Protein AF-A0A8H7M411-F1 (afdb_monomer)

pLDDT: mean 72.06, std 25.65, range [25.06, 98.31]

Solvent-accessible surface area (backbone atoms only — not comparable to full-atom values): 31465 Å² total; per-residue (Å²): 132,84,81,79,82,78,66,80,83,72,74,89,88,80,78,64,92,48,66,46,79,42,84,59,58,40,58,54,77,58,80,87,48,29,55,54,43,66,26,40,25,47,19,22,55,25,22,46,54,27,45,46,31,33,40,50,46,56,48,44,47,74,61,64,53,57,80,80,57,52,60,68,58,59,46,37,48,66,50,20,39,65,52,26,43,60,51,48,48,62,55,27,77,66,27,63,40,94,69,12,33,43,49,56,56,33,52,53,22,48,53,44,24,35,51,12,33,46,41,45,32,42,23,66,65,58,25,43,79,74,72,48,45,62,68,55,30,49,51,47,36,51,52,16,48,45,38,27,35,39,18,48,32,30,25,56,40,36,54,55,49,46,49,55,73,56,36,59,77,93,45,37,66,60,43,53,53,45,35,53,49,24,34,28,52,14,30,31,49,24,14,50,59,48,43,46,74,43,33,84,75,44,60,89,60,25,82,46,60,54,24,34,49,24,50,54,39,34,53,40,33,52,52,28,38,46,48,22,52,75,32,44,44,43,44,30,50,44,65,72,69,87,84,79,64,81,60,51,64,60,49,52,54,48,53,53,51,56,45,68,76,64,49,55,70,72,56,44,50,53,52,49,53,62,57,67,55,43,73,77,40,49,57,61,50,46,39,43,11,47,53,38,13,52,46,40,46,53,56,40,40,75,72,72,44,65,89,86,41,84,59,53,64,56,51,19,40,24,54,9,14,42,25,50,21,49,7,25,48,41,14,34,50,41,60,66,53,50,73,79,43,50,53,77,78,85,65,97,63,92,79,68,78,89,46,76,66,57,74,68,37,38,46,65,69,57,54,46,55,48,32,54,51,53,42,52,53,44,63,59,53,68,78,47,94,70,50,53,67,57,45,32,50,43,48,24,55,42,14,47,33,49,31,47,66,74,47,46,62,61,50,54,45,51,52,54,52,63,77,67,46,84,75,74,72,80,54,102,79,71,85,88,75,95,71,77,85,81,76,80,74,87,81,80,87,74,89,87,83,86,84,84,86,86,86,87,82,90,84,85,86,83,88,87,88,88,81,90,88,88,87,85,86,89,82,89,88,81,89,81,89,92,86,82,87,83,83,86,80,88,85,88,84,83,86,79,90,87,79,85,90,86,87,88,86,84,88,87,89,87,82,88,88,85,88,86,82,91,79,81,90,80,89,79,69,80,67,62,65,58,61,70,73,73,71,130

Foldseek 3Di:
DDDQPPDPPDPDDPDDPFKDWDDDWAFDDDPVCRLVLLQLLLLLLLLLLLCQLQPLVLLLVVLVDDPVCVVVLCVLQVVLLVPQLVVLVVCLCPDLDPLASLLVLLQVLLVLLLVLLQCLLCLQVVVVVVVRDSVSSSVSNSVSSSSNNNSSSNNVSSSLVSLVQRDDPVCSVVSVLSNLLSSLNSLLVNLVLLLDQVCVVCVVQDNDSSSNSSSVSSVSSNVSSVSSSVGIDYIGIDGDDDPPPPCVVVVVVVVVVVCLVVPDPLLVVLVVCLVVVPVLCSCLRRCQLVVLLVLQLVVVVVVPDDPPPPCSSSNSSSLSSVLSSLLSVLLSVLLVPVVQQADDPPDPDDDDPPDPSSVRRDHLVRLLVVLVVQLVVLVVCVPDDDHSVSSSVSSNSNSNSVNSSVPSSVVSNVVVVVVVDPPPPPPPPDDDDPDDDCPPDPPPDDDDDDDDDDDDDDDDDDDDDDDDDDDDDDDDDDDDDDDDDDDDDDDDDDYDDDDDDDDDDDDDDDDDDDDDDDDDDDDDDPPVVVVVVVDD

Sequence (536 aa):
MTGSFGLPTGNSNGEPKGSVWTGRARVRGPLWAQLPLLTIGMLGLQIVWSVEMAYASPYLLSLGLKKSHMALVFVAGPLSGLIMQPLIGVLADRSTSSLGRRRPYMLAASLVSIGGLMLLGFTREFSGIFGGAKGLTIGIAVYAIFCIDFSINAVQAVDRALLVDILPPALQAAGNAWAGRMFGLGSVAGFFIGGINLPSVFPSLGRTQLEVLSVISSVLLLSLHGITAASVEEKVLVTDGTTSDTNIFAQIFKDIWENILTLPRTIRSICLVQFLWVPPWFPVLFYSSTWVGDIYKATAMENGRVEDDPTLHDDATRIGSLALLYSSILSFAVSIVAPFFIRSNRGAGSDAPRGAMDKLKISLGGLWSLSQGIFACSMMATLLPQTVTSATIIITITGFCWAVSQWVPFSLLGEAILLSAPDYTAVPHLEHAEDEIPLTDRRSRRRSSSPSPPRLSRSSSPRIHHENLVVIPHHRLTRQAPLSRPKLEKRVSGGTRNGTDEDFQRNNDGPVDNDALELEDGELEMGGIVDLLMKE

Structure (mmCIF, N/CA/C/O backbone):
data_AF-A0A8H7M411-F1
#
_entry.id   AF-A0A8H7M411-F1
#
loop_
_atom_site.group_PDB
_atom_site.id
_atom_site.type_symbol
_atom_site.label_atom_id
_atom_site.label_alt_id
_atom_site.label_comp_id
_atom_site.label_asym_id
_atom_site.label_entity_id
_atom_site.label_seq_id
_atom_site.pdbx_PDB_ins_code
_atom_site.Cartn_x
_atom_site.Cartn_y
_atom_site.Cartn_z
_atom_site.occupancy
_atom_site.B_iso_or_equiv
_atom_site.auth_seq_id
_atom_site.auth_comp_id
_atom_site.auth_asym_id
_atom_site.auth_atom_id
_atom_site.pdbx_PDB_model_num
ATOM 1 N N . MET A 1 1 ? 3.390 0.584 7.808 1.00 25.95 1 MET A N 1
ATOM 2 C CA . MET A 1 1 ? 3.965 0.221 9.131 1.00 25.95 1 MET A CA 1
ATOM 3 C C . MET A 1 1 ? 3.033 0.736 10.234 1.00 25.95 1 MET A C 1
ATOM 5 O O . MET A 1 1 ? 3.270 1.800 10.783 1.00 25.95 1 MET A O 1
ATOM 9 N N . THR A 1 2 ? 1.910 0.056 10.498 1.00 28.27 2 THR A N 1
ATOM 10 C CA . THR A 1 2 ? 0.754 0.704 11.160 1.00 28.27 2 THR A CA 1
ATOM 11 C C . THR A 1 2 ? 0.250 -0.063 12.380 1.00 28.27 2 THR A C 1
ATOM 13 O O . THR A 1 2 ? -0.675 -0.870 12.285 1.00 28.27 2 THR A O 1
ATOM 16 N N . GLY A 1 3 ? 0.865 0.198 13.532 1.00 27.30 3 GLY A N 1
ATOM 17 C CA . GLY A 1 3 ? 0.288 -0.140 14.828 1.00 27.30 3 GLY A CA 1
ATOM 18 C C . GLY A 1 3 ? -0.508 1.049 15.344 1.00 27.30 3 GLY A C 1
ATOM 19 O O . GLY A 1 3 ? 0.070 1.940 15.956 1.00 27.30 3 GLY A O 1
ATOM 20 N N . SER A 1 4 ? -1.820 1.064 15.097 1.00 28.12 4 SER A N 1
ATOM 21 C CA . SER A 1 4 ? -2.693 2.052 15.734 1.00 28.12 4 SER A CA 1
ATOM 22 C C . SER A 1 4 ? -2.626 1.852 17.247 1.00 28.12 4 SER A C 1
ATOM 24 O O . SER A 1 4 ? -2.940 0.767 17.747 1.00 28.12 4 SER A O 1
ATOM 26 N N . PHE A 1 5 ? -2.209 2.892 17.971 1.00 32.44 5 PHE A N 1
ATOM 27 C CA . PHE A 1 5 ? -2.347 2.951 19.419 1.00 32.44 5 PHE A CA 1
ATOM 28 C C . PHE A 1 5 ? -3.832 3.091 19.757 1.00 32.44 5 PHE A C 1
ATOM 30 O O . PHE A 1 5 ? -4.340 4.187 19.985 1.00 32.44 5 PHE A O 1
ATOM 37 N N . GLY A 1 6 ? -4.518 1.951 19.831 1.00 29.22 6 GLY A N 1
ATOM 38 C CA . GLY A 1 6 ? -5.719 1.810 20.641 1.00 29.22 6 GLY A CA 1
ATOM 39 C C . GLY A 1 6 ? -5.339 1.964 22.110 1.00 29.22 6 GLY A C 1
ATOM 40 O O . GLY A 1 6 ? -5.245 0.971 22.829 1.00 29.22 6 GLY A O 1
ATOM 41 N N . LEU A 1 7 ? -5.067 3.203 22.533 1.00 27.12 7 LEU A N 1
ATOM 42 C CA . LEU A 1 7 ? -4.998 3.557 23.946 1.00 27.12 7 LEU A CA 1
ATOM 43 C C . LEU A 1 7 ? -6.290 3.060 24.611 1.00 27.12 7 LEU A C 1
ATOM 45 O O . LEU A 1 7 ? -7.367 3.242 24.031 1.00 27.12 7 LEU A O 1
ATOM 49 N N . PRO A 1 8 ? -6.223 2.449 25.807 1.00 26.92 8 PRO A N 1
ATOM 50 C CA . PRO A 1 8 ? -7.427 2.175 26.571 1.00 26.92 8 PRO A CA 1
ATOM 51 C C . PRO A 1 8 ? -8.196 3.485 26.734 1.00 26.92 8 PRO A C 1
ATOM 53 O O . PRO A 1 8 ? -7.629 4.478 27.193 1.00 26.92 8 PRO A O 1
ATOM 56 N N . THR A 1 9 ? -9.475 3.507 26.355 1.00 32.88 9 THR A N 1
ATOM 57 C CA . THR A 1 9 ? -10.347 4.656 26.611 1.00 32.88 9 THR A CA 1
ATOM 58 C C . THR A 1 9 ? -10.604 4.730 28.112 1.00 32.88 9 THR A C 1
ATOM 60 O O . THR A 1 9 ? -11.579 4.169 28.615 1.00 32.88 9 THR A O 1
ATOM 63 N N . GLY A 1 10 ? -9.675 5.364 28.827 1.00 27.91 10 GLY A N 1
ATOM 64 C CA . GLY A 1 10 ? -9.744 5.604 30.260 1.00 27.91 10 GLY A CA 1
ATOM 65 C C . GLY A 1 10 ? -10.926 6.508 30.570 1.00 27.91 10 GLY A C 1
ATOM 66 O O . GLY A 1 10 ? -10.825 7.730 30.475 1.00 27.91 10 GLY A O 1
ATOM 67 N N . ASN A 1 11 ? -12.058 5.898 30.913 1.00 35.03 11 ASN A N 1
ATOM 68 C CA . ASN A 1 11 ? -13.215 6.629 31.407 1.00 35.03 11 AS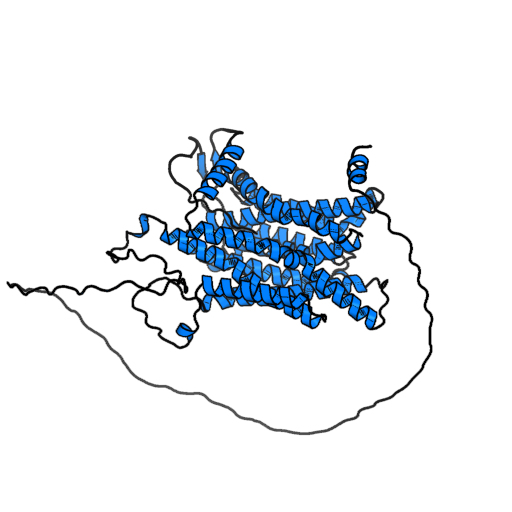N A CA 1
ATOM 69 C C . ASN A 1 11 ? -12.854 7.376 32.701 1.00 35.03 11 ASN A C 1
ATOM 71 O O . ASN A 1 11 ? -12.024 6.919 33.483 1.00 35.03 11 ASN A O 1
ATOM 75 N N . SER A 1 12 ? -13.547 8.492 32.937 1.00 34.47 12 SER A N 1
ATOM 76 C CA . SER A 1 12 ? -13.321 9.461 34.022 1.00 34.47 12 SER A CA 1
ATOM 77 C C . SER A 1 12 ? -11.957 10.171 34.002 1.00 34.47 12 SER A C 1
ATOM 79 O O . SER A 1 12 ? -10.957 9.651 34.486 1.00 34.47 12 SER A O 1
ATOM 81 N N . ASN A 1 13 ? -11.978 11.405 33.470 1.00 32.81 13 ASN A N 1
ATOM 82 C CA . ASN A 1 13 ? -11.329 12.637 33.985 1.00 32.81 13 ASN A CA 1
ATOM 83 C C . ASN A 1 13 ? -10.911 13.640 32.885 1.00 32.81 13 ASN A C 1
ATOM 85 O O . ASN A 1 13 ? -10.420 14.716 33.215 1.00 32.81 13 ASN A O 1
ATOM 89 N N . GLY A 1 14 ? -11.143 13.332 31.600 1.00 37.41 14 GLY A N 1
ATOM 90 C CA . GLY A 1 14 ? -10.787 14.202 30.464 1.00 37.41 14 GLY A CA 1
ATOM 91 C C . GLY A 1 14 ? -11.944 14.751 29.612 1.00 37.41 14 GLY A C 1
ATOM 92 O O . GLY A 1 14 ? -11.676 15.461 28.648 1.00 37.41 14 GLY A O 1
ATOM 93 N N . GLU A 1 15 ? -13.212 14.439 29.907 1.00 40.19 15 GLU A N 1
ATOM 94 C CA . GLU A 1 15 ? -14.336 14.954 29.104 1.00 40.19 15 GLU A CA 1
ATOM 95 C C . GLU A 1 15 ? -14.579 16.454 29.374 1.00 40.19 15 GLU A C 1
ATOM 97 O O . GLU A 1 15 ? -14.835 16.834 30.524 1.00 40.19 15 GLU A O 1
ATOM 102 N N . PRO A 1 16 ? -14.551 17.330 28.349 1.00 41.16 16 PRO A N 1
ATOM 103 C CA . PRO A 1 16 ? -14.941 18.721 28.519 1.00 41.16 16 PRO A CA 1
ATOM 104 C C . PRO A 1 16 ? -16.448 18.798 28.796 1.00 41.16 16 PRO A C 1
ATOM 106 O O . PRO A 1 16 ? -17.265 18.211 28.074 1.00 41.16 16 PRO A O 1
ATOM 109 N N . LYS A 1 17 ? -16.815 19.546 29.845 1.00 39.78 17 LYS A N 1
ATOM 110 C CA . LYS A 1 17 ? -18.207 19.795 30.253 1.00 39.78 17 LYS A CA 1
ATOM 111 C C . LYS A 1 17 ? -18.973 20.473 29.109 1.00 39.78 17 LYS A C 1
ATOM 113 O O . LYS A 1 17 ? -18.844 21.679 28.937 1.00 39.78 17 LYS A O 1
ATOM 118 N N . GLY A 1 18 ? -19.756 19.701 28.354 1.00 52.91 18 GLY A N 1
ATOM 119 C CA . GLY A 1 18 ? -20.498 20.181 27.177 1.00 52.91 18 GLY A CA 1
ATOM 120 C C . GLY A 1 18 ? -20.386 19.308 25.920 1.00 52.91 18 GLY A C 1
ATOM 121 O O . GLY A 1 18 ? -20.961 19.664 24.897 1.00 52.91 18 GLY A O 1
ATOM 122 N N . SER A 1 19 ? -19.671 18.177 25.961 1.00 57.88 19 SER A N 1
ATOM 123 C CA . SER A 1 19 ? -19.645 17.204 24.854 1.00 57.88 19 SER A CA 1
ATOM 124 C C . SER A 1 19 ? -20.706 16.105 25.025 1.00 57.88 19 SER A C 1
ATOM 126 O O . SER A 1 19 ? -20.729 15.391 26.024 1.00 57.88 19 SER A O 1
ATOM 128 N N . VAL A 1 20 ? -21.601 15.961 24.041 1.00 71.00 20 VAL A N 1
ATOM 129 C CA . VAL A 1 20 ? -22.686 14.966 24.013 1.00 71.00 20 VAL A CA 1
ATOM 130 C C . VAL A 1 20 ? -22.651 14.198 22.692 1.00 71.00 20 VAL A C 1
ATOM 132 O O . VAL A 1 20 ? -22.738 14.769 21.606 1.00 71.00 20 VAL A O 1
ATOM 135 N N . TRP A 1 21 ? -22.566 12.870 22.766 1.00 70.94 21 TRP A N 1
ATOM 136 C CA . TRP A 1 21 ? -22.598 12.004 21.585 1.00 70.94 21 TRP A CA 1
ATOM 137 C C . TRP A 1 21 ? -24.032 11.653 21.188 1.00 70.94 21 TRP A C 1
ATOM 139 O O . TRP A 1 21 ? -24.781 11.083 21.983 1.00 70.94 21 TRP A O 1
ATOM 149 N N . THR A 1 22 ? -24.399 11.923 19.936 1.00 71.69 22 THR A N 1
ATOM 150 C CA . THR A 1 22 ? -25.727 11.607 19.384 1.00 71.69 22 THR A CA 1
ATOM 151 C C . THR A 1 22 ? -25.661 10.507 18.318 1.00 71.69 22 THR A C 1
ATOM 153 O O . THR A 1 22 ? -24.607 10.225 17.745 1.00 71.69 22 THR A O 1
ATOM 156 N N . GLY A 1 23 ? -26.796 9.848 18.060 1.00 72.75 23 GLY A N 1
ATOM 157 C CA . GLY A 1 23 ? -26.899 8.741 17.101 1.00 72.75 23 GLY A CA 1
ATOM 158 C C . GLY A 1 23 ? -26.517 7.366 17.671 1.00 72.75 23 GLY A C 1
ATOM 159 O O . GLY A 1 23 ? -26.434 7.163 18.883 1.00 72.75 23 GLY A O 1
ATOM 160 N N . ARG A 1 24 ? -26.327 6.381 16.784 1.00 74.00 24 ARG A N 1
ATOM 161 C CA . ARG A 1 24 ? -25.913 5.009 17.126 1.00 74.00 24 ARG A CA 1
ATOM 162 C C . ARG A 1 24 ? -24.889 4.510 16.112 1.00 74.00 24 ARG A C 1
ATOM 164 O O . ARG A 1 24 ? -25.171 4.511 14.920 1.00 74.00 24 ARG A O 1
ATOM 171 N N . ALA A 1 25 ? -23.761 4.003 16.605 1.00 80.50 25 ALA A N 1
ATOM 172 C CA . ALA A 1 25 ? -22.812 3.251 15.792 1.00 80.50 25 ALA A CA 1
ATOM 173 C C . ALA A 1 25 ? -23.482 1.976 15.246 1.00 80.50 25 ALA A C 1
ATOM 175 O O . ALA A 1 25 ? -23.986 1.170 16.034 1.00 80.50 25 ALA A O 1
ATOM 176 N N . ARG A 1 26 ? -23.517 1.795 13.920 1.00 84.44 26 ARG A N 1
ATOM 177 C CA . ARG A 1 26 ? -23.964 0.549 13.270 1.00 84.44 26 ARG A CA 1
ATOM 178 C C . ARG A 1 26 ? -23.477 0.445 11.827 1.00 84.44 26 ARG A C 1
ATOM 180 O O . ARG A 1 26 ? -23.359 1.447 11.128 1.00 84.44 26 ARG A O 1
ATOM 187 N N . VAL A 1 27 ? -23.308 -0.785 11.347 1.00 87.50 27 VAL A N 1
ATOM 188 C CA . VAL A 1 27 ? -23.180 -1.070 9.911 1.00 87.50 27 VAL A CA 1
ATOM 189 C C . VAL A 1 27 ? -24.556 -1.449 9.356 1.00 87.50 27 VAL A C 1
ATOM 191 O O . VAL A 1 27 ? -25.300 -2.214 9.972 1.00 87.50 27 VAL A O 1
ATOM 194 N N . ARG A 1 28 ? -24.914 -0.890 8.202 1.00 85.81 28 ARG A N 1
ATOM 195 C CA . ARG A 1 28 ? -26.145 -1.183 7.460 1.00 85.81 28 ARG A CA 1
ATOM 196 C C . ARG A 1 28 ? -26.057 -2.549 6.771 1.00 85.81 28 ARG A C 1
ATOM 198 O O . ARG A 1 28 ? -24.977 -3.041 6.462 1.00 85.81 28 ARG A O 1
ATOM 205 N N . GLY A 1 29 ? -27.216 -3.138 6.484 1.00 85.44 29 GLY A N 1
ATOM 206 C CA . GLY A 1 29 ? -27.318 -4.427 5.793 1.00 85.44 29 GLY A CA 1
ATOM 207 C C . GLY A 1 29 ? -27.301 -5.656 6.720 1.00 85.44 29 GLY A C 1
ATOM 208 O O . GLY A 1 29 ? -27.268 -5.524 7.950 1.00 85.44 29 GLY A O 1
ATOM 209 N N . PRO A 1 30 ? -27.388 -6.867 6.139 1.00 86.94 30 PRO A N 1
ATOM 210 C CA . PRO A 1 30 ? -27.517 -8.118 6.883 1.00 86.94 30 PRO A CA 1
ATOM 211 C C . PRO A 1 30 ? -26.219 -8.489 7.612 1.00 86.94 30 PRO A C 1
ATOM 213 O O . PRO A 1 30 ? -25.129 -8.200 7.129 1.00 86.94 30 PRO A O 1
ATOM 216 N N . LEU A 1 31 ? -26.335 -9.199 8.740 1.00 84.00 31 LEU A N 1
ATOM 217 C CA . LEU A 1 31 ? -25.222 -9.555 9.641 1.00 84.00 31 LEU A CA 1
ATOM 218 C C . LEU A 1 31 ? -23.979 -10.129 8.932 1.00 84.00 31 LEU A C 1
ATOM 220 O O . LEU A 1 31 ? -22.857 -9.782 9.290 1.00 84.00 31 LEU A O 1
ATOM 224 N N . TRP A 1 32 ? -24.162 -10.968 7.906 1.00 84.38 32 TRP A N 1
ATOM 225 C CA . TRP A 1 32 ? -23.054 -11.563 7.147 1.00 84.38 32 TRP A CA 1
ATOM 226 C C . TRP A 1 32 ? -22.263 -10.543 6.309 1.00 84.38 32 TRP A C 1
ATOM 228 O O . TRP A 1 32 ? -21.080 -10.755 6.053 1.00 84.38 32 TRP A O 1
ATOM 238 N N . ALA A 1 33 ? -22.895 -9.438 5.903 1.00 88.94 33 ALA A N 1
ATOM 239 C CA . ALA A 1 33 ? -22.292 -8.379 5.099 1.00 88.94 33 ALA A CA 1
ATOM 240 C C . ALA A 1 33 ? -21.653 -7.270 5.951 1.00 88.94 33 ALA A C 1
ATOM 242 O O . ALA A 1 33 ? -20.812 -6.537 5.444 1.00 88.94 33 ALA A O 1
ATOM 243 N N . GLN A 1 34 ? -22.002 -7.150 7.237 1.00 89.25 34 GLN A N 1
ATOM 244 C CA . GLN A 1 34 ? -21.561 -6.032 8.085 1.00 89.25 34 GLN A CA 1
ATOM 245 C C . GLN A 1 34 ? -20.037 -5.969 8.265 1.00 89.25 34 GLN A C 1
ATOM 247 O O . GLN A 1 34 ? -19.462 -4.890 8.164 1.00 89.25 34 GLN A O 1
ATOM 252 N N . LEU A 1 35 ? -19.363 -7.106 8.484 1.00 89.56 35 LEU A N 1
ATOM 253 C CA . LEU A 1 35 ? -17.897 -7.125 8.577 1.00 89.56 35 LEU A CA 1
ATOM 254 C C . LEU A 1 35 ? -17.226 -6.841 7.215 1.00 89.56 35 LEU A C 1
ATOM 256 O O . LEU A 1 35 ? -16.390 -5.942 7.180 1.00 89.56 35 LEU A O 1
ATOM 260 N N . PRO A 1 36 ? -17.615 -7.485 6.090 1.00 92.00 36 PRO A N 1
ATOM 261 C CA . PRO A 1 36 ? -17.153 -7.089 4.758 1.00 92.00 36 PRO A CA 1
ATOM 262 C C . PRO A 1 36 ? -17.331 -5.597 4.440 1.00 92.00 36 PRO A C 1
ATOM 264 O O . PRO A 1 36 ? -16.362 -4.956 4.048 1.00 92.00 36 PRO A O 1
ATOM 267 N N . LEU A 1 37 ? -18.529 -5.032 4.639 1.00 93.31 37 LEU A N 1
ATOM 268 C CA . LEU A 1 37 ? -18.854 -3.634 4.312 1.00 93.31 37 LEU A CA 1
ATOM 269 C C . LEU A 1 37 ? -18.116 -2.614 5.191 1.00 93.31 37 LEU A C 1
ATOM 271 O O . LEU A 1 37 ? -17.900 -1.489 4.754 1.00 93.31 37 LEU A O 1
ATOM 275 N N . LEU A 1 38 ? -17.715 -2.996 6.405 1.00 93.50 38 LEU A N 1
ATOM 276 C CA . LEU A 1 38 ? -16.881 -2.171 7.282 1.00 93.50 38 LEU A CA 1
ATOM 277 C C . LEU A 1 38 ? -15.401 -2.179 6.862 1.00 93.50 38 LEU A C 1
ATOM 279 O O . LEU A 1 38 ? -14.698 -1.209 7.119 1.00 93.50 38 LEU A O 1
ATOM 283 N N . THR A 1 39 ? -14.916 -3.254 6.230 1.00 93.69 39 THR A N 1
ATOM 284 C CA . THR A 1 39 ? -13.491 -3.409 5.877 1.00 93.69 39 THR A CA 1
ATOM 285 C C . THR A 1 39 ? -13.184 -3.262 4.387 1.00 93.69 39 THR A C 1
ATOM 287 O O . THR A 1 39 ? -12.023 -3.358 4.004 1.00 93.69 39 THR A O 1
ATOM 290 N N . ILE A 1 40 ? -14.188 -3.072 3.526 1.00 95.94 40 ILE A N 1
ATOM 291 C CA . ILE A 1 40 ? -14.009 -3.089 2.064 1.00 95.94 40 ILE A CA 1
ATOM 292 C C . ILE A 1 40 ? -13.133 -1.935 1.541 1.00 95.94 40 ILE A C 1
ATOM 294 O O . ILE A 1 40 ? -12.393 -2.136 0.581 1.00 95.94 40 ILE A O 1
ATOM 298 N N . GLY A 1 41 ? -13.126 -0.775 2.209 1.00 95.75 41 GLY A N 1
ATOM 299 C CA . GLY A 1 41 ? -12.205 0.339 1.916 1.00 95.75 41 GLY A CA 1
ATOM 300 C C . GLY A 1 41 ? -10.728 -0.082 1.927 1.00 95.75 41 GLY A C 1
ATOM 301 O O . GLY A 1 41 ? -10.001 0.182 0.967 1.00 95.75 41 GLY A O 1
ATOM 302 N N . MET A 1 42 ? -10.334 -0.891 2.918 1.00 95.12 42 MET A N 1
ATOM 303 C CA . MET A 1 42 ? -8.972 -1.425 3.075 1.00 95.12 42 MET A CA 1
ATOM 304 C C . MET A 1 42 ? -8.487 -2.248 1.864 1.00 95.12 42 MET A C 1
ATOM 306 O O . MET A 1 42 ? -7.281 -2.396 1.667 1.00 95.12 42 MET A O 1
ATOM 310 N N . LEU A 1 43 ? -9.400 -2.773 1.034 1.00 95.75 43 LEU A N 1
ATOM 311 C CA . LEU A 1 43 ? -9.055 -3.427 -0.232 1.00 95.75 43 LEU A CA 1
ATOM 312 C C . LEU A 1 43 ? -8.559 -2.396 -1.256 1.00 95.75 43 LEU A C 1
ATOM 314 O O . LEU A 1 43 ? -7.502 -2.587 -1.851 1.00 95.75 43 LEU A O 1
ATOM 318 N N . GLY A 1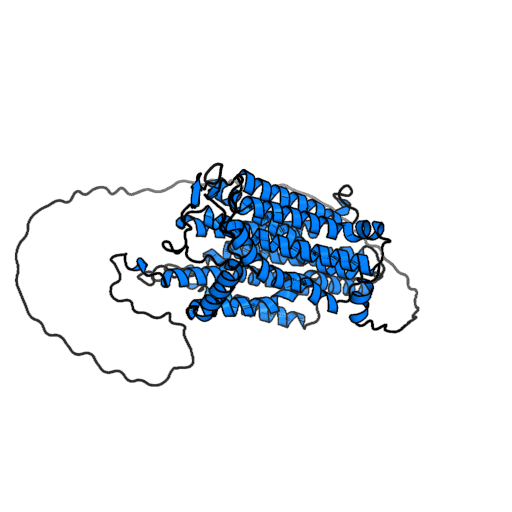 44 ? -9.281 -1.283 -1.421 1.00 96.06 44 GLY A N 1
ATOM 319 C CA . GLY A 1 44 ? -8.889 -0.183 -2.310 1.00 96.06 44 GLY A CA 1
ATOM 320 C C . GLY A 1 44 ? -7.610 0.509 -1.842 1.00 96.06 44 GLY A C 1
ATOM 321 O O . GLY A 1 44 ? -6.712 0.748 -2.643 1.00 96.06 44 GLY A O 1
ATOM 322 N N . LEU A 1 45 ? -7.490 0.729 -0.529 1.00 96.31 45 LEU A N 1
ATOM 323 C CA . LEU A 1 45 ? -6.279 1.222 0.135 1.00 96.31 45 LEU A CA 1
ATOM 324 C C . LEU A 1 45 ? -5.040 0.387 -0.244 1.00 96.31 45 LEU A C 1
ATOM 326 O O . LEU A 1 45 ? -3.988 0.929 -0.576 1.00 96.31 45 LEU A O 1
ATOM 330 N N . GLN A 1 46 ? -5.168 -0.943 -0.230 1.00 95.62 46 GLN A N 1
ATOM 331 C CA . GLN A 1 46 ? -4.062 -1.844 -0.545 1.00 95.62 46 GLN A CA 1
ATOM 332 C C . GLN A 1 46 ? -3.793 -1.991 -2.052 1.00 95.62 46 GLN A C 1
ATOM 334 O O . GLN A 1 46 ? -2.663 -2.306 -2.425 1.00 95.62 46 GLN A O 1
ATOM 339 N N . ILE A 1 47 ? -4.773 -1.728 -2.924 1.00 96.19 47 ILE A N 1
ATOM 340 C CA . ILE A 1 47 ? -4.526 -1.627 -4.371 1.00 96.19 47 ILE A CA 1
ATOM 341 C C . ILE A 1 47 ? -3.591 -0.447 -4.664 1.00 96.19 47 ILE A C 1
ATOM 343 O O . ILE A 1 47 ? -2.622 -0.633 -5.397 1.00 96.19 47 ILE A O 1
ATOM 347 N N . VAL A 1 48 ? -3.803 0.715 -4.031 1.00 96.62 48 VAL A N 1
ATOM 348 C CA . VAL A 1 48 ? -2.912 1.884 -4.178 1.00 96.62 48 VAL A CA 1
ATOM 349 C C . VAL A 1 48 ? -1.487 1.555 -3.728 1.00 96.62 48 VAL A C 1
ATOM 351 O O . VAL A 1 48 ? -0.555 1.705 -4.514 1.00 96.62 48 VAL A O 1
ATOM 354 N N . TRP A 1 49 ? -1.327 0.986 -2.527 1.00 94.50 49 TRP A N 1
ATOM 355 C CA . TRP A 1 49 ? -0.030 0.489 -2.047 1.00 94.50 49 TRP A CA 1
ATOM 356 C C . TRP A 1 49 ? 0.632 -0.512 -3.015 1.00 94.50 49 TRP A C 1
ATOM 358 O O . TRP A 1 49 ? 1.851 -0.508 -3.166 1.00 94.50 49 TRP A O 1
ATOM 368 N N . SER A 1 50 ? -0.140 -1.388 -3.672 1.00 94.69 50 SER A N 1
ATOM 369 C CA . SER A 1 50 ? 0.397 -2.342 -4.654 1.00 94.69 50 SER A CA 1
ATOM 370 C C . SER A 1 50 ? 0.805 -1.690 -5.979 1.00 94.69 50 SER A C 1
ATOM 372 O O . SER A 1 50 ? 1.776 -2.143 -6.582 1.00 94.69 50 SER A O 1
ATOM 374 N N . VAL A 1 51 ? 0.137 -0.620 -6.423 1.00 93.19 51 VAL A N 1
ATOM 375 C CA . VAL A 1 51 ? 0.626 0.187 -7.555 1.00 93.19 51 VAL A CA 1
ATOM 376 C C . VAL A 1 51 ? 1.933 0.875 -7.181 1.00 93.19 51 VAL A C 1
ATOM 378 O O . VAL A 1 51 ? 2.902 0.775 -7.926 1.00 93.19 51 VAL A O 1
ATOM 381 N N . GLU A 1 52 ? 2.003 1.498 -6.008 1.00 93.38 52 GLU A N 1
ATOM 382 C CA . GLU A 1 52 ? 3.194 2.215 -5.555 1.00 93.38 52 GLU A CA 1
ATOM 383 C C . GLU A 1 52 ? 4.420 1.293 -5.420 1.00 93.38 52 GLU A C 1
ATOM 385 O O . GLU A 1 52 ? 5.445 1.544 -6.055 1.00 93.38 52 GLU A O 1
ATOM 390 N N . MET A 1 53 ? 4.289 0.169 -4.701 1.00 91.75 53 MET A N 1
ATOM 391 C CA . MET A 1 53 ? 5.360 -0.830 -4.540 1.00 91.75 53 MET A CA 1
ATOM 392 C C . MET A 1 53 ? 5.845 -1.431 -5.869 1.00 91.75 53 MET A C 1
ATOM 394 O O . MET A 1 53 ? 7.017 -1.781 -5.994 1.00 91.75 53 MET A O 1
ATOM 398 N N . ALA A 1 54 ? 4.965 -1.576 -6.867 1.00 90.94 54 ALA A N 1
ATOM 399 C CA . ALA A 1 54 ? 5.353 -2.123 -8.164 1.00 90.94 54 ALA A CA 1
ATOM 400 C C . ALA A 1 54 ? 5.936 -1.062 -9.117 1.00 90.94 54 ALA A C 1
ATOM 402 O O . ALA A 1 54 ? 6.903 -1.369 -9.817 1.00 90.94 54 ALA A O 1
ATOM 403 N N . TYR A 1 55 ? 5.388 0.159 -9.145 1.00 91.88 55 TYR A N 1
ATOM 404 C CA . TYR A 1 55 ? 5.624 1.137 -10.218 1.00 91.88 55 TYR A CA 1
ATOM 405 C C . TYR A 1 55 ? 6.385 2.400 -9.825 1.00 91.88 55 TYR A C 1
ATOM 407 O O . TYR A 1 55 ? 7.023 2.977 -10.704 1.00 91.88 55 TYR A O 1
ATOM 415 N N . ALA A 1 56 ? 6.379 2.839 -8.561 1.00 92.56 56 ALA A N 1
ATOM 416 C CA . ALA A 1 56 ? 7.012 4.112 -8.199 1.00 92.56 56 ALA A CA 1
ATOM 417 C C . ALA A 1 56 ? 8.519 4.116 -8.519 1.00 92.56 56 ALA A C 1
ATOM 419 O O . ALA A 1 56 ? 9.031 5.078 -9.094 1.00 92.56 56 ALA A O 1
ATOM 420 N N . SER A 1 57 ? 9.214 3.005 -8.241 1.00 92.12 57 SER A N 1
ATOM 421 C CA . SER A 1 57 ? 10.634 2.855 -8.579 1.00 92.12 57 SER A CA 1
ATOM 422 C C . SER A 1 57 ? 10.899 2.795 -10.090 1.00 92.12 57 SER A C 1
ATOM 424 O O . SER A 1 57 ? 11.646 3.647 -10.573 1.00 92.12 57 SER A O 1
ATOM 426 N N . PRO A 1 58 ? 10.294 1.883 -10.882 1.00 90.56 58 PRO A N 1
ATOM 427 C CA . PRO A 1 58 ? 10.468 1.893 -12.337 1.00 90.56 58 PRO A CA 1
ATOM 428 C C . PRO A 1 58 ? 10.066 3.213 -13.013 1.00 90.56 58 PRO A C 1
ATOM 430 O O . PRO A 1 58 ? 10.690 3.598 -14.003 1.00 90.56 58 PRO A O 1
ATOM 433 N N . TYR A 1 59 ? 9.071 3.934 -12.483 1.00 91.81 59 TYR A N 1
ATOM 434 C CA . TYR A 1 59 ? 8.628 5.211 -13.041 1.00 91.81 59 TYR A CA 1
ATOM 435 C C . TYR A 1 59 ? 9.623 6.346 -12.794 1.00 91.81 59 TYR A C 1
ATOM 437 O O . TYR A 1 59 ? 10.050 6.983 -13.757 1.00 91.81 59 TYR A O 1
ATOM 445 N N . LEU A 1 60 ? 10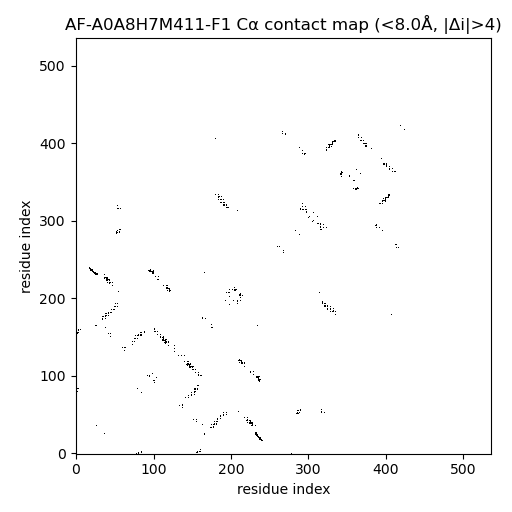.056 6.569 -11.548 1.00 92.88 60 LEU A N 1
ATOM 446 C CA . LEU A 1 60 ? 11.042 7.609 -11.220 1.00 92.88 60 LEU A CA 1
ATOM 447 C C . LEU A 1 60 ? 12.382 7.383 -11.938 1.00 92.88 60 LEU A C 1
ATOM 449 O O . LEU A 1 60 ? 12.998 8.340 -12.414 1.00 92.88 60 LEU A O 1
ATOM 453 N N . LEU A 1 61 ? 12.796 6.121 -12.101 1.00 90.81 61 LEU A N 1
ATOM 454 C CA . LEU A 1 61 ? 13.950 5.767 -12.930 1.00 90.81 61 LEU A CA 1
ATOM 455 C C . LEU A 1 61 ? 13.715 6.118 -14.413 1.00 90.81 61 LEU A C 1
ATOM 457 O O . LEU A 1 61 ? 14.611 6.676 -15.040 1.00 90.81 61 LEU A O 1
ATOM 461 N N . SER A 1 62 ? 12.505 5.914 -14.955 1.00 88.69 62 SER A N 1
ATOM 462 C CA . SER A 1 62 ? 12.135 6.335 -16.327 1.00 88.69 62 SER A CA 1
ATOM 463 C C . SER A 1 62 ? 12.029 7.858 -16.528 1.00 88.69 62 SER A C 1
ATOM 465 O O . SER A 1 62 ? 11.994 8.334 -17.662 1.00 88.69 62 SER A O 1
ATOM 467 N N . LEU A 1 63 ? 11.975 8.643 -15.445 1.00 89.44 63 LEU A N 1
ATOM 468 C CA . LEU A 1 63 ? 12.135 10.103 -15.483 1.00 89.44 63 LEU A CA 1
ATOM 469 C C . LEU A 1 63 ? 13.615 10.525 -15.385 1.00 89.44 63 LEU A C 1
ATOM 471 O O . LEU A 1 63 ? 13.944 11.693 -15.590 1.00 89.44 63 LEU A O 1
ATOM 475 N N . GLY A 1 64 ? 14.523 9.581 -15.119 1.00 88.00 64 GLY A N 1
ATOM 476 C CA . GLY A 1 64 ? 15.961 9.805 -14.997 1.00 88.00 64 GLY A CA 1
ATOM 477 C C . GLY A 1 64 ? 16.429 10.226 -13.602 1.00 88.00 64 GLY A C 1
ATOM 478 O O . GLY A 1 64 ? 17.474 10.868 -13.497 1.00 88.00 64 GLY A O 1
ATOM 479 N N . LEU A 1 65 ? 15.690 9.895 -12.536 1.00 90.56 65 LEU A N 1
ATOM 480 C CA . LEU A 1 65 ? 16.176 10.061 -11.164 1.00 90.56 65 LEU A CA 1
ATOM 481 C C . LEU A 1 65 ? 17.285 9.029 -10.872 1.00 90.56 65 LEU A C 1
ATOM 483 O O . LEU A 1 65 ? 17.088 7.834 -11.080 1.00 90.56 65 LEU A O 1
ATOM 487 N N . LYS A 1 66 ? 18.461 9.459 -10.383 1.00 89.12 66 LYS A N 1
ATOM 488 C CA . LYS A 1 66 ? 19.562 8.532 -10.034 1.00 89.12 66 LYS A CA 1
ATOM 489 C C . LYS A 1 66 ? 19.124 7.572 -8.909 1.00 89.12 66 LYS A C 1
ATOM 491 O O . LYS A 1 66 ? 18.519 8.011 -7.929 1.00 89.12 66 LYS A O 1
ATOM 496 N N . LYS A 1 67 ? 19.500 6.283 -9.000 1.00 83.69 67 LYS A N 1
ATOM 497 C CA . LYS A 1 67 ? 19.159 5.221 -8.019 1.00 83.69 67 LYS A CA 1
ATOM 498 C C . LYS A 1 67 ? 19.490 5.584 -6.558 1.00 83.69 67 LYS A C 1
ATOM 500 O O . LYS A 1 67 ? 18.778 5.149 -5.662 1.00 83.69 67 LYS A O 1
ATOM 505 N N . SER A 1 68 ? 20.511 6.409 -6.317 1.00 84.56 68 SER A N 1
ATOM 506 C CA . SER A 1 68 ? 20.879 6.928 -4.989 1.00 84.56 68 SER A CA 1
ATOM 507 C C . SER A 1 68 ? 19.809 7.828 -4.353 1.00 84.56 68 SER A C 1
ATOM 509 O O . SER A 1 68 ? 19.562 7.736 -3.152 1.00 84.56 68 SER A O 1
ATOM 511 N N . HIS A 1 69 ? 19.136 8.669 -5.141 1.00 88.00 69 HIS A N 1
ATOM 512 C CA . HIS A 1 69 ? 18.134 9.621 -4.647 1.00 88.00 69 HIS A CA 1
ATOM 513 C C . HIS A 1 69 ? 16.762 8.981 -4.394 1.00 88.00 69 HIS A C 1
ATOM 515 O O . HIS A 1 69 ? 15.971 9.521 -3.624 1.00 88.00 69 HIS A O 1
ATOM 521 N N . MET A 1 70 ? 16.496 7.802 -4.967 1.00 88.00 70 MET A N 1
ATOM 522 C CA . MET A 1 70 ? 15.269 7.023 -4.735 1.00 88.00 70 MET A CA 1
ATOM 523 C C . MET A 1 70 ? 14.978 6.805 -3.242 1.00 88.00 70 MET A C 1
ATOM 525 O O . MET A 1 70 ? 13.829 6.874 -2.809 1.00 88.00 70 MET A O 1
ATOM 529 N N . ALA A 1 71 ? 16.020 6.589 -2.431 1.00 85.50 71 ALA A N 1
ATOM 530 C CA . ALA A 1 71 ? 15.874 6.376 -0.994 1.00 85.50 71 ALA A CA 1
ATOM 531 C C . ALA A 1 71 ? 15.349 7.623 -0.259 1.00 85.50 71 ALA A C 1
ATOM 533 O O . ALA A 1 71 ? 14.584 7.478 0.690 1.00 85.50 71 ALA A O 1
ATOM 534 N N . LEU A 1 72 ? 15.704 8.831 -0.717 1.00 86.19 72 LEU A N 1
ATOM 535 C CA . LEU A 1 72 ? 15.213 10.092 -0.147 1.00 86.19 72 LEU A CA 1
ATOM 536 C C . LEU A 1 72 ? 13.723 10.308 -0.436 1.00 86.19 72 LEU A C 1
ATOM 538 O O . LEU A 1 72 ? 13.021 10.864 0.403 1.00 86.19 72 LEU A O 1
ATOM 542 N N . VAL A 1 73 ? 13.233 9.836 -1.588 1.00 90.00 73 VAL A N 1
ATOM 543 C CA . VAL A 1 73 ? 11.805 9.905 -1.933 1.00 90.00 73 VAL A CA 1
ATOM 544 C C . VAL A 1 73 ? 10.997 9.004 -1.001 1.00 90.00 73 VAL A C 1
ATOM 546 O O . VAL A 1 73 ? 10.100 9.475 -0.308 1.00 90.00 73 VAL A O 1
ATOM 549 N N . PHE A 1 74 ? 11.360 7.723 -0.906 1.00 88.56 74 PHE A N 1
ATOM 550 C CA . PHE A 1 74 ? 10.604 6.747 -0.112 1.00 88.56 74 PHE A CA 1
ATOM 551 C C . PHE A 1 74 ? 10.739 6.913 1.413 1.00 88.56 74 PHE A C 1
ATOM 553 O O . PHE A 1 74 ? 10.006 6.267 2.159 1.00 88.56 74 PHE A O 1
ATOM 560 N N . VAL A 1 75 ? 11.606 7.806 1.913 1.00 86.50 75 VAL A N 1
ATOM 561 C CA . VAL A 1 75 ? 11.561 8.254 3.323 1.00 86.50 75 VAL A CA 1
ATOM 562 C C . VAL A 1 75 ? 10.197 8.872 3.675 1.00 86.50 75 VAL A C 1
ATOM 564 O O . VAL A 1 75 ? 9.804 8.822 4.844 1.00 86.50 75 VAL A O 1
ATOM 567 N N . ALA A 1 76 ? 9.434 9.357 2.686 1.00 87.25 76 ALA A N 1
ATOM 568 C CA . ALA A 1 76 ? 8.044 9.771 2.854 1.00 87.25 76 ALA A CA 1
ATOM 569 C C . ALA A 1 76 ? 7.167 8.707 3.539 1.00 87.25 76 ALA A C 1
ATOM 571 O O . ALA A 1 76 ? 6.352 9.077 4.378 1.00 87.25 76 ALA A O 1
ATOM 572 N N . GLY A 1 77 ? 7.366 7.408 3.296 1.00 86.31 77 GLY A N 1
ATOM 573 C CA . GLY A 1 77 ? 6.495 6.358 3.840 1.00 86.31 77 GLY A CA 1
ATOM 574 C C . GLY A 1 77 ? 6.642 6.135 5.342 1.00 86.31 77 GLY A C 1
ATOM 575 O O . GLY A 1 77 ? 5.656 6.208 6.082 1.00 86.31 77 GLY A O 1
ATOM 576 N N . PRO A 1 78 ? 7.865 5.921 5.855 1.00 84.94 78 PRO A N 1
ATOM 577 C CA . PRO A 1 78 ? 8.113 5.912 7.292 1.00 84.94 78 PRO A CA 1
ATOM 578 C C . PRO A 1 78 ? 7.769 7.250 7.971 1.00 84.94 78 PRO A C 1
ATOM 580 O O . PRO A 1 78 ? 7.204 7.247 9.067 1.00 84.94 78 PRO A O 1
ATOM 583 N N . LEU A 1 79 ? 8.072 8.387 7.329 1.00 87.50 79 LEU A N 1
ATOM 584 C CA . LEU A 1 79 ? 7.845 9.726 7.886 1.00 87.50 79 LEU A CA 1
ATOM 585 C C . LEU A 1 79 ? 6.352 10.073 7.987 1.00 87.50 79 LEU A C 1
ATOM 587 O O . LEU A 1 79 ? 5.884 10.532 9.030 1.00 87.50 79 LEU A O 1
ATOM 591 N N . SER A 1 80 ? 5.587 9.812 6.930 1.00 90.62 80 SER A N 1
ATOM 592 C CA . SER A 1 80 ? 4.137 9.993 6.910 1.00 90.62 80 SER A CA 1
ATOM 593 C C . SER A 1 80 ? 3.438 9.051 7.879 1.00 90.62 80 SER A C 1
ATOM 595 O O . SER A 1 80 ? 2.552 9.486 8.612 1.00 90.62 80 SER A O 1
ATOM 597 N N . GLY A 1 81 ? 3.886 7.795 7.970 1.00 86.00 81 GLY A N 1
ATOM 598 C CA . GLY A 1 81 ? 3.424 6.852 8.980 1.00 86.00 81 GLY A CA 1
ATOM 599 C C . GLY A 1 81 ? 3.596 7.394 10.403 1.00 86.00 81 GLY A C 1
ATOM 600 O O . GLY A 1 81 ? 2.671 7.271 11.204 1.00 86.00 81 GLY A O 1
ATOM 601 N N . LEU A 1 82 ? 4.732 8.028 10.709 1.00 83.62 82 LEU A N 1
ATOM 602 C CA . LEU A 1 82 ? 5.007 8.634 12.016 1.00 83.62 82 LEU A CA 1
ATOM 603 C C . LEU A 1 82 ? 4.153 9.885 12.297 1.00 83.62 82 LEU A C 1
ATOM 605 O O . LEU A 1 82 ? 3.703 10.069 13.426 1.00 83.62 82 LEU A O 1
ATOM 609 N N . ILE A 1 83 ? 3.925 10.738 11.293 1.00 85.94 83 ILE A N 1
ATOM 610 C CA . ILE A 1 83 ? 3.234 12.031 11.457 1.00 85.94 83 ILE A CA 1
ATOM 611 C C . ILE A 1 83 ? 1.708 11.889 11.379 1.00 85.94 83 ILE A C 1
ATOM 613 O O . ILE A 1 83 ? 0.990 12.420 12.227 1.00 85.94 83 ILE A O 1
ATOM 617 N N . MET A 1 84 ? 1.188 11.186 10.370 1.00 88.12 84 MET A N 1
ATOM 618 C CA . MET A 1 84 ? -0.248 11.170 10.075 1.00 88.12 84 MET A CA 1
ATOM 619 C C . MET A 1 84 ? -1.050 10.288 11.026 1.00 88.12 84 MET A C 1
ATOM 621 O O . MET A 1 84 ? -2.180 10.649 11.339 1.00 88.12 84 MET A O 1
ATOM 625 N N . GLN A 1 85 ? -0.482 9.191 11.545 1.00 85.75 85 GLN A N 1
ATOM 626 C CA . GLN A 1 85 ? -1.170 8.326 12.517 1.00 85.75 85 GLN A CA 1
ATOM 627 C C . GLN A 1 85 ? -1.635 9.093 13.780 1.00 85.75 85 GLN A C 1
ATOM 629 O O . GLN A 1 85 ? -2.831 9.030 14.078 1.00 85.75 85 GLN A O 1
ATOM 634 N N . PRO A 1 86 ? -0.781 9.855 14.501 1.00 82.81 86 PRO A N 1
ATOM 635 C CA . PRO A 1 86 ? -1.241 10.679 15.621 1.00 82.81 86 PRO A CA 1
ATOM 636 C C . PRO A 1 86 ? -2.055 11.901 15.164 1.00 82.81 86 PRO A C 1
ATOM 638 O O . PRO A 1 86 ? -3.106 12.173 15.742 1.00 82.81 86 PRO A O 1
ATOM 641 N N . LEU A 1 87 ? -1.625 12.616 14.113 1.00 85.19 87 LEU A N 1
ATOM 642 C CA . LEU A 1 87 ? -2.287 13.845 13.654 1.00 85.19 87 LEU A CA 1
ATOM 643 C C . LEU A 1 87 ? -3.754 13.607 13.265 1.00 85.19 87 LEU A C 1
ATOM 645 O O . LEU A 1 87 ? -4.640 14.331 13.724 1.00 85.19 87 LEU A O 1
ATOM 649 N N . ILE A 1 88 ? -4.029 12.577 12.457 1.00 87.12 88 ILE A N 1
ATOM 650 C CA . ILE A 1 88 ? -5.391 12.289 12.000 1.00 87.12 88 ILE A CA 1
ATOM 651 C C . ILE A 1 88 ? -6.273 11.739 13.124 1.00 87.12 88 ILE A C 1
ATOM 653 O O . ILE A 1 88 ? -7.478 11.972 13.099 1.00 87.12 88 ILE A O 1
ATOM 657 N N . GLY A 1 89 ? -5.691 11.083 14.136 1.00 82.50 89 GLY A N 1
ATOM 658 C CA . GLY A 1 89 ? -6.402 10.683 15.352 1.00 82.50 89 GLY A CA 1
ATOM 659 C C . GLY A 1 89 ? -7.008 11.894 16.061 1.00 82.50 89 GLY A C 1
ATOM 660 O O . GLY A 1 89 ? -8.228 11.974 16.200 1.00 82.50 89 GLY A O 1
ATOM 661 N N . VAL A 1 90 ? -6.172 12.886 16.395 1.00 80.12 90 VAL A N 1
ATOM 662 C CA . VAL A 1 90 ? -6.588 14.116 17.099 1.00 80.12 90 VAL A CA 1
ATOM 663 C C . VAL A 1 90 ? -7.592 14.942 16.294 1.00 80.12 90 VAL A C 1
ATOM 665 O O . VAL A 1 90 ? -8.538 15.482 16.868 1.00 80.12 90 VAL A O 1
ATOM 668 N N . LEU A 1 91 ? -7.397 15.055 14.976 1.00 82.88 91 LEU A N 1
ATOM 669 C CA . LEU A 1 91 ? -8.318 15.786 14.100 1.00 82.88 91 LEU A CA 1
ATOM 670 C C . LEU A 1 91 ? -9.669 15.067 13.982 1.00 82.88 91 LEU A C 1
ATOM 672 O O . LEU A 1 91 ? -10.714 15.692 14.159 1.00 82.88 91 LEU A O 1
ATOM 676 N N . ALA A 1 92 ? -9.658 13.753 13.746 1.00 82.94 92 ALA A N 1
ATOM 677 C CA . ALA A 1 92 ? -10.878 12.967 13.627 1.00 82.94 92 ALA A CA 1
ATOM 678 C C . ALA A 1 92 ? -11.646 12.879 14.950 1.00 82.94 92 ALA A C 1
ATOM 680 O O . ALA A 1 92 ? -12.864 13.019 14.938 1.00 82.94 92 ALA A O 1
ATOM 681 N N . ASP A 1 93 ? -10.974 12.728 16.096 1.00 78.56 93 ASP A N 1
ATOM 682 C CA . ASP A 1 93 ? -11.636 12.635 17.406 1.00 78.56 93 ASP A CA 1
ATOM 683 C C . ASP A 1 93 ? -12.509 13.856 17.742 1.00 78.56 93 ASP A C 1
ATOM 685 O O . ASP A 1 93 ? -13.494 13.708 18.467 1.00 78.56 93 ASP A O 1
ATOM 689 N N . ARG A 1 94 ? -12.202 15.033 17.174 1.00 74.69 94 ARG A N 1
ATOM 690 C CA . ARG A 1 94 ? -12.964 16.282 17.354 1.00 74.69 94 ARG A CA 1
ATOM 691 C C . ARG A 1 94 ? -13.999 16.564 16.258 1.00 74.69 94 ARG A C 1
ATOM 693 O O . ARG A 1 94 ? -14.571 17.653 16.252 1.00 74.69 94 ARG A O 1
ATOM 700 N N . SER A 1 95 ? -14.239 15.652 15.310 1.00 78.88 95 SER A N 1
ATOM 701 C CA . SER A 1 95 ? -15.133 15.958 14.186 1.00 78.88 95 SER A CA 1
ATOM 702 C C . SER A 1 95 ? -16.590 16.126 14.623 1.00 78.88 95 SER A C 1
ATOM 704 O O . SER A 1 95 ? -17.233 15.184 15.085 1.00 78.88 95 SER A O 1
ATOM 706 N N . THR A 1 96 ? -17.134 17.317 14.383 1.00 77.31 96 THR A N 1
ATOM 707 C CA . THR A 1 96 ? -18.560 17.657 14.520 1.00 77.31 96 THR A CA 1
ATOM 708 C C . THR A 1 96 ? -19.347 17.421 13.220 1.00 77.31 96 THR A C 1
ATOM 710 O O . THR A 1 96 ? -20.470 17.899 13.062 1.00 77.31 96 THR A O 1
ATOM 713 N N . SER A 1 97 ? -18.766 16.701 12.251 1.00 81.50 97 SER A N 1
ATOM 714 C CA . SER A 1 97 ? -19.388 16.457 10.947 1.00 81.50 97 SER A CA 1
ATOM 715 C C . SER A 1 97 ? -20.633 15.574 11.054 1.00 81.50 97 SER A C 1
ATOM 717 O O . SER A 1 97 ? -20.620 14.517 11.684 1.00 81.50 97 SER A O 1
ATOM 719 N N . SER A 1 98 ? -21.687 15.940 10.321 1.00 77.38 98 SER A N 1
ATOM 720 C CA . SER A 1 98 ? -22.904 15.131 10.168 1.00 77.38 98 SER A CA 1
ATOM 721 C C . SER A 1 98 ? -22.672 13.781 9.471 1.00 77.38 98 SER A C 1
ATOM 723 O O . SER A 1 98 ? -23.539 12.909 9.525 1.00 77.38 98 SER A O 1
ATOM 725 N N . LEU A 1 99 ? -21.509 13.578 8.838 1.00 79.25 99 LEU A N 1
ATOM 726 C CA . LEU A 1 99 ? -21.105 12.285 8.277 1.00 79.25 99 LEU A CA 1
ATOM 727 C C . LEU A 1 99 ? -20.600 11.291 9.335 1.00 79.25 99 L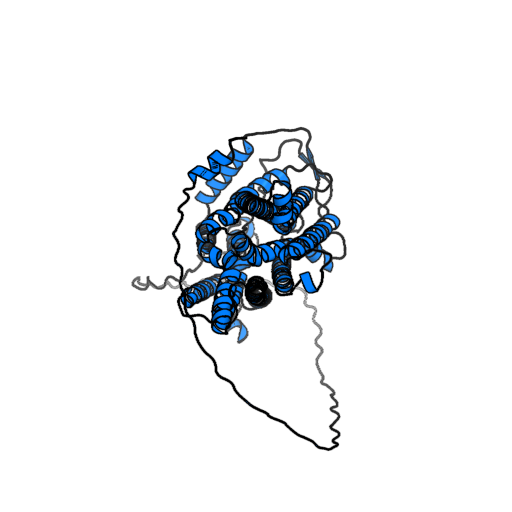EU A C 1
ATOM 729 O O . LEU A 1 99 ? -20.565 10.098 9.042 1.00 79.25 99 LEU A O 1
ATOM 733 N N . GLY A 1 100 ? -20.218 11.753 10.529 1.00 82.31 100 GLY A N 1
ATOM 734 C CA . GLY A 1 100 ? -19.552 10.946 11.553 1.00 82.31 100 GLY A CA 1
ATOM 735 C C . GLY A 1 100 ? -18.174 11.484 11.942 1.00 82.31 100 GLY A C 1
ATOM 736 O O . GLY A 1 100 ? -17.731 12.520 11.448 1.00 82.31 100 GLY A O 1
ATOM 737 N N . ARG A 1 101 ? -17.494 10.764 12.838 1.00 85.44 101 ARG A N 1
ATOM 738 C CA . ARG A 1 101 ? -16.208 11.151 13.430 1.00 85.44 101 ARG A CA 1
ATOM 739 C C . ARG A 1 101 ? -15.026 10.860 12.501 1.00 85.44 101 ARG A C 1
ATOM 741 O O . ARG A 1 101 ? -14.137 11.689 12.325 1.00 85.44 101 ARG A O 1
ATOM 748 N N . ARG A 1 102 ? -15.017 9.671 11.898 1.00 89.81 102 ARG A N 1
ATOM 749 C CA . ARG A 1 102 ? -13.917 9.118 11.092 1.00 89.81 102 ARG A CA 1
ATOM 750 C C . ARG A 1 102 ? -14.141 9.311 9.592 1.00 89.81 102 ARG A C 1
ATOM 752 O O . ARG A 1 102 ? -13.240 9.756 8.881 1.00 89.81 102 ARG A O 1
ATOM 759 N N . ARG A 1 103 ? -15.355 9.035 9.107 1.00 92.19 103 ARG A N 1
ATOM 760 C CA . ARG A 1 103 ? -15.732 9.076 7.683 1.00 92.19 103 ARG A CA 1
ATOM 761 C C . ARG A 1 103 ? -15.362 10.355 6.912 1.00 92.19 103 ARG A C 1
ATOM 763 O O . ARG A 1 103 ? -14.914 10.190 5.777 1.00 92.19 103 ARG A O 1
ATOM 770 N N . PRO A 1 104 ? -15.510 11.597 7.426 1.00 92.50 104 PRO A N 1
ATOM 771 C CA . PRO A 1 104 ? -15.112 12.780 6.657 1.00 92.50 104 PRO A CA 1
ATOM 772 C C . PRO A 1 104 ? -13.605 12.801 6.363 1.00 92.50 104 PRO A C 1
ATOM 774 O O . PRO A 1 104 ? -13.214 13.103 5.239 1.00 92.50 104 PRO A O 1
ATOM 777 N N . TYR A 1 105 ? -12.764 12.405 7.324 1.00 93.56 105 TYR A N 1
ATOM 778 C CA . TYR A 1 105 ? -11.310 12.341 7.148 1.00 93.56 105 TYR A CA 1
ATOM 779 C C . TYR A 1 105 ? -10.883 11.177 6.247 1.00 93.56 105 TYR A C 1
ATOM 781 O O . TYR A 1 105 ? -10.021 11.362 5.393 1.00 93.56 105 TYR A O 1
ATOM 789 N N . MET A 1 106 ? -11.540 10.017 6.368 1.00 95.31 106 MET A N 1
ATOM 790 C CA . MET A 1 106 ? -11.357 8.865 5.471 1.00 95.31 106 MET A CA 1
ATOM 791 C C . MET A 1 106 ? -11.578 9.257 4.000 1.00 95.31 106 MET A C 1
ATOM 793 O O . MET A 1 106 ? -10.748 8.964 3.139 1.00 95.31 106 MET A O 1
ATOM 797 N N . LEU A 1 107 ? -12.678 9.963 3.708 1.00 96.19 107 LEU A N 1
ATOM 798 C CA . LEU A 1 107 ? -13.008 10.408 2.352 1.00 96.19 107 LEU A CA 1
ATOM 799 C C . LEU A 1 107 ? -12.109 11.559 1.879 1.00 96.19 107 LEU A C 1
ATOM 801 O O . LEU A 1 107 ? -11.634 11.517 0.748 1.00 96.19 107 LEU A O 1
ATOM 805 N N . ALA A 1 108 ? -11.828 12.553 2.727 1.00 96.19 108 ALA A N 1
ATOM 806 C CA . ALA A 1 108 ? -10.953 13.671 2.370 1.00 96.19 108 ALA A CA 1
ATOM 807 C C . ALA A 1 108 ? -9.527 13.202 2.034 1.00 96.19 108 ALA A C 1
ATOM 809 O O . ALA A 1 108 ? -8.979 13.592 1.005 1.00 96.19 108 ALA A O 1
ATOM 810 N N . ALA A 1 109 ? -8.949 12.310 2.844 1.00 96.62 109 ALA A N 1
ATOM 811 C CA . ALA A 1 109 ? -7.643 11.727 2.556 1.00 96.62 109 ALA A CA 1
ATOM 812 C C . ALA A 1 109 ? -7.686 10.824 1.305 1.00 96.62 109 ALA A C 1
ATOM 814 O O . ALA A 1 109 ? -6.794 10.918 0.467 1.00 96.62 109 ALA A O 1
ATOM 815 N N . SER A 1 110 ? -8.757 10.048 1.088 1.00 97.62 110 SER A N 1
ATOM 816 C CA . SER A 1 110 ? -8.928 9.287 -0.165 1.00 97.62 110 SER A CA 1
ATOM 817 C C . SER A 1 110 ? -8.924 10.194 -1.407 1.00 97.62 110 SER A C 1
ATOM 819 O O . SER A 1 110 ? -8.323 9.843 -2.418 1.00 97.62 110 SER A O 1
ATOM 821 N N . LEU A 1 111 ? -9.536 11.383 -1.337 1.00 98.06 111 LEU A N 1
ATOM 822 C CA . LEU A 1 111 ? -9.529 12.361 -2.433 1.00 98.06 111 LEU A CA 1
ATOM 823 C C . LEU A 1 111 ? -8.141 12.979 -2.676 1.00 98.06 111 LEU A C 1
ATOM 825 O O . LEU A 1 111 ? -7.765 13.171 -3.831 1.00 98.06 111 LEU A O 1
ATOM 829 N N . VAL A 1 112 ? -7.351 13.229 -1.625 1.00 98.00 112 VAL A N 1
ATOM 830 C CA . VAL A 1 112 ? -5.943 13.658 -1.770 1.00 98.00 112 VAL A CA 1
ATOM 831 C C . VAL A 1 112 ? -5.097 12.553 -2.414 1.00 98.00 112 VAL A C 1
ATOM 833 O O . VAL A 1 112 ? -4.296 12.845 -3.300 1.00 98.00 112 VAL A O 1
ATOM 836 N N . SER A 1 113 ? -5.322 11.288 -2.045 1.00 97.81 113 SER A N 1
ATOM 837 C CA . SER A 1 113 ? -4.647 10.135 -2.657 1.00 97.81 113 SER A CA 1
ATOM 838 C C . SER A 1 113 ? -4.966 10.004 -4.149 1.00 97.81 113 SER A C 1
ATOM 840 O O . SER A 1 113 ? -4.059 9.819 -4.955 1.00 97.81 113 SER A O 1
ATOM 842 N N . ILE A 1 114 ? -6.234 10.189 -4.536 1.00 98.31 114 ILE A N 1
ATOM 843 C CA . ILE A 1 114 ? -6.674 10.229 -5.941 1.00 98.31 114 ILE A CA 1
ATOM 844 C C . ILE A 1 114 ? -5.995 11.375 -6.701 1.00 98.31 114 ILE A C 1
ATOM 846 O O . ILE A 1 114 ? -5.514 11.171 -7.814 1.00 98.31 114 ILE A O 1
ATOM 850 N N . GLY A 1 115 ? -5.897 12.563 -6.094 1.00 97.88 115 GLY A N 1
ATOM 851 C CA . GLY A 1 115 ? -5.150 13.688 -6.663 1.00 97.88 115 GLY A CA 1
ATOM 852 C C . GLY A 1 115 ? -3.679 13.344 -6.912 1.00 97.88 115 GLY A C 1
ATOM 853 O O . GLY A 1 115 ? -3.178 13.566 -8.013 1.00 97.88 115 GLY A O 1
ATOM 854 N N . GLY A 1 116 ? -3.012 12.730 -5.929 1.00 97.69 116 GLY A N 1
ATOM 855 C CA . GLY A 1 116 ? -1.632 12.255 -6.050 1.00 97.69 116 GLY A CA 1
ATOM 856 C C . GLY A 1 116 ? -1.456 11.169 -7.118 1.00 97.69 116 GLY A C 1
ATOM 857 O O . GLY A 1 116 ? -0.562 11.277 -7.948 1.00 97.69 116 GLY A O 1
ATOM 858 N N . LEU A 1 117 ? -2.341 10.168 -7.175 1.00 97.12 117 LEU A N 1
ATOM 859 C CA . LEU A 1 117 ? -2.318 9.116 -8.201 1.00 97.12 117 LEU A CA 1
ATOM 860 C C . LEU A 1 117 ? -2.472 9.678 -9.613 1.00 97.12 117 LEU A C 1
ATOM 862 O O . LEU A 1 117 ? -1.711 9.305 -10.507 1.00 97.12 117 LEU A O 1
ATOM 866 N N . MET A 1 118 ? -3.429 10.580 -9.825 1.00 97.44 118 MET A N 1
ATOM 867 C CA . MET A 1 118 ? -3.631 11.216 -11.128 1.00 97.44 118 MET A CA 1
ATOM 868 C C . MET A 1 118 ? -2.437 12.103 -11.508 1.00 97.44 118 MET A C 1
ATOM 870 O O . MET A 1 118 ? -1.988 12.057 -12.651 1.00 97.44 118 MET A O 1
ATOM 874 N N . LEU A 1 119 ? -1.863 12.846 -10.557 1.00 96.50 119 LEU A N 1
ATOM 875 C CA . LEU A 1 119 ? -0.669 13.662 -10.792 1.00 96.50 119 LEU A CA 1
ATOM 876 C C . LEU A 1 119 ? 0.577 12.809 -11.101 1.00 96.50 119 LEU A C 1
ATOM 878 O O . LEU A 1 119 ? 1.382 13.196 -11.947 1.00 96.50 119 LEU A O 1
ATOM 882 N N . LEU A 1 120 ? 0.718 11.640 -10.465 1.00 96.06 120 LEU A N 1
ATOM 883 C CA . LEU A 1 120 ? 1.803 10.680 -10.707 1.00 96.06 120 LEU A CA 1
ATOM 884 C C . LEU A 1 120 ? 1.641 9.926 -12.039 1.00 96.06 120 LEU A C 1
ATOM 886 O O . LEU A 1 120 ? 2.626 9.639 -12.709 1.00 96.06 120 LEU A O 1
ATOM 890 N N . GLY A 1 121 ? 0.407 9.607 -12.435 1.00 93.88 121 GLY A N 1
ATOM 891 C CA . GLY A 1 121 ? 0.129 8.955 -13.718 1.00 93.88 121 GLY A CA 1
ATOM 892 C C . GLY A 1 121 ? 0.415 9.878 -14.901 1.00 93.88 121 GLY A C 1
ATOM 893 O O . GLY A 1 121 ? 1.153 9.510 -15.811 1.00 93.88 121 GLY A O 1
ATOM 894 N N . PHE A 1 122 ? -0.112 11.103 -14.840 1.00 94.62 122 PHE A N 1
ATOM 895 C CA . PHE A 1 122 ? -0.055 12.096 -15.917 1.00 94.62 122 PHE A CA 1
ATOM 896 C C . PHE A 1 122 ? 1.049 13.153 -15.699 1.00 94.62 122 PHE A C 1
ATOM 898 O O . PHE A 1 122 ? 0.902 14.315 -16.084 1.00 94.62 122 PHE A O 1
ATOM 905 N N . THR A 1 123 ? 2.158 12.801 -15.028 1.00 93.94 123 THR A N 1
ATOM 906 C CA . THR A 1 123 ? 3.189 13.786 -14.638 1.00 93.94 123 THR A CA 1
ATOM 907 C C . THR A 1 123 ? 3.827 14.490 -15.837 1.00 93.94 123 THR A C 1
ATOM 909 O O . THR A 1 123 ? 4.160 15.669 -15.738 1.00 93.94 123 THR A O 1
ATOM 912 N N . ARG A 1 124 ? 3.994 13.792 -16.970 1.00 90.62 124 ARG A N 1
ATOM 913 C CA . ARG A 1 124 ? 4.605 14.342 -18.195 1.00 90.62 124 ARG A CA 1
ATOM 914 C C . ARG A 1 124 ? 3.674 15.343 -18.883 1.00 90.62 124 ARG A C 1
ATOM 916 O O . ARG A 1 124 ? 4.119 16.373 -19.379 1.00 90.62 124 ARG A O 1
ATOM 923 N N . GLU A 1 125 ? 2.377 15.067 -18.862 1.00 90.81 125 GLU A N 1
ATOM 924 C CA . GLU A 1 125 ? 1.319 15.931 -19.376 1.00 90.81 125 GLU A CA 1
ATOM 925 C C . GLU A 1 125 ? 1.202 17.193 -18.512 1.00 90.81 125 GLU A C 1
ATOM 927 O O . GLU A 1 125 ? 1.193 18.304 -19.042 1.00 90.81 125 GLU A O 1
ATOM 932 N N . PHE A 1 126 ? 1.193 17.037 -17.182 1.00 90.44 126 PHE A N 1
ATOM 933 C CA . PHE A 1 126 ? 1.173 18.162 -16.246 1.00 90.44 126 PHE A CA 1
ATOM 934 C C . PHE A 1 126 ? 2.445 19.013 -16.319 1.00 90.44 126 PHE A C 1
ATOM 936 O O . PHE A 1 126 ? 2.336 20.236 -16.359 1.00 90.44 126 PHE A O 1
ATOM 943 N N . SER A 1 127 ? 3.643 18.417 -16.381 1.00 91.88 127 SER A N 1
ATOM 944 C CA . SER A 1 127 ? 4.882 19.196 -16.514 1.00 91.88 127 SER A CA 1
ATOM 945 C C . SER A 1 127 ? 4.980 19.897 -17.871 1.00 91.88 127 SER A C 1
ATOM 947 O O . SER A 1 127 ? 5.487 21.016 -17.935 1.00 91.88 127 SER A O 1
ATOM 949 N N . GLY A 1 128 ? 4.436 19.301 -18.939 1.00 89.62 128 GLY A N 1
ATOM 950 C CA . GLY A 1 128 ? 4.358 19.891 -20.278 1.00 89.62 128 GLY A CA 1
ATOM 951 C C . GLY A 1 128 ? 3.623 21.236 -20.327 1.00 89.62 128 GLY A C 1
ATOM 952 O O . GLY A 1 128 ? 4.050 22.127 -21.060 1.00 89.62 128 GLY A O 1
ATOM 953 N N . ILE A 1 129 ? 2.592 21.430 -19.494 1.00 90.94 129 ILE A N 1
ATOM 954 C CA . ILE A 1 129 ? 1.876 22.717 -19.347 1.00 90.94 129 ILE A CA 1
ATOM 955 C C . ILE A 1 129 ? 2.824 23.834 -18.873 1.00 90.94 129 ILE A C 1
ATOM 957 O O . ILE A 1 129 ? 2.674 24.987 -19.269 1.00 90.94 129 ILE A O 1
ATOM 961 N N . PHE A 1 130 ? 3.832 23.481 -18.073 1.00 88.06 130 PHE A N 1
ATOM 962 C CA . PHE A 1 130 ? 4.842 24.380 -17.507 1.00 88.06 130 PHE A CA 1
ATOM 963 C C . PHE A 1 130 ? 6.203 24.263 -18.227 1.00 88.06 130 PHE A C 1
ATOM 965 O O . PHE A 1 130 ? 7.257 24.456 -17.625 1.00 88.06 130 PHE A O 1
ATOM 972 N N . GLY A 1 131 ? 6.203 23.909 -19.518 1.00 84.31 131 GLY A N 1
ATOM 973 C CA . GLY A 1 131 ? 7.413 23.859 -20.353 1.00 84.31 131 GLY A CA 1
ATOM 974 C C . GLY A 1 131 ? 8.193 22.537 -20.329 1.00 84.31 131 GLY A C 1
ATOM 975 O O . GLY A 1 131 ? 9.240 22.441 -20.963 1.00 84.31 131 GLY A O 1
ATOM 976 N N . GLY A 1 132 ? 7.704 21.501 -19.641 1.00 84.19 132 GLY A N 1
ATOM 977 C CA . GLY A 1 132 ? 8.179 20.117 -19.790 1.00 84.19 132 GLY A CA 1
ATOM 978 C C . GLY A 1 132 ? 9.582 19.815 -19.249 1.00 84.19 132 GLY A C 1
ATOM 979 O O . GLY A 1 132 ? 10.148 18.770 -19.570 1.00 84.19 132 GLY A O 1
ATOM 980 N N . ALA A 1 133 ? 10.170 20.696 -18.433 1.00 89.50 133 ALA A N 1
ATOM 981 C CA . ALA A 1 133 ? 11.530 20.516 -17.928 1.00 89.50 133 ALA A CA 1
ATOM 982 C C . ALA A 1 133 ? 11.700 19.191 -17.150 1.00 89.50 133 ALA A C 1
ATOM 984 O O . ALA A 1 133 ? 10.875 18.827 -16.304 1.00 89.50 133 ALA A O 1
ATOM 985 N N . LYS A 1 134 ? 12.809 18.473 -17.388 1.00 88.69 134 LYS A N 1
ATOM 986 C CA . LYS A 1 134 ? 13.087 17.165 -16.758 1.00 88.69 134 LYS A CA 1
ATOM 987 C C . LYS A 1 134 ? 13.094 17.248 -15.226 1.00 88.69 134 LYS A C 1
ATOM 989 O O . LYS A 1 134 ? 12.455 16.432 -14.568 1.00 88.69 134 LYS A O 1
ATOM 994 N N . GLY A 1 135 ? 13.751 18.271 -14.669 1.00 90.38 135 GLY A N 1
ATOM 995 C CA . GLY A 1 135 ? 13.783 18.521 -13.223 1.00 90.38 135 GLY A CA 1
ATOM 996 C C . GLY A 1 135 ? 12.397 18.793 -12.630 1.00 90.38 135 GLY A C 1
ATOM 997 O O . GLY A 1 135 ? 12.049 18.204 -11.610 1.00 90.38 135 GLY A O 1
ATOM 998 N N . LEU A 1 136 ? 11.569 19.595 -13.311 1.00 92.19 136 LEU A N 1
ATOM 999 C CA . LEU A 1 136 ? 10.186 19.856 -12.900 1.00 92.19 136 LEU A CA 1
ATOM 1000 C C . LEU A 1 136 ? 9.334 18.579 -12.938 1.00 92.19 136 LEU A C 1
ATOM 1002 O O . LEU A 1 136 ? 8.594 18.305 -12.000 1.00 92.19 136 LEU A O 1
ATOM 1006 N N . THR A 1 137 ? 9.485 17.761 -13.981 1.00 93.88 137 THR A N 1
ATOM 1007 C CA . THR A 1 137 ? 8.771 16.479 -14.115 1.00 93.88 137 THR A CA 1
ATOM 1008 C C . THR A 1 137 ? 9.125 15.520 -12.971 1.00 93.88 137 THR A C 1
ATOM 1010 O O . THR A 1 137 ? 8.235 14.927 -12.369 1.00 93.88 137 THR A O 1
ATOM 1013 N N . ILE A 1 138 ? 10.409 15.415 -12.607 1.00 94.00 138 ILE A N 1
ATOM 1014 C CA . ILE A 1 138 ? 10.849 14.646 -11.430 1.00 94.00 138 ILE A CA 1
ATOM 1015 C C . ILE A 1 138 ? 10.263 15.245 -10.139 1.00 94.00 138 ILE A C 1
ATOM 1017 O O . ILE A 1 138 ? 9.732 14.505 -9.315 1.00 94.00 138 ILE A O 1
ATOM 1021 N N . GLY A 1 139 ? 10.313 16.570 -9.969 1.00 94.38 139 GLY A N 1
ATOM 1022 C CA . GLY A 1 139 ? 9.780 17.258 -8.788 1.00 94.38 139 GLY A CA 1
ATOM 1023 C C . GLY A 1 139 ? 8.282 17.022 -8.575 1.00 94.38 139 GLY A C 1
ATOM 1024 O O . GLY A 1 139 ? 7.864 16.717 -7.459 1.00 94.38 139 GLY A O 1
ATOM 1025 N N . ILE A 1 140 ? 7.483 17.077 -9.646 1.00 95.88 140 ILE A N 1
ATOM 1026 C CA . ILE A 1 140 ? 6.042 16.791 -9.597 1.00 95.88 140 ILE A CA 1
ATOM 1027 C C . ILE A 1 140 ? 5.790 15.313 -9.255 1.00 95.88 140 ILE A C 1
ATOM 1029 O O . ILE A 1 140 ? 4.930 15.041 -8.421 1.00 95.88 140 ILE A O 1
ATOM 1033 N N . ALA A 1 141 ? 6.553 14.360 -9.809 1.00 95.75 141 ALA A N 1
ATOM 1034 C CA . ALA A 1 141 ? 6.421 12.940 -9.451 1.00 95.75 141 ALA A CA 1
ATOM 1035 C C . ALA A 1 141 ? 6.749 12.673 -7.969 1.00 95.75 141 ALA A C 1
ATOM 1037 O O . ALA A 1 141 ? 6.027 11.939 -7.296 1.00 95.75 141 ALA A O 1
ATOM 1038 N N . VAL A 1 142 ? 7.807 13.297 -7.438 1.00 95.69 142 VAL A N 1
ATOM 1039 C CA . VAL A 1 142 ? 8.178 13.193 -6.015 1.00 95.69 142 VAL A CA 1
ATOM 1040 C C . VAL A 1 142 ? 7.098 13.811 -5.124 1.00 95.69 142 VAL A C 1
ATOM 1042 O O . VAL A 1 142 ? 6.674 13.179 -4.158 1.00 95.69 142 VAL A O 1
ATOM 1045 N N . TYR A 1 143 ? 6.588 14.997 -5.469 1.00 95.69 143 TYR A N 1
ATOM 1046 C CA . TYR A 1 143 ? 5.473 15.625 -4.755 1.00 95.69 143 TYR A CA 1
ATOM 1047 C C . TYR A 1 143 ? 4.207 14.751 -4.777 1.00 95.69 143 TYR A C 1
ATOM 1049 O O . TYR A 1 143 ? 3.568 14.562 -3.743 1.00 95.69 143 TYR A O 1
ATOM 1057 N N . ALA A 1 144 ? 3.878 14.154 -5.925 1.00 97.06 144 ALA A N 1
ATOM 1058 C CA . ALA A 1 144 ? 2.732 13.265 -6.077 1.00 97.06 144 ALA A CA 1
ATOM 1059 C C . ALA A 1 144 ? 2.845 12.005 -5.200 1.00 97.06 144 ALA A C 1
ATOM 1061 O O . ALA A 1 144 ? 1.868 11.638 -4.546 1.00 97.06 144 ALA A O 1
ATOM 1062 N N . ILE A 1 145 ? 4.036 11.396 -5.114 1.00 95.69 145 ILE A N 1
ATOM 1063 C CA . ILE A 1 145 ? 4.319 10.283 -4.192 1.00 95.69 145 ILE A CA 1
ATOM 1064 C C . ILE A 1 145 ? 4.136 10.729 -2.740 1.00 95.69 145 ILE A C 1
ATOM 1066 O O . ILE A 1 145 ? 3.402 10.078 -2.008 1.00 95.69 145 ILE A O 1
ATOM 1070 N N . PHE A 1 146 ? 4.680 11.881 -2.329 1.00 95.88 146 PHE A N 1
ATOM 1071 C CA . PHE A 1 146 ? 4.456 12.410 -0.975 1.00 95.88 146 PHE A CA 1
ATOM 1072 C C . PHE A 1 146 ? 2.957 12.626 -0.685 1.00 95.88 146 PHE A C 1
ATOM 1074 O O . PHE A 1 146 ? 2.485 12.287 0.401 1.00 95.88 146 PHE A O 1
ATOM 1081 N N . CYS A 1 147 ? 2.175 13.133 -1.645 1.00 96.69 147 CYS A N 1
ATOM 1082 C CA . CYS A 1 147 ? 0.722 13.246 -1.500 1.00 96.69 147 CYS A CA 1
ATOM 1083 C C . CYS A 1 147 ? 0.035 11.882 -1.330 1.00 96.69 147 CYS A C 1
ATOM 1085 O O . CYS A 1 147 ? -0.866 11.772 -0.495 1.00 96.69 147 CYS A O 1
ATOM 1087 N N . ILE A 1 148 ? 0.450 10.847 -2.070 1.00 96.75 148 ILE A N 1
ATOM 1088 C CA . ILE A 1 148 ? -0.053 9.474 -1.911 1.00 96.75 148 ILE A CA 1
ATOM 1089 C C . ILE A 1 148 ? 0.308 8.947 -0.519 1.00 96.75 148 ILE A C 1
ATOM 1091 O O . ILE A 1 148 ? -0.595 8.628 0.247 1.00 96.75 148 ILE A O 1
ATOM 1095 N N . ASP A 1 149 ? 1.587 8.947 -0.149 1.00 94.94 149 ASP A N 1
ATOM 1096 C CA . ASP A 1 149 ? 2.105 8.369 1.096 1.00 94.94 149 ASP A CA 1
ATOM 1097 C C . ASP A 1 149 ? 1.432 8.970 2.346 1.00 94.94 149 ASP A C 1
ATOM 1099 O O . ASP A 1 149 ? 0.897 8.259 3.205 1.00 94.94 149 ASP A O 1
ATOM 1103 N N . PHE A 1 150 ? 1.373 10.308 2.424 1.00 95.75 150 PHE A N 1
ATOM 1104 C CA . PHE A 1 150 ? 0.746 11.016 3.544 1.00 95.75 150 PHE A CA 1
ATOM 1105 C C . PHE A 1 150 ? -0.770 10.813 3.610 1.00 95.75 150 PHE A C 1
ATOM 1107 O O . PHE A 1 150 ? -1.317 10.664 4.706 1.00 95.75 150 PHE A O 1
ATOM 1114 N N . SER A 1 151 ? -1.461 10.760 2.472 1.00 96.56 151 SER A N 1
ATOM 1115 C CA . SER A 1 151 ? -2.909 10.540 2.466 1.00 96.56 151 SER A CA 1
ATOM 1116 C C . SER A 1 151 ? -3.287 9.081 2.737 1.00 96.56 151 SER A C 1
ATOM 1118 O O . SER A 1 151 ? -4.179 8.830 3.545 1.00 96.56 151 SER A O 1
ATOM 1120 N N . ILE A 1 152 ? -2.574 8.111 2.163 1.00 95.06 152 ILE A N 1
ATOM 1121 C CA . ILE A 1 152 ? -2.793 6.675 2.374 1.00 95.06 152 ILE A CA 1
ATOM 1122 C C . ILE A 1 152 ? -2.506 6.280 3.826 1.00 95.06 152 ILE A C 1
ATOM 1124 O O . ILE A 1 152 ? -3.320 5.576 4.426 1.00 95.06 152 ILE A O 1
ATOM 1128 N N . ASN A 1 153 ? -1.438 6.792 4.453 1.00 94.31 153 ASN A N 1
ATOM 1129 C CA . ASN A 1 153 ? -1.205 6.560 5.885 1.00 94.31 153 ASN A CA 1
ATOM 1130 C C . ASN A 1 153 ? -2.312 7.175 6.767 1.00 94.31 153 ASN A C 1
ATOM 1132 O O . ASN A 1 153 ? -2.687 6.574 7.778 1.00 94.31 153 ASN A O 1
ATOM 1136 N N . ALA A 1 154 ? -2.889 8.319 6.374 1.00 94.62 154 ALA A N 1
ATOM 1137 C CA . ALA A 1 154 ? -4.037 8.906 7.065 1.00 94.62 154 ALA A CA 1
ATOM 1138 C C . ALA A 1 154 ? -5.316 8.057 6.901 1.00 94.62 154 ALA A C 1
ATOM 1140 O O . ALA A 1 154 ? -5.957 7.744 7.906 1.00 94.62 154 ALA A O 1
ATOM 1141 N N . VAL A 1 155 ? -5.659 7.610 5.682 1.00 95.81 155 VAL A N 1
ATOM 1142 C CA . VAL A 1 155 ? -6.794 6.691 5.455 1.00 95.81 155 VAL A CA 1
ATOM 1143 C C . VAL A 1 155 ? -6.601 5.407 6.263 1.00 95.81 155 VAL A C 1
ATOM 1145 O O . VAL A 1 155 ? -7.493 5.025 7.011 1.00 95.81 155 VAL A O 1
ATOM 1148 N N . GLN A 1 156 ? -5.417 4.787 6.207 1.00 93.94 156 GLN A N 1
ATOM 1149 C CA . GLN A 1 156 ? -5.107 3.535 6.905 1.00 93.94 156 GLN A CA 1
ATOM 1150 C C . GLN A 1 156 ? -5.253 3.632 8.432 1.00 93.94 156 GLN A C 1
ATOM 1152 O O . GLN A 1 156 ? -5.677 2.668 9.075 1.00 93.94 156 GLN A O 1
ATOM 1157 N N . ALA A 1 157 ? -4.923 4.783 9.025 1.00 90.56 157 ALA A N 1
ATOM 1158 C CA . ALA A 1 157 ? -5.143 5.037 10.446 1.00 90.56 157 ALA A CA 1
ATOM 1159 C C . ALA A 1 157 ? -6.639 5.183 10.778 1.00 90.56 157 ALA A C 1
ATOM 1161 O O . ALA A 1 157 ? -7.125 4.578 11.737 1.00 90.56 157 ALA A O 1
ATOM 1162 N N . VAL A 1 158 ? -7.379 5.940 9.961 1.00 93.69 158 VAL A N 1
ATOM 1163 C CA . VAL A 1 158 ? -8.815 6.201 10.150 1.00 93.69 158 VAL A CA 1
ATOM 1164 C C . VAL A 1 158 ? -9.658 4.937 9.938 1.00 93.69 158 VAL A C 1
ATOM 1166 O O . VAL A 1 158 ? -10.541 4.667 10.748 1.00 93.69 158 VAL A O 1
ATOM 1169 N N . ASP A 1 159 ? -9.340 4.118 8.934 1.00 93.25 159 ASP A N 1
ATOM 1170 C CA . ASP A 1 159 ? -9.955 2.810 8.659 1.00 93.25 159 ASP A CA 1
ATOM 1171 C C . ASP A 1 159 ? -9.823 1.851 9.857 1.00 93.25 159 ASP A C 1
ATOM 1173 O O . ASP A 1 159 ? -10.771 1.163 10.248 1.00 93.25 159 ASP A O 1
ATOM 1177 N N . ARG A 1 160 ? -8.636 1.813 10.480 1.00 88.62 160 ARG A N 1
ATOM 1178 C CA . ARG A 1 160 ? -8.377 0.980 11.666 1.00 88.62 160 ARG A CA 1
ATOM 1179 C C . ARG A 1 160 ? -9.094 1.506 12.907 1.00 88.62 160 ARG A C 1
ATOM 1181 O O . ARG A 1 160 ? -9.629 0.697 13.663 1.00 88.62 160 ARG A O 1
ATOM 1188 N N . ALA A 1 161 ? -9.160 2.825 13.091 1.00 89.19 161 ALA A N 1
ATOM 1189 C CA . ALA A 1 161 ? -9.930 3.435 14.171 1.00 89.19 161 ALA A CA 1
ATOM 1190 C C . ALA A 1 161 ? -11.440 3.181 14.006 1.00 89.19 161 ALA A C 1
ATOM 1192 O O . ALA A 1 161 ? -12.090 2.747 14.953 1.00 89.19 161 ALA A O 1
ATOM 1193 N N . LEU A 1 162 ? -11.987 3.352 12.796 1.00 90.81 162 LEU A N 1
ATOM 1194 C CA . LEU A 1 162 ? -13.400 3.108 12.484 1.00 90.81 162 LEU A CA 1
ATOM 1195 C C . LEU A 1 162 ? -13.813 1.653 12.767 1.00 90.81 162 LEU A C 1
ATOM 1197 O O . LEU A 1 162 ? -14.890 1.410 13.308 1.00 90.81 162 LEU A O 1
ATOM 1201 N N . LEU A 1 163 ? -12.948 0.680 12.462 1.00 89.62 163 LEU A N 1
ATOM 1202 C CA . LEU A 1 163 ? -13.194 -0.732 12.769 1.00 89.62 163 LEU A CA 1
ATOM 1203 C C . LEU A 1 163 ? -13.378 -0.980 14.276 1.00 89.62 163 LEU A C 1
ATOM 1205 O O . LEU A 1 163 ? -14.266 -1.739 14.669 1.00 89.62 163 LEU A O 1
ATOM 1209 N N . VAL A 1 164 ? -12.553 -0.346 15.113 1.00 85.50 164 VAL A N 1
ATOM 1210 C CA . VAL A 1 164 ? -12.604 -0.472 16.581 1.00 85.50 164 VAL A CA 1
ATOM 1211 C C . VAL A 1 164 ? -13.772 0.329 17.170 1.00 85.50 164 VAL A C 1
ATOM 1213 O O . VAL A 1 164 ? -14.470 -0.182 18.042 1.00 85.50 164 VAL A O 1
ATOM 1216 N N . ASP A 1 165 ? -14.033 1.531 16.647 1.00 85.94 165 ASP A N 1
ATOM 1217 C CA . ASP A 1 165 ? -15.116 2.430 17.076 1.00 85.94 165 ASP A CA 1
ATOM 1218 C C . ASP A 1 165 ? -16.525 1.852 16.821 1.00 85.94 165 ASP A C 1
ATOM 1220 O O . ASP A 1 165 ? -17.467 2.148 17.560 1.00 85.94 165 ASP A O 1
ATOM 1224 N N . ILE A 1 166 ? -16.686 1.042 15.766 1.00 87.69 166 ILE A N 1
ATOM 1225 C CA . ILE A 1 166 ? -17.979 0.471 15.349 1.00 87.69 166 ILE A CA 1
ATOM 1226 C C . ILE A 1 166 ? -18.238 -0.923 15.940 1.00 87.69 166 ILE A C 1
ATOM 1228 O O . ILE A 1 166 ? -19.397 -1.274 16.179 1.00 87.69 166 ILE A O 1
ATOM 1232 N N . LEU A 1 167 ? -17.203 -1.741 16.164 1.00 82.25 167 LEU A N 1
ATOM 1233 C CA . LEU A 1 167 ? -17.379 -3.128 16.609 1.00 82.25 167 LEU A CA 1
ATOM 1234 C C . LEU A 1 167 ? -17.298 -3.276 18.136 1.00 82.25 167 LEU A C 1
ATOM 1236 O O . LEU A 1 167 ? -16.319 -2.834 18.740 1.00 82.25 167 LEU A O 1
ATOM 1240 N N . PRO A 1 168 ? -18.244 -3.994 18.777 1.00 79.81 168 PRO A N 1
ATOM 1241 C CA . PRO A 1 168 ? -18.110 -4.353 20.185 1.00 79.81 168 PRO A CA 1
ATOM 1242 C C . PRO A 1 168 ? -16.888 -5.273 20.386 1.00 79.81 168 PRO A C 1
ATOM 1244 O O . PRO A 1 168 ? -16.582 -6.062 19.484 1.00 79.81 168 PRO A O 1
ATOM 1247 N N . PRO A 1 169 ? -16.222 -5.262 21.560 1.00 76.56 169 PRO A N 1
ATOM 1248 C CA . PRO A 1 169 ? -14.957 -5.977 21.783 1.00 76.56 169 PRO A CA 1
ATOM 1249 C C . PRO A 1 169 ? -14.963 -7.456 21.365 1.00 76.56 169 PRO A C 1
ATOM 1251 O O . PRO A 1 169 ? -14.011 -7.934 20.751 1.00 76.56 169 PRO A O 1
ATOM 1254 N N . ALA A 1 170 ? -16.073 -8.167 21.592 1.00 73.44 170 ALA A N 1
ATOM 1255 C CA . ALA A 1 170 ? -16.243 -9.568 21.193 1.00 73.44 170 ALA A CA 1
ATOM 1256 C C . ALA A 1 170 ? -16.140 -9.820 19.669 1.00 73.44 170 ALA A C 1
ATOM 1258 O O . ALA A 1 170 ? -15.823 -10.934 19.256 1.00 73.44 170 ALA A O 1
ATOM 1259 N N . LEU A 1 171 ? -16.390 -8.806 18.831 1.00 76.00 171 LEU A N 1
ATOM 1260 C CA . LEU A 1 171 ? -16.314 -8.886 17.367 1.00 76.00 171 LEU A CA 1
ATOM 1261 C C . LEU A 1 171 ? -15.046 -8.245 16.780 1.00 76.00 171 LEU A C 1
ATOM 1263 O O . LEU A 1 171 ? -14.727 -8.518 15.624 1.00 76.00 171 LEU A O 1
ATOM 1267 N N . GLN A 1 172 ? -14.285 -7.451 17.541 1.00 76.44 172 GLN A N 1
ATOM 1268 C CA . GLN A 1 172 ? -13.094 -6.748 17.032 1.00 76.44 172 GLN A CA 1
ATOM 1269 C C . GLN A 1 172 ? -12.003 -7.702 16.511 1.00 76.44 172 GLN A C 1
ATOM 1271 O O . GLN A 1 172 ? -11.326 -7.385 15.532 1.00 76.44 172 GLN A O 1
ATOM 1276 N N . ALA A 1 173 ? -11.871 -8.903 17.087 1.00 72.75 173 ALA A N 1
ATOM 1277 C CA . ALA A 1 173 ? -10.979 -9.943 16.565 1.00 72.75 173 ALA A CA 1
ATOM 1278 C C . ALA A 1 173 ? -11.434 -10.467 15.185 1.00 72.75 173 ALA A C 1
ATOM 1280 O O . ALA A 1 173 ? -10.620 -10.631 14.275 1.00 72.75 173 ALA A O 1
ATOM 1281 N N . ALA A 1 174 ? -12.743 -10.672 14.995 1.00 75.31 174 ALA A N 1
ATOM 1282 C CA . ALA A 1 174 ? -13.311 -11.084 13.710 1.00 75.31 174 ALA A CA 1
ATOM 1283 C C . ALA A 1 174 ? -13.243 -9.957 12.663 1.00 75.31 174 ALA A C 1
ATOM 1285 O O . ALA A 1 174 ? -12.972 -10.231 11.493 1.00 75.31 174 ALA A O 1
ATOM 1286 N N . GLY A 1 175 ? -13.423 -8.701 13.085 1.00 82.25 175 GLY A N 1
ATOM 1287 C CA . GLY A 1 175 ? -13.209 -7.515 12.259 1.00 82.25 175 GLY A CA 1
ATOM 1288 C C . GLY A 1 175 ? -11.767 -7.408 11.770 1.00 82.25 175 GLY A C 1
ATOM 1289 O O . GLY A 1 175 ? -11.540 -7.317 10.569 1.00 82.25 175 GLY A O 1
ATOM 1290 N N . ASN A 1 176 ? -10.776 -7.512 12.662 1.00 79.44 176 ASN A N 1
ATOM 1291 C CA . ASN A 1 176 ? -9.362 -7.475 12.268 1.00 79.44 176 ASN A CA 1
ATOM 1292 C C . ASN A 1 176 ? -8.960 -8.648 11.351 1.00 79.44 176 ASN A C 1
ATOM 1294 O O . ASN A 1 176 ? -8.138 -8.464 10.453 1.00 79.44 176 ASN A O 1
ATOM 1298 N N . ALA A 1 177 ? -9.577 -9.825 11.502 1.00 77.81 177 ALA A N 1
ATOM 1299 C CA . ALA A 1 177 ? -9.405 -10.925 10.551 1.00 77.81 177 ALA A CA 1
ATOM 1300 C C . ALA A 1 177 ? -10.023 -10.621 9.169 1.00 77.81 177 ALA A C 1
ATOM 1302 O O . ALA A 1 177 ? -9.453 -11.002 8.148 1.00 77.81 177 ALA A O 1
ATOM 1303 N N . TRP A 1 178 ? -11.161 -9.920 9.106 1.00 83.75 178 TRP A N 1
ATOM 1304 C CA . TRP A 1 178 ? -11.737 -9.438 7.843 1.00 83.75 178 TRP A CA 1
ATOM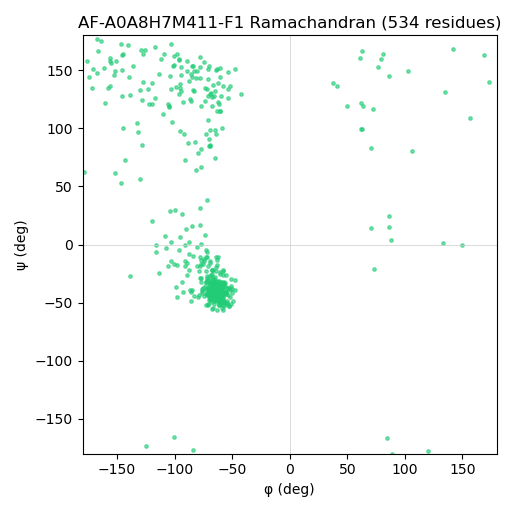 1305 C C . TRP A 1 178 ? -10.887 -8.344 7.191 1.00 83.75 178 TRP A C 1
ATOM 1307 O O . TRP A 1 178 ? -10.616 -8.442 5.997 1.00 83.75 178 TRP A O 1
ATOM 1317 N N . ALA A 1 179 ? -10.370 -7.395 7.975 1.00 86.00 179 ALA A N 1
ATOM 1318 C CA . ALA A 1 179 ? -9.396 -6.406 7.521 1.00 86.00 179 ALA A CA 1
ATOM 1319 C C . ALA A 1 179 ? -8.191 -7.083 6.852 1.00 86.00 179 ALA A C 1
ATOM 1321 O O . ALA A 1 179 ? -7.891 -6.801 5.696 1.00 86.00 179 ALA A O 1
ATOM 1322 N N . GLY A 1 180 ? -7.553 -8.048 7.528 1.00 81.62 180 GLY A N 1
ATOM 1323 C CA . GLY A 1 180 ? -6.419 -8.801 6.974 1.00 81.62 180 GLY A CA 1
ATOM 1324 C C . GLY A 1 180 ? -6.729 -9.512 5.648 1.00 81.62 180 GLY A C 1
ATOM 1325 O O . GLY A 1 180 ? -5.882 -9.532 4.755 1.00 81.62 180 GLY A O 1
ATOM 1326 N N . ARG A 1 181 ? -7.955 -10.028 5.468 1.00 84.56 181 ARG A N 1
ATOM 1327 C CA . ARG A 1 181 ? -8.401 -10.594 4.179 1.00 84.56 181 ARG A CA 1
ATOM 1328 C C . ARG A 1 181 ? -8.553 -9.530 3.095 1.00 84.56 181 ARG A C 1
ATOM 1330 O O . ARG A 1 181 ? -8.187 -9.810 1.961 1.00 84.56 181 ARG A O 1
ATOM 1337 N N . MET A 1 182 ? -9.066 -8.343 3.423 1.00 89.81 182 MET A N 1
ATOM 1338 C CA . MET A 1 182 ? -9.222 -7.247 2.458 1.00 89.81 182 MET A CA 1
ATOM 1339 C C . MET A 1 182 ? -7.871 -6.681 2.013 1.00 89.81 182 MET A C 1
ATOM 1341 O O . MET A 1 182 ? -7.679 -6.491 0.816 1.00 89.81 182 MET A O 1
ATOM 1345 N N . PHE A 1 183 ? -6.904 -6.531 2.928 1.00 89.00 183 PHE A N 1
ATOM 1346 C CA . PHE A 1 183 ? -5.511 -6.236 2.567 1.00 89.00 183 PHE A CA 1
ATOM 1347 C C . PHE A 1 183 ? -4.939 -7.334 1.648 1.00 89.00 183 PHE A C 1
ATOM 1349 O O . PHE A 1 183 ? -4.502 -7.047 0.537 1.00 89.00 183 PHE A O 1
ATOM 1356 N N . GLY A 1 184 ? -4.992 -8.610 2.046 1.00 88.62 184 GLY A N 1
ATOM 1357 C CA . GLY A 1 184 ? -4.446 -9.696 1.222 1.00 88.62 184 GLY A CA 1
ATOM 1358 C C . GLY A 1 184 ? -5.079 -9.789 -0.176 1.00 88.62 184 GLY A C 1
ATOM 1359 O O . GLY A 1 184 ? -4.361 -9.906 -1.166 1.00 88.62 184 GLY A O 1
ATOM 1360 N N . LEU A 1 185 ? -6.405 -9.652 -0.277 1.00 92.12 185 LEU A N 1
ATOM 1361 C CA . LEU A 1 185 ? -7.126 -9.653 -1.552 1.00 92.12 185 LEU A CA 1
ATOM 1362 C C . LEU A 1 185 ? -6.819 -8.410 -2.403 1.00 92.12 185 LEU A C 1
ATOM 1364 O O . LEU A 1 185 ? -6.620 -8.543 -3.608 1.00 92.12 185 LEU A O 1
ATOM 1368 N N . GLY A 1 186 ? -6.729 -7.224 -1.794 1.00 94.50 186 GLY A N 1
ATOM 1369 C CA . GLY A 1 186 ? -6.346 -5.986 -2.480 1.00 94.50 186 GLY A CA 1
ATOM 1370 C C . GLY A 1 186 ? -4.918 -6.034 -3.024 1.00 94.50 186 GLY A C 1
ATOM 1371 O O . GLY A 1 186 ? -4.665 -5.552 -4.123 1.00 94.50 186 GLY A O 1
ATOM 1372 N N . SER A 1 187 ? -4.001 -6.696 -2.313 1.00 92.81 187 SER A N 1
ATOM 1373 C CA . SER A 1 187 ? -2.619 -6.879 -2.769 1.00 92.81 187 SER A CA 1
ATOM 1374 C C . SER A 1 187 ? -2.518 -7.854 -3.948 1.00 92.81 187 SER A C 1
ATOM 1376 O O . SER A 1 187 ? -1.821 -7.577 -4.924 1.00 92.81 187 SER A O 1
ATOM 1378 N N . VAL A 1 188 ? -3.260 -8.969 -3.910 1.00 95.06 188 VAL A N 1
ATOM 1379 C CA . VAL A 1 188 ? -3.381 -9.888 -5.058 1.00 95.06 188 VAL A CA 1
ATOM 1380 C C . VAL A 1 188 ? -4.014 -9.178 -6.257 1.00 95.06 188 VAL A C 1
ATOM 1382 O O . VAL A 1 188 ? -3.485 -9.271 -7.360 1.00 95.06 188 VAL A O 1
ATOM 1385 N N . ALA A 1 189 ? -5.094 -8.419 -6.053 1.00 94.81 189 ALA A N 1
ATOM 1386 C CA . ALA A 1 189 ? -5.758 -7.676 -7.122 1.00 94.81 189 ALA A CA 1
ATOM 1387 C C . ALA A 1 189 ? -4.850 -6.599 -7.743 1.00 94.81 189 ALA A C 1
ATOM 1389 O O . ALA A 1 189 ? -4.729 -6.545 -8.963 1.00 94.81 189 ALA A O 1
ATOM 1390 N N . GLY A 1 190 ? -4.178 -5.780 -6.927 1.00 93.88 190 GLY A N 1
ATOM 1391 C CA . GLY A 1 190 ? -3.315 -4.695 -7.402 1.00 93.88 190 GLY A CA 1
ATOM 1392 C C . GLY A 1 190 ? -2.132 -5.192 -8.236 1.00 93.88 190 GLY A C 1
ATOM 1393 O O . GLY A 1 190 ? -1.920 -4.710 -9.348 1.00 93.88 190 GLY A O 1
ATOM 1394 N N . PHE A 1 191 ? -1.403 -6.207 -7.757 1.00 93.75 191 PHE A N 1
ATOM 1395 C CA . PHE A 1 191 ? -0.292 -6.787 -8.523 1.00 93.75 191 PHE A CA 1
ATOM 1396 C C . PHE A 1 191 ? -0.762 -7.613 -9.736 1.00 93.75 191 PHE A C 1
ATOM 1398 O O . PHE A 1 191 ? -0.065 -7.660 -10.746 1.00 93.75 191 PHE A O 1
ATOM 1405 N N . PHE A 1 192 ? -1.958 -8.217 -9.699 1.00 92.56 192 PHE A N 1
ATOM 1406 C CA . PHE A 1 192 ? -2.534 -8.886 -10.874 1.00 92.56 192 PHE A CA 1
ATOM 1407 C C . PHE A 1 192 ? -2.900 -7.890 -11.980 1.00 92.56 192 PHE A C 1
ATOM 1409 O O . PHE A 1 192 ? -2.570 -8.119 -13.140 1.00 92.56 192 PHE A O 1
ATOM 1416 N N . ILE A 1 193 ? -3.525 -6.765 -11.619 1.00 90.69 193 ILE A N 1
ATOM 1417 C CA . ILE A 1 193 ? -3.841 -5.678 -12.554 1.00 90.69 193 ILE A CA 1
ATOM 1418 C C . ILE A 1 193 ? -2.540 -5.083 -13.129 1.00 90.69 193 ILE A C 1
ATOM 1420 O O . ILE A 1 193 ? -2.466 -4.858 -14.333 1.00 90.69 193 ILE A O 1
ATOM 1424 N N . GLY A 1 194 ? -1.490 -4.919 -12.314 1.00 86.44 194 GLY A N 1
ATOM 1425 C CA . GLY A 1 194 ? -0.157 -4.504 -12.776 1.00 86.44 194 GLY A CA 1
ATOM 1426 C C . GLY A 1 194 ? 0.523 -5.489 -13.742 1.00 86.44 194 GLY A C 1
ATOM 1427 O O . GLY A 1 194 ? 1.114 -5.072 -14.734 1.00 86.44 194 GLY A O 1
ATOM 1428 N N . GLY A 1 195 ? 0.407 -6.801 -13.521 1.00 84.75 195 GLY A N 1
ATOM 1429 C CA . GLY A 1 195 ? 1.005 -7.809 -14.410 1.00 84.75 195 GLY A CA 1
ATOM 1430 C C . GLY A 1 195 ? 0.441 -7.827 -15.844 1.00 84.75 195 GLY A C 1
ATOM 1431 O O . GLY A 1 195 ? 1.091 -8.345 -16.753 1.00 84.75 195 GLY A O 1
ATOM 1432 N N . ILE A 1 196 ? -0.749 -7.259 -16.068 1.00 88.38 196 ILE A N 1
ATOM 1433 C CA . ILE A 1 196 ? -1.422 -7.187 -17.374 1.00 88.38 196 ILE A CA 1
ATOM 1434 C C . ILE A 1 196 ? -0.911 -5.973 -18.168 1.00 88.38 196 ILE A C 1
ATOM 1436 O O . ILE A 1 196 ? -0.667 -4.918 -17.597 1.00 88.38 196 ILE A O 1
ATOM 1440 N N . ASN A 1 197 ? -0.789 -6.078 -19.497 1.00 87.81 197 ASN A N 1
ATOM 1441 C CA . ASN A 1 197 ? -0.596 -4.908 -20.367 1.00 87.81 197 ASN A CA 1
ATOM 1442 C C . ASN A 1 197 ? -1.917 -4.121 -20.456 1.00 87.81 197 ASN A C 1
ATOM 1444 O O . ASN A 1 197 ? -2.797 -4.459 -21.249 1.00 87.81 197 ASN A O 1
ATOM 1448 N N . LEU A 1 198 ? -2.077 -3.095 -19.620 1.00 86.62 198 LEU A N 1
ATOM 1449 C CA . LEU A 1 198 ? -3.331 -2.353 -19.500 1.00 86.62 198 LEU A CA 1
ATOM 1450 C C . LEU A 1 198 ? -3.613 -1.392 -20.666 1.00 86.62 198 LEU A C 1
ATOM 1452 O O . LEU A 1 198 ? -4.776 -1.350 -21.066 1.00 86.62 198 LEU A O 1
ATOM 1456 N N . PRO A 1 199 ? -2.635 -0.687 -21.277 1.00 85.75 199 PRO A N 1
ATOM 1457 C CA . PRO A 1 199 ? -2.880 0.116 -22.477 1.00 85.75 199 PRO A CA 1
ATOM 1458 C C . PRO A 1 199 ? -3.480 -0.685 -23.639 1.00 85.75 199 PRO A C 1
ATOM 1460 O O . PRO A 1 199 ? -4.315 -0.163 -24.371 1.00 85.75 199 PRO A O 1
ATOM 1463 N N . SER A 1 200 ? -3.128 -1.970 -23.781 1.00 86.38 200 SER A N 1
ATOM 1464 C CA . SER A 1 200 ? -3.724 -2.840 -24.809 1.00 86.38 200 SER A CA 1
ATOM 1465 C C . SER A 1 200 ? -5.174 -3.265 -24.521 1.00 86.38 200 SER A C 1
ATOM 1467 O O . SER A 1 200 ? -5.906 -3.597 -25.451 1.00 86.38 200 SER A O 1
ATOM 1469 N N . VAL A 1 201 ? -5.607 -3.238 -23.253 1.00 88.38 201 VAL A N 1
ATOM 1470 C CA . VAL A 1 201 ? -6.956 -3.656 -22.818 1.00 88.38 201 VAL A CA 1
ATOM 1471 C C . VAL A 1 201 ? -7.894 -2.457 -22.635 1.00 88.38 201 VAL A C 1
ATOM 1473 O O . VAL A 1 201 ? -9.078 -2.544 -22.956 1.00 88.38 201 VAL A O 1
ATOM 1476 N N . PHE A 1 202 ? -7.375 -1.327 -22.148 1.00 90.12 202 PHE A N 1
ATOM 1477 C CA . PHE A 1 202 ? -8.133 -0.110 -21.841 1.00 90.12 202 PHE A CA 1
ATOM 1478 C C . PHE A 1 202 ? -7.497 1.161 -22.453 1.00 90.12 202 PHE A C 1
ATOM 1480 O O . PHE A 1 202 ? -7.244 2.126 -21.724 1.00 90.12 202 PHE A O 1
ATOM 1487 N N . PRO A 1 203 ? -7.279 1.224 -23.784 1.00 87.44 203 PRO A N 1
ATOM 1488 C CA . PRO A 1 203 ? -6.601 2.348 -24.452 1.00 87.44 203 PRO A CA 1
ATOM 1489 C C . PRO A 1 203 ? -7.325 3.702 -24.321 1.00 87.44 203 PRO A C 1
ATOM 1491 O O . PRO A 1 203 ? -6.772 4.742 -24.667 1.00 87.44 203 PRO A O 1
ATOM 1494 N N . SER A 1 204 ? -8.568 3.715 -23.831 1.00 88.81 204 SER A N 1
ATOM 1495 C CA . SER A 1 204 ? -9.338 4.929 -23.544 1.00 88.81 204 SER A CA 1
ATOM 1496 C C . SER A 1 204 ? -9.044 5.560 -22.176 1.00 88.81 204 SER A C 1
ATOM 1498 O O . SER A 1 204 ? -9.558 6.643 -21.908 1.00 88.81 204 SER A O 1
ATOM 1500 N N . LEU A 1 205 ? -8.301 4.886 -21.287 1.00 87.56 205 LEU A N 1
ATOM 1501 C CA . LEU A 1 205 ? -8.014 5.367 -19.924 1.00 87.56 205 LEU A CA 1
ATOM 1502 C C . LEU A 1 205 ? -6.622 6.002 -19.774 1.00 87.56 205 LEU A C 1
ATOM 1504 O O . LEU A 1 205 ? -6.383 6.698 -18.791 1.00 87.56 205 LEU A O 1
ATOM 1508 N N . GLY A 1 206 ? -5.716 5.757 -20.720 1.00 87.19 206 GLY A N 1
ATOM 1509 C CA . GLY A 1 206 ? -4.331 6.221 -20.682 1.00 87.19 206 GLY A CA 1
ATOM 1510 C C . GLY A 1 206 ? -3.482 5.558 -21.766 1.00 87.19 206 GLY A C 1
ATOM 1511 O O . GLY A 1 206 ? -3.883 4.548 -22.346 1.00 87.19 206 GLY A O 1
ATOM 1512 N N . ARG A 1 207 ? -2.315 6.139 -22.050 1.00 86.75 207 ARG A N 1
ATOM 1513 C CA . ARG A 1 207 ? -1.351 5.654 -23.052 1.00 86.75 207 ARG A CA 1
ATOM 1514 C C . ARG A 1 207 ? -0.297 4.735 -22.442 1.00 86.75 207 ARG A C 1
ATOM 1516 O O . ARG A 1 207 ? 0.052 3.727 -23.047 1.00 86.75 207 ARG A O 1
ATOM 1523 N N . THR A 1 208 ? 0.200 5.070 -21.256 1.00 88.69 208 THR A N 1
ATOM 1524 C CA . THR A 1 208 ? 1.164 4.269 -20.493 1.00 88.69 208 THR A CA 1
ATOM 1525 C C . THR A 1 208 ? 0.476 3.392 -19.449 1.00 88.69 208 THR A C 1
ATOM 1527 O O . THR A 1 208 ? -0.641 3.659 -18.998 1.00 88.69 208 THR A O 1
ATOM 1530 N N . GLN A 1 209 ? 1.180 2.344 -19.015 1.00 89.62 209 GLN A N 1
ATOM 1531 C CA . GLN A 1 209 ? 0.733 1.440 -17.952 1.00 89.62 209 GLN A CA 1
ATOM 1532 C C . GLN A 1 209 ? 0.352 2.189 -16.659 1.00 89.62 209 GLN A C 1
ATOM 1534 O O . GLN A 1 209 ? -0.618 1.813 -16.000 1.00 89.62 209 GLN A O 1
ATOM 1539 N N . LEU A 1 210 ? 1.082 3.256 -16.302 1.00 91.19 210 LEU A N 1
ATOM 1540 C CA . LEU A 1 210 ? 0.864 3.983 -15.049 1.00 91.19 210 LEU A CA 1
ATOM 1541 C C . LEU A 1 210 ? -0.372 4.891 -15.087 1.00 91.19 210 LEU A C 1
ATOM 1543 O O . LEU A 1 210 ? -1.108 4.920 -14.107 1.00 91.19 210 LEU A O 1
ATOM 1547 N N . GLU A 1 211 ? -0.656 5.567 -16.205 1.00 93.62 211 GLU A N 1
ATOM 1548 C CA . GLU A 1 211 ? -1.895 6.348 -16.374 1.00 93.62 211 GLU A CA 1
ATOM 1549 C C . GLU A 1 211 ? -3.132 5.476 -16.113 1.00 93.62 211 GLU A C 1
ATOM 1551 O O . GLU A 1 211 ? -3.983 5.809 -15.284 1.00 93.62 211 GLU A O 1
ATOM 1556 N N . VAL A 1 212 ? -3.196 4.310 -16.769 1.00 93.94 212 VAL A N 1
ATOM 1557 C CA . VAL A 1 212 ? -4.329 3.384 -16.646 1.00 93.94 212 VAL A CA 1
ATOM 1558 C C . VAL A 1 212 ? -4.426 2.812 -15.225 1.00 93.94 212 VAL A C 1
ATOM 1560 O O . VAL A 1 212 ? -5.528 2.717 -14.678 1.00 93.94 212 VAL A O 1
ATOM 1563 N N . LEU A 1 213 ? -3.292 2.494 -14.584 1.00 93.38 213 LEU A N 1
ATOM 1564 C CA . LEU A 1 213 ? -3.254 2.071 -13.177 1.00 93.38 213 LEU A CA 1
ATOM 1565 C C . LEU A 1 213 ? -3.750 3.157 -12.222 1.00 93.38 213 LEU A C 1
ATOM 1567 O O . LEU A 1 213 ? -4.526 2.843 -11.318 1.00 93.38 213 LEU A O 1
ATOM 1571 N N . SER A 1 214 ? -3.341 4.412 -12.413 1.00 95.50 214 SER A N 1
ATOM 1572 C CA . SER A 1 214 ? -3.772 5.542 -11.587 1.00 95.50 214 SER A CA 1
ATOM 1573 C C . SER A 1 214 ? -5.270 5.798 -11.712 1.00 95.50 214 SER A C 1
ATOM 1575 O O . SER A 1 214 ? -5.931 5.997 -10.691 1.00 95.50 214 SER A O 1
ATOM 1577 N N . VAL A 1 215 ? -5.833 5.715 -12.922 1.00 96.50 215 VAL A N 1
ATOM 1578 C CA . VAL A 1 215 ? -7.280 5.860 -13.146 1.00 96.50 215 VAL A CA 1
ATOM 1579 C C . VAL A 1 215 ? -8.054 4.707 -12.499 1.00 96.50 215 VAL A C 1
ATOM 1581 O O . VAL A 1 215 ? -8.965 4.953 -11.705 1.00 96.50 215 VAL A O 1
ATOM 1584 N N . ILE A 1 216 ? -7.674 3.449 -12.766 1.00 95.50 216 ILE A N 1
ATOM 1585 C CA . ILE A 1 216 ? -8.350 2.268 -12.197 1.00 95.50 216 ILE A CA 1
ATOM 1586 C C . ILE A 1 216 ? -8.268 2.279 -10.664 1.00 95.50 216 ILE A C 1
ATOM 1588 O O . ILE A 1 216 ? -9.284 2.108 -9.987 1.00 95.50 216 ILE A O 1
ATOM 1592 N N . SER A 1 217 ? -7.086 2.536 -10.103 1.00 96.06 217 SER A N 1
ATOM 1593 C CA . SER A 1 217 ? -6.876 2.554 -8.651 1.00 96.06 217 SER A CA 1
ATOM 1594 C C . SER A 1 217 ? -7.607 3.710 -7.976 1.00 96.06 217 SER A C 1
ATOM 1596 O O . SER A 1 217 ? -8.162 3.514 -6.900 1.00 96.06 217 SER A O 1
ATOM 1598 N N . SER A 1 218 ? -7.699 4.878 -8.619 1.00 97.44 218 SER A N 1
ATOM 1599 C CA . SER A 1 218 ? -8.495 6.004 -8.114 1.00 97.44 218 SER A CA 1
ATOM 1600 C C . SER A 1 218 ? -9.990 5.679 -8.059 1.00 97.44 218 SER A C 1
ATOM 1602 O O . SER A 1 218 ? -10.645 5.939 -7.048 1.00 97.44 218 SER A O 1
ATOM 1604 N N . VAL A 1 219 ? -10.534 5.053 -9.110 1.00 97.00 219 VAL A N 1
ATOM 1605 C CA . VAL A 1 219 ? -11.944 4.627 -9.154 1.00 97.00 219 VAL A CA 1
ATOM 1606 C C . VAL A 1 219 ? -12.229 3.553 -8.099 1.00 97.00 219 VAL A C 1
ATOM 1608 O O . VAL A 1 219 ? -13.258 3.613 -7.421 1.00 97.00 219 VAL A O 1
ATOM 1611 N N . LEU A 1 220 ? -11.316 2.597 -7.905 1.00 97.19 220 LEU A N 1
ATOM 1612 C CA . LEU A 1 220 ? -11.441 1.567 -6.871 1.00 97.19 220 LEU A CA 1
ATOM 1613 C C . LEU A 1 220 ? -11.307 2.156 -5.458 1.00 97.19 220 LEU A C 1
ATOM 1615 O O . LEU A 1 220 ? -12.144 1.862 -4.608 1.00 97.19 220 LEU A O 1
ATOM 1619 N N . LEU A 1 221 ? -10.342 3.045 -5.200 1.00 97.75 221 LEU A N 1
ATOM 1620 C CA . LEU A 1 221 ? -10.195 3.710 -3.901 1.00 97.75 221 LEU A CA 1
ATOM 1621 C C . LEU A 1 221 ? -11.462 4.498 -3.536 1.00 97.75 221 LEU A C 1
ATOM 1623 O O . LEU A 1 221 ? -11.984 4.329 -2.431 1.00 97.75 221 LEU A O 1
ATOM 1627 N N . LEU A 1 222 ? -11.982 5.304 -4.472 1.00 97.81 222 LEU A N 1
ATOM 1628 C CA . LEU A 1 222 ? -13.178 6.123 -4.268 1.00 97.81 222 LEU A CA 1
ATOM 1629 C C . LEU A 1 222 ? -14.432 5.274 -4.047 1.00 97.81 222 LEU A C 1
ATOM 1631 O O . LEU A 1 222 ? -15.196 5.531 -3.118 1.00 97.81 222 LEU A O 1
ATOM 1635 N N . SER A 1 223 ? -14.657 4.263 -4.891 1.00 97.88 223 SER A N 1
ATOM 1636 C CA . SER A 1 223 ? -15.860 3.429 -4.809 1.00 97.88 223 SER A CA 1
ATOM 1637 C C . SER A 1 223 ? -15.871 2.551 -3.558 1.00 97.88 223 SER A C 1
ATOM 1639 O O . SER A 1 223 ? -16.899 2.474 -2.888 1.00 97.88 223 SER A O 1
ATOM 1641 N N . LEU A 1 224 ? -14.741 1.950 -3.177 1.00 97.56 224 LEU A N 1
ATOM 1642 C CA . LEU A 1 224 ? -14.669 1.049 -2.023 1.00 97.56 224 LEU A CA 1
ATOM 1643 C C . LEU A 1 224 ? -14.780 1.819 -0.693 1.00 97.56 224 LEU A C 1
ATOM 1645 O O . LEU A 1 224 ? -15.575 1.424 0.161 1.00 97.56 224 LEU A O 1
ATOM 1649 N N . HIS A 1 225 ? -14.108 2.968 -0.534 1.00 97.25 225 HIS A N 1
ATOM 1650 C CA . HIS A 1 225 ? -14.318 3.835 0.641 1.00 97.25 225 HIS A CA 1
ATOM 1651 C C . HIS A 1 225 ? -15.686 4.531 0.623 1.00 97.25 225 HIS A C 1
ATOM 1653 O O . HIS A 1 225 ? -16.277 4.748 1.682 1.00 97.25 225 HIS A O 1
ATOM 1659 N N . GLY A 1 226 ? -16.236 4.820 -0.560 1.00 96.56 226 GLY A N 1
ATOM 1660 C CA . GLY A 1 226 ? -17.614 5.280 -0.731 1.00 96.56 226 GLY A CA 1
ATOM 1661 C C . GLY A 1 226 ? -18.637 4.254 -0.235 1.00 96.56 226 GLY A C 1
ATOM 1662 O O . GLY A 1 226 ? -19.578 4.624 0.465 1.00 96.56 226 GLY A O 1
ATOM 1663 N N . ILE A 1 227 ? -18.421 2.960 -0.505 1.00 96.06 227 ILE A N 1
ATOM 1664 C CA . ILE A 1 227 ? -19.245 1.861 0.022 1.00 96.06 227 ILE A CA 1
ATOM 1665 C C . ILE A 1 227 ? -19.106 1.760 1.546 1.00 96.06 227 ILE A C 1
ATOM 1667 O O . ILE A 1 227 ? -20.137 1.696 2.221 1.00 96.06 227 ILE A O 1
ATOM 1671 N N . THR A 1 228 ? -17.888 1.814 2.106 1.00 95.19 228 THR A N 1
ATOM 1672 C CA . THR A 1 228 ? -17.684 1.867 3.569 1.00 95.19 228 THR A CA 1
ATOM 1673 C C . THR A 1 228 ? -18.458 3.043 4.177 1.00 95.19 228 THR A C 1
ATOM 1675 O O . THR A 1 228 ? -19.259 2.862 5.093 1.00 95.19 228 THR A O 1
ATOM 1678 N N . ALA A 1 229 ? -18.306 4.249 3.621 1.00 94.25 229 ALA A N 1
ATOM 1679 C CA . ALA A 1 229 ? -18.979 5.450 4.109 1.00 94.25 229 ALA A CA 1
ATOM 1680 C C . ALA A 1 229 ? -20.512 5.381 3.980 1.00 94.25 229 ALA A C 1
ATOM 1682 O O . ALA A 1 229 ? -21.221 5.801 4.889 1.00 94.25 229 ALA A O 1
ATOM 1683 N N . ALA A 1 230 ? -21.052 4.849 2.883 1.00 93.00 230 ALA A N 1
ATOM 1684 C CA . ALA A 1 230 ? -22.497 4.693 2.706 1.00 93.00 230 ALA A CA 1
ATOM 1685 C C . ALA A 1 230 ? -23.098 3.624 3.640 1.00 93.00 230 ALA A C 1
ATOM 1687 O O . ALA A 1 230 ? -24.281 3.705 3.998 1.00 93.00 230 ALA A O 1
ATOM 1688 N N . SER A 1 231 ? -22.288 2.636 4.036 1.00 91.31 231 SER A N 1
ATOM 1689 C CA . SER A 1 231 ? -22.696 1.494 4.860 1.00 91.31 231 SER A CA 1
ATOM 1690 C C . SER A 1 231 ? -22.575 1.740 6.364 1.00 91.31 231 SER A C 1
ATOM 1692 O O . SER A 1 231 ? -23.303 1.107 7.126 1.00 91.31 231 SER A O 1
ATOM 1694 N N . VAL A 1 232 ? -21.687 2.627 6.816 1.00 90.19 232 VAL A N 1
ATOM 1695 C CA . VAL A 1 232 ? -21.371 2.804 8.243 1.00 90.19 232 VAL A CA 1
ATOM 1696 C C . VAL A 1 232 ? -21.989 4.083 8.810 1.00 90.19 232 VAL A C 1
ATOM 1698 O O . VAL A 1 232 ? -21.676 5.191 8.381 1.00 90.19 232 VAL A O 1
ATOM 1701 N N . GLU A 1 233 ? -22.840 3.944 9.825 1.00 85.44 233 GLU A N 1
ATOM 1702 C CA . GLU A 1 233 ? -23.316 5.053 10.655 1.00 85.44 233 GLU A CA 1
ATOM 1703 C C . GLU A 1 233 ? -22.465 5.146 11.927 1.00 85.44 233 GLU A C 1
ATOM 1705 O O . GLU A 1 233 ? -22.270 4.153 12.630 1.00 85.44 233 GLU A O 1
ATOM 1710 N N . GLU A 1 234 ? -21.963 6.345 12.221 1.00 84.19 234 GLU A N 1
ATOM 1711 C CA . GLU A 1 234 ? -21.172 6.655 13.415 1.00 84.19 234 GLU A CA 1
ATOM 1712 C C . GLU A 1 234 ? -22.014 7.411 14.459 1.00 84.19 234 GLU A C 1
ATOM 1714 O O . GLU A 1 234 ? -23.134 7.850 14.186 1.00 84.19 234 GLU A O 1
ATOM 1719 N N . LYS A 1 235 ? -21.458 7.612 15.660 1.00 77.44 235 LYS A N 1
ATOM 1720 C CA . LYS A 1 235 ? -21.949 8.651 16.578 1.00 77.44 235 LYS A CA 1
ATOM 1721 C C . LYS A 1 235 ? -21.425 10.017 16.119 1.00 77.44 235 LYS A C 1
ATOM 1723 O O . LYS A 1 235 ? -20.276 10.110 15.692 1.00 77.44 235 LYS A O 1
ATOM 1728 N N . VAL A 1 236 ? -22.233 11.065 16.255 1.00 76.88 236 VAL A N 1
ATOM 1729 C CA . VAL A 1 236 ? -21.837 12.453 15.959 1.00 76.88 236 VAL A CA 1
ATOM 1730 C C . VAL A 1 236 ? -21.571 13.193 17.266 1.00 76.88 236 VAL A C 1
ATOM 1732 O O . VAL A 1 236 ? -22.368 13.099 18.206 1.00 76.88 236 VAL A O 1
ATOM 1735 N N . LEU A 1 237 ? -20.452 13.917 17.322 1.00 73.75 237 LEU A N 1
ATOM 1736 C CA . LEU A 1 237 ? -20.099 14.786 18.439 1.00 73.75 237 LEU A CA 1
ATOM 1737 C C . LEU A 1 237 ? -20.911 16.083 18.364 1.00 73.75 237 LEU A C 1
ATOM 1739 O O . LEU A 1 237 ? -20.779 16.842 17.404 1.00 73.75 237 LEU A O 1
ATOM 1743 N N . VAL A 1 238 ? -21.722 16.348 19.386 1.00 70.88 238 VAL A N 1
ATOM 1744 C CA . VAL A 1 238 ? -22.348 17.653 19.618 1.00 70.88 238 VAL A CA 1
ATOM 1745 C C . VAL A 1 238 ? -21.601 18.306 20.776 1.00 70.88 238 VAL A C 1
ATOM 1747 O O . VAL A 1 238 ? -21.554 17.741 21.867 1.00 70.88 238 VAL A O 1
ATOM 1750 N N . THR A 1 239 ? -20.988 19.464 20.536 1.00 62.94 239 THR A N 1
ATOM 1751 C CA . THR A 1 239 ? -20.192 20.183 21.541 1.00 62.94 239 THR A CA 1
ATOM 1752 C C . THR A 1 239 ? -20.747 21.584 21.746 1.00 62.94 239 THR A C 1
ATOM 1754 O O . THR A 1 239 ? -20.742 22.391 20.813 1.00 62.94 239 THR A O 1
ATOM 1757 N N . ASP A 1 240 ? -21.140 21.897 22.978 1.00 49.00 240 ASP A N 1
ATOM 1758 C CA . ASP A 1 240 ? -21.502 23.252 23.394 1.00 49.00 240 ASP A CA 1
ATOM 1759 C C . ASP A 1 240 ? -20.240 24.111 23.617 1.00 49.00 240 ASP A C 1
ATOM 1761 O O . ASP A 1 240 ? -19.770 24.303 24.737 1.00 49.00 240 ASP A O 1
ATOM 1765 N N . GLY A 1 241 ? -19.693 24.652 22.523 1.00 47.62 241 GLY A N 1
ATOM 1766 C CA . GLY A 1 241 ? -18.642 25.679 22.542 1.00 47.62 241 GLY A CA 1
ATOM 1767 C C . GLY A 1 241 ? -17.217 25.189 22.245 1.00 47.62 241 GLY A C 1
ATOM 1768 O O . GLY A 1 241 ? -16.830 24.055 22.510 1.00 47.62 241 GLY A O 1
ATOM 1769 N N . THR A 1 242 ? -16.406 26.069 21.652 1.00 49.12 242 THR A N 1
ATOM 1770 C CA . THR A 1 242 ? -15.069 25.739 21.132 1.00 49.12 242 THR A CA 1
ATOM 1771 C C . THR A 1 242 ? -13.943 26.043 22.126 1.00 49.12 242 THR A C 1
ATOM 1773 O O . THR A 1 242 ? -13.425 27.161 22.151 1.00 49.12 242 THR A O 1
ATOM 1776 N N . THR A 1 243 ? -13.472 25.043 22.875 1.00 49.88 243 THR A N 1
ATOM 1777 C CA . THR A 1 243 ? -12.162 25.104 23.554 1.00 49.88 243 THR A CA 1
ATOM 1778 C C . THR A 1 243 ? -11.039 24.726 22.582 1.00 49.88 243 THR A C 1
ATOM 1780 O O . THR A 1 243 ? -10.646 23.568 22.435 1.00 49.88 243 THR A O 1
ATOM 1783 N N . SER A 1 244 ? -10.521 25.728 21.866 1.00 52.78 244 SER A N 1
ATOM 1784 C CA . SER A 1 244 ? -9.373 25.568 20.963 1.00 52.78 244 SER A CA 1
ATOM 1785 C C . SER A 1 244 ? -8.043 25.606 21.729 1.00 52.78 244 SER A C 1
ATOM 1787 O O . SER A 1 244 ? -7.229 26.506 21.525 1.00 52.78 244 SER A O 1
ATOM 1789 N N . ASP A 1 245 ? -7.806 24.628 22.605 1.00 58.97 245 ASP A N 1
ATOM 1790 C CA . ASP A 1 245 ? -6.542 24.521 23.339 1.00 58.97 245 ASP A CA 1
ATOM 1791 C C . ASP A 1 245 ? -5.384 24.136 22.403 1.00 58.97 245 ASP A C 1
ATOM 1793 O O . ASP A 1 245 ? -5.152 22.964 22.084 1.00 58.97 245 ASP A O 1
ATOM 1797 N N . THR A 1 246 ? -4.621 25.151 21.987 1.00 58.94 246 THR A N 1
ATOM 1798 C CA . THR A 1 246 ? -3.434 25.051 21.117 1.00 58.94 246 THR A CA 1
ATOM 1799 C C . THR A 1 246 ? -2.376 24.085 21.666 1.00 58.94 246 THR A C 1
ATOM 1801 O O . THR A 1 246 ? -1.633 23.468 20.906 1.00 58.94 246 THR A O 1
ATOM 1804 N N . ASN A 1 247 ? -2.343 23.896 22.989 1.00 68.50 247 ASN A N 1
ATOM 1805 C CA . ASN A 1 247 ? -1.387 23.032 23.680 1.00 68.50 247 ASN A CA 1
ATOM 1806 C C . ASN A 1 247 ? -1.655 21.524 23.519 1.00 68.50 247 ASN A C 1
ATOM 1808 O O . ASN A 1 247 ? -0.762 20.735 23.825 1.00 68.50 247 ASN A O 1
ATOM 1812 N N . ILE A 1 248 ? -2.831 21.091 23.037 1.00 71.75 248 ILE A N 1
ATOM 1813 C CA . ILE A 1 248 ? -3.185 19.657 23.040 1.00 71.75 248 ILE A CA 1
ATOM 1814 C C . ILE A 1 248 ? -2.248 18.814 22.159 1.00 71.75 248 ILE A C 1
ATOM 1816 O O . ILE A 1 248 ? -1.935 17.686 22.526 1.00 71.75 248 ILE A O 1
ATOM 1820 N N . PHE A 1 249 ? -1.732 19.332 21.038 1.00 72.69 249 PHE A N 1
ATOM 1821 C CA . PHE A 1 249 ? -0.741 18.577 20.254 1.00 72.69 249 PHE A CA 1
ATOM 1822 C C . PHE A 1 249 ? 0.548 18.335 21.052 1.00 72.69 249 PHE A C 1
ATOM 1824 O O . PHE A 1 249 ? 1.058 17.218 21.058 1.00 72.69 249 PHE A O 1
ATOM 1831 N N . ALA A 1 250 ? 1.039 19.342 21.782 1.00 77.88 250 ALA A N 1
ATOM 1832 C CA . ALA A 1 250 ? 2.213 19.199 22.642 1.00 77.88 250 ALA A CA 1
ATOM 1833 C C . ALA A 1 250 ? 1.954 18.248 23.825 1.00 77.88 250 ALA A C 1
ATOM 1835 O O . ALA A 1 250 ? 2.831 17.458 24.169 1.00 77.88 250 ALA A O 1
ATOM 1836 N N . GLN A 1 251 ? 0.746 18.273 24.403 1.00 78.50 251 GLN A N 1
ATOM 1837 C CA . GLN A 1 251 ? 0.320 17.310 25.425 1.00 78.50 251 GLN A CA 1
ATOM 1838 C C . GLN A 1 251 ? 0.308 15.882 24.869 1.00 78.50 251 GLN A C 1
ATOM 1840 O O . GLN A 1 251 ? 0.953 15.018 25.438 1.00 78.50 251 GLN A O 1
ATOM 1845 N N . ILE A 1 252 ? -0.298 15.636 23.706 1.00 74.69 252 ILE A N 1
ATOM 1846 C CA . ILE A 1 252 ? -0.381 14.283 23.133 1.00 74.69 252 ILE A CA 1
ATOM 1847 C C . ILE A 1 252 ? 0.996 13.753 22.704 1.00 74.69 252 ILE A C 1
ATOM 1849 O O . ILE A 1 252 ? 1.289 12.579 22.925 1.00 74.69 252 ILE A O 1
ATOM 1853 N N . PHE A 1 253 ? 1.889 14.595 22.168 1.00 79.06 253 PHE A N 1
ATOM 1854 C CA . PHE A 1 253 ? 3.284 14.193 21.933 1.00 79.06 253 PHE A CA 1
ATOM 1855 C C . PHE A 1 253 ? 4.021 13.855 23.238 1.00 79.06 253 PHE A C 1
ATOM 1857 O O . PHE A 1 253 ? 4.769 12.875 23.275 1.00 79.06 253 PHE A O 1
ATOM 1864 N N . LYS A 1 254 ? 3.784 14.616 24.314 1.00 82.81 254 LYS A N 1
ATOM 1865 C CA . LYS A 1 254 ? 4.319 14.325 25.649 1.00 82.81 254 LYS A CA 1
ATOM 1866 C C . LYS A 1 254 ? 3.762 13.002 26.197 1.00 82.81 254 LYS A C 1
ATOM 1868 O O . LYS A 1 254 ? 4.544 12.166 26.638 1.00 82.81 254 LYS A O 1
ATOM 1873 N N . ASP A 1 255 ? 2.454 12.780 26.119 1.00 77.69 255 ASP A N 1
ATOM 1874 C CA . ASP A 1 255 ? 1.795 11.573 26.624 1.00 77.69 255 ASP A CA 1
ATOM 1875 C C . ASP A 1 255 ? 2.276 10.327 25.866 1.00 77.69 255 ASP A C 1
ATOM 1877 O O . ASP A 1 255 ? 2.577 9.305 26.480 1.00 77.69 255 ASP A O 1
ATOM 1881 N N . ILE A 1 256 ? 2.428 10.405 24.537 1.00 80.00 256 ILE A N 1
ATOM 1882 C CA . ILE A 1 256 ? 3.028 9.336 23.721 1.00 80.00 256 ILE A CA 1
ATOM 1883 C C . ILE A 1 256 ? 4.464 9.041 24.184 1.00 80.00 256 ILE A C 1
ATOM 1885 O O . ILE A 1 256 ? 4.833 7.875 24.339 1.00 80.00 256 ILE A O 1
ATOM 1889 N N . TRP A 1 257 ? 5.265 10.077 24.446 1.00 82.00 257 TRP A N 1
ATOM 1890 C CA . TRP A 1 257 ? 6.650 9.939 24.904 1.00 82.00 257 TRP A CA 1
ATOM 1891 C C . TRP A 1 257 ? 6.755 9.306 26.302 1.00 82.00 257 TRP A C 1
ATOM 1893 O O . TRP A 1 257 ? 7.510 8.350 26.493 1.00 82.00 257 TRP A O 1
ATOM 1903 N N . GLU A 1 258 ? 5.956 9.769 27.268 1.00 84.88 258 GLU A N 1
ATOM 1904 C CA . GLU A 1 258 ? 5.905 9.206 28.624 1.00 84.88 258 GLU A CA 1
ATOM 1905 C C . GLU A 1 258 ? 5.405 7.749 28.614 1.00 84.88 258 GLU A C 1
ATOM 1907 O O . GLU A 1 258 ? 5.980 6.897 29.300 1.00 84.88 258 GLU A O 1
ATOM 1912 N N . ASN A 1 259 ? 4.420 7.414 27.769 1.00 80.38 259 ASN A N 1
ATOM 1913 C CA . ASN A 1 259 ? 3.978 6.031 27.562 1.00 80.38 259 ASN A CA 1
ATOM 1914 C C . ASN A 1 259 ? 5.104 5.145 26.997 1.00 80.38 259 ASN A C 1
ATOM 1916 O O . ASN A 1 259 ? 5.389 4.090 27.564 1.00 80.38 259 ASN A O 1
ATOM 1920 N N . ILE A 1 260 ? 5.800 5.569 25.932 1.00 79.25 260 ILE A N 1
ATOM 1921 C CA . ILE A 1 260 ? 6.911 4.809 25.317 1.00 79.25 260 ILE A CA 1
ATOM 1922 C C . ILE A 1 260 ? 8.003 4.461 26.343 1.00 79.25 260 ILE A C 1
ATOM 1924 O O . ILE A 1 260 ? 8.509 3.334 26.354 1.00 79.25 260 ILE A O 1
ATOM 1928 N N . LEU A 1 261 ? 8.341 5.395 27.238 1.00 81.94 261 LEU A N 1
ATOM 1929 C CA . LEU A 1 261 ? 9.346 5.185 28.283 1.00 81.94 261 LEU A CA 1
ATOM 1930 C C . LEU A 1 261 ? 8.867 4.250 29.408 1.00 81.94 261 LEU A C 1
ATOM 1932 O O . LEU A 1 261 ? 9.674 3.497 29.968 1.00 81.94 261 LEU A O 1
ATOM 1936 N N . THR A 1 262 ? 7.570 4.259 29.724 1.00 84.88 262 THR A N 1
ATOM 1937 C CA . THR A 1 262 ? 6.971 3.489 30.830 1.00 84.88 262 THR A CA 1
ATOM 1938 C C . THR A 1 262 ? 6.471 2.093 30.435 1.00 84.88 262 THR A C 1
ATOM 1940 O O . THR A 1 262 ? 6.295 1.256 31.319 1.00 84.88 262 THR A O 1
ATOM 1943 N N . LEU A 1 263 ? 6.345 1.780 29.135 1.00 81.31 263 LEU A N 1
ATOM 1944 C CA . LEU A 1 263 ? 5.839 0.496 28.612 1.00 81.31 263 LEU A CA 1
ATOM 1945 C C . LEU A 1 263 ? 6.371 -0.762 29.348 1.00 81.31 263 LEU A C 1
ATOM 1947 O O . LEU A 1 263 ? 7.597 -0.938 29.434 1.00 81.31 263 LEU A O 1
ATOM 1951 N N . PRO A 1 264 ? 5.495 -1.698 29.779 1.00 84.88 264 PRO A N 1
ATOM 1952 C CA . PRO A 1 264 ? 5.888 -2.984 30.362 1.00 84.88 264 PRO A CA 1
ATOM 1953 C C . PRO A 1 264 ? 6.853 -3.785 29.480 1.00 84.88 264 PRO A C 1
ATOM 1955 O O . PRO A 1 264 ? 6.775 -3.728 28.251 1.00 84.88 264 PRO A O 1
ATOM 1958 N N . ARG A 1 265 ? 7.743 -4.575 30.104 1.00 83.31 265 ARG A N 1
ATOM 1959 C CA . ARG A 1 265 ? 8.847 -5.289 29.423 1.00 83.31 265 ARG A CA 1
ATOM 1960 C C . ARG A 1 265 ? 8.384 -6.078 28.190 1.00 83.31 265 ARG A C 1
ATOM 1962 O O . ARG A 1 265 ? 8.955 -5.898 27.122 1.00 83.31 265 ARG A O 1
ATOM 1969 N N . THR A 1 266 ? 7.323 -6.877 28.314 1.00 80.62 266 THR A N 1
ATOM 1970 C CA . THR A 1 266 ? 6.776 -7.704 27.222 1.00 80.62 266 THR A CA 1
ATOM 1971 C C . THR A 1 266 ? 6.321 -6.867 26.024 1.00 80.62 266 THR A C 1
ATOM 1973 O O . THR A 1 266 ? 6.699 -7.154 24.890 1.00 80.62 266 THR A O 1
ATOM 1976 N N . ILE A 1 267 ? 5.564 -5.793 26.272 1.00 82.62 267 ILE A N 1
ATOM 1977 C CA . ILE A 1 267 ? 5.066 -4.888 25.225 1.00 82.62 267 ILE A CA 1
ATOM 1978 C C . ILE A 1 267 ? 6.241 -4.151 24.570 1.00 82.62 267 ILE A C 1
ATOM 1980 O O . ILE A 1 267 ? 6.362 -4.140 23.347 1.00 82.62 267 ILE A O 1
ATOM 1984 N N . ARG A 1 268 ? 7.166 -3.627 25.383 1.00 84.56 268 ARG A N 1
ATOM 1985 C CA . ARG A 1 268 ? 8.395 -2.954 24.938 1.00 84.56 268 ARG A CA 1
ATOM 1986 C C . ARG A 1 268 ? 9.240 -3.844 24.018 1.00 84.56 268 ARG A C 1
ATOM 1988 O O . ARG A 1 268 ? 9.728 -3.363 22.999 1.00 84.56 268 ARG A O 1
ATOM 1995 N N . SER A 1 269 ? 9.376 -5.136 24.329 1.00 85.19 269 SER A N 1
ATOM 1996 C CA . SER A 1 269 ? 10.072 -6.106 23.473 1.00 85.19 269 SER A CA 1
ATOM 1997 C C . SER A 1 269 ? 9.372 -6.322 22.128 1.00 85.19 269 SER A C 1
ATOM 1999 O O . SER A 1 269 ? 10.049 -6.335 21.102 1.00 85.19 269 SER A O 1
ATOM 2001 N N . ILE A 1 270 ? 8.038 -6.441 22.104 1.00 84.12 270 ILE A N 1
ATOM 2002 C CA . ILE A 1 270 ? 7.271 -6.576 20.852 1.00 84.12 270 ILE A CA 1
ATOM 2003 C C . ILE A 1 270 ? 7.445 -5.318 19.988 1.00 84.12 270 ILE A C 1
ATOM 2005 O O . ILE A 1 270 ? 7.772 -5.430 18.806 1.00 84.12 270 ILE A O 1
ATOM 2009 N N . CYS A 1 271 ? 7.313 -4.126 20.578 1.00 84.44 271 CYS A N 1
ATOM 2010 C CA . CYS A 1 271 ? 7.515 -2.850 19.887 1.00 84.44 271 CYS A CA 1
ATOM 2011 C C . CYS A 1 271 ? 8.943 -2.692 19.337 1.00 84.44 271 CYS A C 1
ATOM 2013 O O . CYS A 1 271 ? 9.103 -2.250 18.201 1.00 84.44 271 CYS A O 1
ATOM 2015 N N . LEU A 1 272 ? 9.977 -3.087 20.091 1.00 85.62 272 LEU A N 1
ATOM 2016 C CA . LEU A 1 272 ? 11.371 -3.009 19.641 1.00 85.62 272 LEU A CA 1
ATOM 2017 C C . LEU A 1 272 ? 11.645 -3.930 18.443 1.00 85.62 272 LEU A C 1
ATOM 2019 O O . LEU A 1 272 ? 12.268 -3.498 17.475 1.00 85.62 272 LEU A O 1
ATOM 2023 N N . VAL A 1 273 ? 11.156 -5.176 18.472 1.00 85.19 273 VAL A N 1
ATOM 2024 C CA . VAL A 1 273 ? 11.292 -6.089 17.324 1.00 85.19 273 VAL A CA 1
ATOM 2025 C C . VAL A 1 273 ? 10.506 -5.553 16.124 1.00 85.19 273 VAL A C 1
ATOM 2027 O O . VAL A 1 273 ? 11.025 -5.568 15.012 1.00 85.19 273 VAL A O 1
ATOM 2030 N N . GLN A 1 274 ? 9.306 -5.001 16.335 1.00 83.44 274 GLN A N 1
ATOM 2031 C CA . GLN A 1 274 ? 8.501 -4.398 15.268 1.00 83.44 274 GLN A CA 1
ATOM 2032 C C . GLN A 1 274 ? 9.159 -3.154 14.642 1.00 83.44 274 GLN A C 1
ATOM 2034 O O . GLN A 1 274 ? 8.999 -2.920 13.446 1.00 83.44 274 GLN A O 1
ATOM 2039 N N . PHE A 1 275 ? 9.909 -2.373 15.424 1.00 83.69 275 PHE A N 1
ATOM 2040 C CA . PHE A 1 275 ? 10.692 -1.233 14.943 1.00 83.69 275 PHE A CA 1
ATOM 2041 C C . PHE A 1 275 ? 11.906 -1.689 14.118 1.00 83.69 275 PHE A C 1
ATOM 2043 O O . PHE A 1 275 ? 12.068 -1.272 12.972 1.00 83.69 275 PHE A O 1
ATOM 2050 N N . LEU A 1 276 ? 12.718 -2.604 14.662 1.00 86.62 276 LEU A N 1
ATOM 2051 C CA . LEU A 1 276 ? 13.917 -3.133 13.996 1.00 86.62 276 LEU A CA 1
ATOM 2052 C C . LEU A 1 276 ? 13.602 -3.988 12.754 1.00 86.62 276 LEU A C 1
ATOM 2054 O O . LEU A 1 276 ? 14.453 -4.138 11.881 1.00 86.62 276 LEU A O 1
ATOM 2058 N N . TRP A 1 277 ? 12.386 -4.530 12.655 1.00 82.44 277 TRP A N 1
ATOM 2059 C CA . TRP A 1 277 ? 11.921 -5.336 11.523 1.00 82.44 277 TRP A CA 1
ATOM 2060 C C . TRP A 1 277 ? 11.790 -4.550 10.205 1.00 82.44 277 TRP A C 1
ATOM 2062 O O . TRP A 1 277 ? 11.942 -5.144 9.138 1.00 82.44 277 TRP A O 1
ATOM 2072 N N . VAL A 1 278 ? 11.523 -3.237 10.240 1.00 81.38 278 VAL A N 1
ATOM 2073 C CA . VAL A 1 278 ? 11.105 -2.499 9.029 1.00 81.38 278 VAL A CA 1
ATOM 2074 C C . VAL A 1 278 ? 12.238 -1.964 8.144 1.00 81.38 278 VAL A C 1
ATOM 2076 O O . VAL A 1 278 ? 12.095 -2.089 6.927 1.00 81.38 278 VAL A O 1
ATOM 2079 N N . PRO A 1 279 ? 13.369 -1.431 8.650 1.00 84.44 279 PRO A N 1
ATOM 2080 C CA . PRO A 1 279 ? 14.467 -1.013 7.772 1.00 84.44 279 PRO A CA 1
ATOM 2081 C C . PRO A 1 279 ? 14.972 -2.131 6.829 1.00 84.44 279 PRO A C 1
ATOM 2083 O O . PRO A 1 279 ? 15.150 -1.848 5.646 1.00 84.44 279 PRO A O 1
ATOM 2086 N N . PRO A 1 280 ? 15.089 -3.411 7.257 1.00 86.69 280 PRO A N 1
ATOM 2087 C CA . PRO A 1 280 ? 15.366 -4.536 6.351 1.00 86.69 280 PRO A CA 1
ATOM 2088 C C . PRO A 1 280 ? 14.279 -4.823 5.301 1.00 86.69 280 PRO A C 1
ATOM 2090 O O . PRO A 1 280 ? 14.566 -5.443 4.281 1.00 86.69 280 PRO A O 1
ATOM 2093 N N . TRP A 1 281 ? 13.032 -4.406 5.538 1.00 87.06 281 TRP A N 1
ATOM 2094 C CA . TRP A 1 281 ? 11.904 -4.613 4.622 1.00 87.06 281 TRP A CA 1
ATOM 2095 C C . TRP A 1 281 ? 11.749 -3.517 3.572 1.00 87.06 281 TRP A C 1
ATOM 2097 O O . TRP A 1 281 ? 11.170 -3.762 2.518 1.00 87.06 281 TRP A O 1
ATOM 2107 N N . PHE A 1 282 ? 12.288 -2.327 3.821 1.00 86.12 282 PHE A N 1
ATOM 2108 C CA . PHE A 1 282 ? 12.189 -1.182 2.919 1.00 86.12 282 PHE A CA 1
ATOM 2109 C C . PHE A 1 282 ? 12.729 -1.457 1.493 1.00 86.12 282 PHE A C 1
ATOM 2111 O O . PHE A 1 282 ? 12.015 -1.139 0.537 1.00 86.12 282 PHE A O 1
ATOM 2118 N N . PRO A 1 283 ? 13.881 -2.141 1.292 1.00 87.88 283 PRO A N 1
ATOM 2119 C CA . PRO A 1 283 ? 14.307 -2.579 -0.041 1.00 87.88 283 PRO A CA 1
ATOM 2120 C C . PRO A 1 283 ? 13.305 -3.531 -0.710 1.00 87.88 283 PRO A C 1
ATOM 2122 O O . PRO A 1 283 ? 13.032 -3.411 -1.901 1.00 87.88 283 PRO A O 1
ATOM 2125 N N . VAL A 1 284 ? 12.710 -4.451 0.056 1.00 89.69 284 VAL A N 1
ATOM 2126 C CA . VAL A 1 284 ? 11.770 -5.456 -0.468 1.00 89.69 284 VAL A CA 1
ATOM 2127 C C . VAL A 1 284 ? 10.435 -4.828 -0.879 1.00 89.69 284 VAL A C 1
ATOM 2129 O O . VAL A 1 284 ? 9.828 -5.284 -1.845 1.00 89.69 284 VAL A O 1
ATOM 2132 N N . LEU A 1 285 ? 9.989 -3.767 -0.204 1.00 87.56 285 LEU A N 1
ATOM 2133 C CA . LEU A 1 285 ? 8.746 -3.074 -0.553 1.00 87.56 285 LEU A CA 1
ATOM 2134 C C . LEU A 1 285 ? 8.886 -2.219 -1.819 1.00 87.56 285 LEU A C 1
ATOM 2136 O O . LEU A 1 285 ? 8.011 -2.279 -2.675 1.00 87.56 285 LEU A O 1
ATOM 2140 N N . PHE A 1 286 ? 9.979 -1.461 -1.962 1.00 87.38 286 PHE A N 1
ATOM 2141 C CA . PHE A 1 286 ? 10.098 -0.454 -3.027 1.00 87.38 286 PHE A CA 1
ATOM 2142 C C . PHE A 1 286 ? 11.031 -0.826 -4.188 1.00 87.38 286 PHE A C 1
ATOM 2144 O O . PHE A 1 286 ? 10.930 -0.216 -5.249 1.00 87.38 286 PHE A O 1
ATOM 2151 N N . TYR A 1 287 ? 11.937 -1.799 -4.034 1.00 90.88 287 TYR A N 1
ATOM 2152 C CA . TYR A 1 287 ? 12.938 -2.132 -5.062 1.00 90.88 287 TYR A CA 1
ATOM 2153 C C . TYR A 1 287 ? 12.790 -3.545 -5.645 1.00 90.88 287 TYR A C 1
ATOM 2155 O O . TYR A 1 287 ? 13.474 -3.851 -6.618 1.00 90.88 287 TYR A O 1
ATOM 2163 N N . SER A 1 288 ? 11.897 -4.400 -5.128 1.00 92.06 288 SER A N 1
ATOM 2164 C CA . SER A 1 288 ? 11.727 -5.775 -5.639 1.00 92.06 288 SER A CA 1
ATOM 2165 C C . SER A 1 288 ? 11.324 -5.833 -7.115 1.00 92.06 288 SER A C 1
ATOM 2167 O O . SER A 1 288 ? 11.874 -6.648 -7.854 1.00 92.06 288 SER A O 1
ATOM 2169 N N . SER A 1 289 ? 10.403 -4.970 -7.567 1.00 91.88 289 SER A N 1
ATOM 2170 C CA . SER A 1 289 ? 9.993 -4.931 -8.978 1.00 91.88 289 SER A CA 1
ATOM 2171 C C . SER A 1 289 ? 11.150 -4.503 -9.884 1.00 91.88 289 SER A C 1
ATOM 2173 O O . SER A 1 289 ? 11.436 -5.178 -10.870 1.00 91.88 289 SER A O 1
ATOM 2175 N N . THR A 1 290 ? 11.873 -3.445 -9.503 1.00 91.75 290 THR A N 1
ATOM 2176 C CA . THR A 1 290 ? 13.082 -2.976 -10.195 1.00 91.75 290 THR A CA 1
ATOM 2177 C C . THR A 1 290 ? 14.189 -4.028 -10.207 1.00 91.75 290 THR A C 1
ATOM 2179 O O . THR A 1 290 ? 14.826 -4.205 -11.234 1.00 91.75 290 THR A O 1
ATOM 2182 N N . TRP A 1 291 ? 14.419 -4.752 -9.109 1.00 93.69 291 TRP A N 1
ATOM 2183 C CA . TRP A 1 291 ? 15.472 -5.770 -9.018 1.00 93.69 291 TRP A CA 1
ATOM 2184 C C . TRP A 1 291 ? 15.210 -6.953 -9.956 1.00 93.69 291 TRP A C 1
ATOM 2186 O O . TRP A 1 291 ? 16.082 -7.321 -10.741 1.00 93.69 291 TRP A O 1
ATOM 2196 N N . VAL A 1 292 ? 13.991 -7.501 -9.938 1.00 94.88 292 VAL A N 1
ATOM 2197 C CA . VAL A 1 292 ? 13.590 -8.573 -10.866 1.00 94.88 292 VAL A CA 1
ATOM 2198 C C . VAL A 1 292 ? 13.571 -8.061 -12.316 1.00 94.88 292 VAL A C 1
ATOM 2200 O O . VAL A 1 292 ? 14.000 -8.774 -13.222 1.00 94.88 292 VAL A O 1
ATOM 2203 N N . GLY A 1 293 ? 13.134 -6.817 -12.539 1.00 92.50 293 GLY A N 1
ATOM 2204 C CA . GLY A 1 293 ? 13.123 -6.172 -13.854 1.00 92.50 293 GLY A CA 1
ATOM 2205 C C . GLY A 1 293 ? 14.519 -5.893 -14.426 1.00 92.50 293 GLY A C 1
ATOM 2206 O O . GLY A 1 293 ? 14.740 -6.098 -15.615 1.00 92.50 293 GLY A O 1
ATOM 2207 N N . ASP A 1 294 ? 15.484 -5.477 -13.605 1.00 92.31 294 ASP A N 1
ATOM 2208 C CA . ASP A 1 294 ? 16.875 -5.266 -14.023 1.00 92.31 294 ASP A CA 1
ATOM 2209 C C . ASP A 1 294 ? 17.550 -6.598 -14.399 1.00 92.31 294 ASP A C 1
ATOM 2211 O O . ASP A 1 294 ? 18.240 -6.660 -15.416 1.00 92.31 294 ASP A O 1
ATOM 2215 N N . ILE A 1 295 ? 17.274 -7.685 -13.664 1.00 93.81 295 ILE A N 1
ATOM 2216 C CA . ILE A 1 295 ? 17.712 -9.045 -14.035 1.00 93.81 295 ILE A CA 1
ATOM 2217 C C . ILE A 1 295 ? 17.075 -9.475 -15.367 1.00 93.81 295 ILE A C 1
ATOM 2219 O O . ILE A 1 295 ? 17.769 -9.992 -16.239 1.00 93.81 295 ILE A O 1
ATOM 2223 N N . TYR A 1 296 ? 15.774 -9.225 -15.560 1.00 94.12 296 TYR A N 1
ATOM 2224 C CA . TYR A 1 296 ? 15.091 -9.522 -16.824 1.00 94.12 296 TYR A CA 1
ATOM 2225 C C . TYR A 1 296 ? 15.698 -8.758 -18.009 1.00 94.12 296 TYR A C 1
ATOM 2227 O O . TYR A 1 296 ? 15.909 -9.360 -19.058 1.00 94.12 296 TYR A O 1
ATOM 2235 N N . LYS A 1 297 ? 16.032 -7.469 -17.848 1.00 92.38 297 LYS A N 1
ATOM 2236 C CA . LYS A 1 297 ? 16.686 -6.675 -18.902 1.00 92.38 297 LYS A CA 1
ATOM 2237 C C . LYS A 1 297 ? 18.063 -7.223 -19.261 1.00 92.38 297 LYS A C 1
ATOM 2239 O O . LYS A 1 297 ? 18.319 -7.429 -20.441 1.00 92.38 297 LYS A O 1
ATOM 2244 N N . ALA A 1 298 ? 18.896 -7.541 -18.267 1.00 91.56 298 ALA A N 1
ATOM 2245 C CA . ALA A 1 298 ? 20.211 -8.139 -18.505 1.00 91.56 298 ALA A CA 1
ATOM 2246 C C . ALA A 1 298 ? 20.105 -9.449 -19.309 1.00 91.56 298 ALA A C 1
ATOM 2248 O O . ALA A 1 298 ? 20.755 -9.591 -20.343 1.00 91.56 298 ALA A O 1
ATOM 2249 N N . THR A 1 299 ? 19.217 -10.367 -18.906 1.00 90.94 299 THR A N 1
ATOM 2250 C CA . THR A 1 299 ? 18.968 -11.609 -19.658 1.00 90.94 299 THR A CA 1
ATOM 2251 C C . THR A 1 299 ? 18.358 -11.345 -21.041 1.00 90.94 299 THR A C 1
ATOM 2253 O O . THR A 1 299 ? 18.674 -12.053 -21.991 1.00 90.94 299 THR A O 1
ATOM 2256 N N . ALA A 1 300 ? 17.497 -10.339 -21.210 1.00 89.62 300 ALA A N 1
ATOM 2257 C CA . ALA A 1 300 ? 16.929 -10.009 -22.517 1.00 89.62 300 ALA A CA 1
ATOM 2258 C C . ALA A 1 300 ? 17.988 -9.461 -23.493 1.00 89.62 300 ALA A C 1
ATOM 2260 O O . ALA A 1 300 ? 17.989 -9.844 -24.662 1.00 89.62 300 ALA A O 1
ATOM 2261 N N . MET A 1 301 ? 18.910 -8.625 -23.008 1.00 88.75 301 MET A N 1
ATOM 2262 C CA . MET A 1 301 ? 20.028 -8.089 -23.793 1.00 88.75 301 MET A CA 1
ATOM 2263 C C . MET A 1 301 ? 21.045 -9.179 -24.161 1.00 88.75 301 MET A C 1
ATOM 2265 O O . MET A 1 301 ? 21.476 -9.246 -25.307 1.00 88.75 301 MET A O 1
ATOM 2269 N N . GLU A 1 302 ? 21.341 -10.105 -23.242 1.00 89.06 302 GLU A N 1
ATOM 2270 C CA . GLU A 1 302 ? 22.138 -11.315 -23.519 1.00 89.06 302 GLU A CA 1
ATOM 2271 C C . GLU A 1 302 ? 21.512 -12.188 -24.627 1.00 89.06 302 GLU A C 1
ATOM 2273 O O . GLU A 1 302 ? 22.223 -12.767 -25.445 1.00 89.06 302 GLU A O 1
ATOM 2278 N N . ASN A 1 303 ? 20.176 -12.222 -24.717 1.00 89.44 303 ASN A N 1
ATOM 2279 C CA . ASN A 1 303 ? 19.430 -12.884 -25.796 1.00 89.44 303 ASN A CA 1
ATOM 2280 C C . ASN A 1 303 ? 19.248 -12.006 -27.061 1.00 89.44 303 ASN A C 1
ATOM 2282 O O . ASN A 1 303 ? 18.410 -12.317 -27.908 1.00 89.44 303 ASN A O 1
ATOM 2286 N N . GLY A 1 304 ? 20.019 -10.922 -27.214 1.00 85.56 304 GLY A N 1
ATOM 2287 C CA . GLY A 1 304 ? 20.072 -10.104 -28.434 1.00 85.56 304 GLY A CA 1
ATOM 2288 C C . GLY A 1 304 ? 19.025 -8.989 -28.544 1.00 85.56 304 GLY A C 1
ATOM 2289 O O . GLY A 1 304 ? 18.811 -8.465 -29.638 1.00 85.56 304 GLY A O 1
ATOM 2290 N N . ARG A 1 305 ? 18.352 -8.613 -27.449 1.00 84.69 305 ARG A N 1
ATOM 2291 C CA . ARG A 1 305 ? 17.399 -7.488 -27.428 1.00 84.69 305 ARG A CA 1
ATOM 2292 C C . ARG A 1 305 ? 18.131 -6.157 -27.210 1.00 84.69 305 ARG A C 1
ATOM 2294 O O . ARG A 1 305 ? 18.961 -6.048 -26.316 1.00 84.69 305 ARG A O 1
ATOM 2301 N N . VAL A 1 306 ? 17.813 -5.143 -28.015 1.00 83.81 306 VAL A N 1
ATOM 2302 C CA . VAL A 1 306 ? 18.444 -3.809 -27.947 1.00 83.81 306 VAL A CA 1
ATOM 2303 C C . VAL A 1 306 ? 18.002 -3.063 -26.680 1.00 83.81 306 VAL A C 1
ATOM 2305 O O . VAL A 1 306 ? 16.839 -3.160 -26.289 1.00 83.81 306 VAL A O 1
ATOM 2308 N N . GLU A 1 307 ? 18.910 -2.308 -26.051 1.00 78.12 307 GLU A N 1
ATOM 2309 C CA . GLU A 1 307 ? 18.630 -1.548 -24.818 1.00 78.12 307 GLU A CA 1
ATOM 2310 C C . GLU A 1 307 ? 17.559 -0.460 -25.023 1.00 78.12 307 GLU A C 1
ATOM 2312 O O . GLU A 1 307 ? 16.649 -0.331 -24.205 1.00 78.12 307 GLU A O 1
ATOM 2317 N N . ASP A 1 308 ? 17.606 0.236 -26.163 1.00 77.25 308 ASP A N 1
ATOM 2318 C CA . ASP A 1 308 ? 16.641 1.264 -26.585 1.00 77.25 308 ASP A CA 1
ATOM 2319 C C . ASP A 1 308 ? 15.273 0.715 -27.053 1.00 77.25 308 ASP A C 1
ATOM 2321 O O . ASP A 1 308 ? 14.455 1.472 -27.583 1.00 77.25 308 ASP A O 1
ATOM 2325 N N . ASP A 1 309 ? 14.976 -0.583 -26.895 1.00 79.12 309 ASP A N 1
ATOM 2326 C CA . ASP A 1 309 ? 13.640 -1.109 -27.207 1.00 79.12 309 ASP A CA 1
ATOM 2327 C C . ASP A 1 309 ? 12.585 -0.464 -26.278 1.00 79.12 309 ASP A C 1
ATOM 2329 O O . ASP A 1 309 ? 12.574 -0.738 -25.071 1.00 79.12 309 ASP A O 1
ATOM 2333 N N . PRO A 1 310 ? 11.631 0.330 -26.809 1.00 73.25 310 PRO A N 1
ATOM 2334 C CA . PRO A 1 310 ? 10.650 1.045 -25.992 1.00 73.25 310 PRO A CA 1
ATOM 2335 C C . PRO A 1 310 ? 9.725 0.114 -25.194 1.00 73.25 310 PRO A C 1
ATOM 2337 O O . PRO A 1 310 ? 9.096 0.552 -24.233 1.00 73.25 310 PRO A O 1
ATOM 2340 N N . THR A 1 311 ? 9.636 -1.167 -25.560 1.00 83.19 311 THR A N 1
ATOM 2341 C CA . THR A 1 311 ? 8.836 -2.173 -24.846 1.00 83.19 311 THR A CA 1
ATOM 2342 C C . THR A 1 311 ? 9.609 -2.894 -23.735 1.00 83.19 311 THR A C 1
ATOM 2344 O O . THR A 1 311 ? 8.989 -3.487 -22.851 1.00 83.19 311 THR A O 1
ATOM 2347 N N . LEU A 1 312 ? 10.946 -2.814 -23.709 1.00 86.31 312 LEU A N 1
ATOM 2348 C CA . LEU A 1 312 ? 11.795 -3.553 -22.766 1.00 86.31 312 LEU A CA 1
ATOM 2349 C C . LEU A 1 312 ? 11.604 -3.105 -21.305 1.00 86.31 312 LEU A C 1
ATOM 2351 O O . LEU A 1 312 ? 11.537 -3.944 -20.404 1.00 86.31 312 LEU A O 1
ATOM 2355 N N . HIS A 1 313 ? 11.470 -1.798 -21.052 1.00 84.69 313 HIS A N 1
ATOM 2356 C CA . HIS A 1 313 ? 11.257 -1.267 -19.694 1.00 84.69 313 HIS A CA 1
ATOM 2357 C C . HIS A 1 313 ? 9.858 -1.586 -19.145 1.00 84.69 313 HIS A C 1
ATOM 2359 O O . HIS A 1 313 ? 9.713 -1.944 -17.971 1.00 84.69 313 HIS A O 1
ATOM 2365 N N . ASP A 1 314 ? 8.833 -1.536 -19.998 1.00 83.25 314 ASP A N 1
ATOM 2366 C CA . ASP A 1 314 ? 7.469 -1.934 -19.636 1.00 83.25 314 ASP A CA 1
ATOM 2367 C C . ASP A 1 314 ? 7.380 -3.448 -19.390 1.00 83.25 314 ASP A C 1
ATOM 2369 O O . ASP A 1 314 ? 6.756 -3.876 -18.417 1.00 83.25 314 ASP A O 1
ATOM 2373 N N . ASP A 1 315 ? 8.037 -4.273 -20.213 1.00 87.12 315 ASP A N 1
ATOM 2374 C CA . ASP A 1 315 ? 8.152 -5.720 -19.994 1.00 87.12 315 ASP A CA 1
ATOM 2375 C C . ASP A 1 315 ? 8.810 -6.032 -18.645 1.00 87.12 315 ASP A C 1
ATOM 2377 O O . ASP A 1 315 ? 8.235 -6.753 -17.826 1.00 87.12 315 ASP A O 1
ATOM 2381 N N . ALA A 1 316 ? 9.975 -5.434 -18.379 1.00 90.50 316 ALA A N 1
ATOM 2382 C CA . ALA A 1 316 ? 10.706 -5.586 -17.125 1.00 90.50 316 ALA A CA 1
ATOM 2383 C C . ALA A 1 316 ? 9.850 -5.212 -15.905 1.00 90.50 316 ALA A C 1
ATOM 2385 O O . ALA A 1 316 ? 9.836 -5.925 -14.898 1.00 90.50 316 ALA A O 1
ATOM 2386 N N . THR A 1 317 ? 9.082 -4.126 -16.016 1.00 89.31 317 THR A N 1
ATOM 2387 C CA . THR A 1 317 ? 8.187 -3.652 -14.957 1.00 89.31 317 THR A CA 1
ATOM 2388 C C . THR A 1 317 ? 7.021 -4.618 -14.715 1.00 89.31 317 THR A C 1
ATOM 2390 O O . THR A 1 317 ? 6.709 -4.921 -13.560 1.00 89.31 317 THR A O 1
ATOM 2393 N N . ARG A 1 318 ? 6.404 -5.175 -15.771 1.00 88.88 318 ARG A N 1
ATOM 2394 C CA . ARG A 1 318 ? 5.338 -6.190 -15.632 1.00 88.88 318 ARG A CA 1
ATOM 2395 C C . ARG A 1 318 ? 5.863 -7.494 -15.022 1.00 88.88 318 ARG A C 1
ATOM 2397 O O . ARG A 1 318 ? 5.198 -8.053 -14.152 1.00 88.88 318 ARG A O 1
ATOM 2404 N N . ILE A 1 319 ? 7.064 -7.945 -15.398 1.00 91.19 319 ILE A N 1
ATOM 2405 C CA . ILE A 1 319 ? 7.719 -9.123 -14.797 1.00 91.19 319 ILE A CA 1
ATOM 2406 C C . ILE A 1 319 ? 8.028 -8.885 -13.306 1.00 91.19 319 ILE A C 1
ATOM 2408 O O . ILE A 1 319 ? 7.754 -9.752 -12.473 1.00 91.19 319 ILE A O 1
ATOM 2412 N N . GLY A 1 320 ? 8.493 -7.687 -12.935 1.00 92.31 320 GLY A N 1
ATOM 2413 C CA . GLY A 1 320 ? 8.658 -7.290 -11.532 1.00 92.31 320 GLY A CA 1
ATOM 2414 C C . GLY A 1 320 ? 7.341 -7.270 -10.739 1.00 92.31 320 GLY A C 1
ATOM 2415 O O . GLY A 1 320 ? 7.295 -7.740 -9.601 1.00 92.31 320 GLY A O 1
ATOM 2416 N N . SER A 1 321 ? 6.251 -6.792 -11.349 1.00 92.00 321 SER A N 1
ATOM 2417 C CA . SER A 1 321 ? 4.901 -6.827 -10.760 1.00 92.00 321 SER A CA 1
ATOM 2418 C C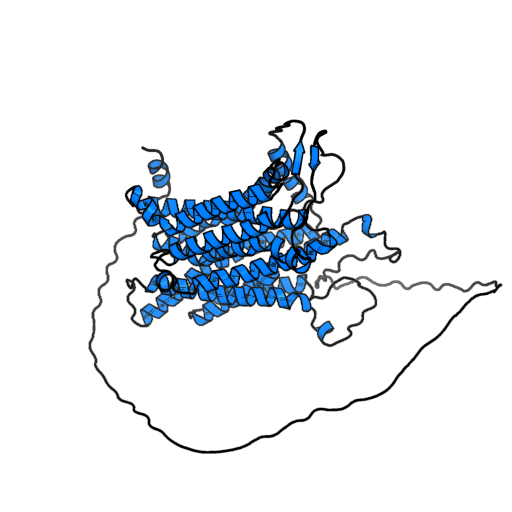 . SER A 1 321 ? 4.387 -8.265 -10.568 1.00 92.00 321 SER A C 1
ATOM 2420 O O . SER A 1 321 ? 3.809 -8.594 -9.533 1.00 92.00 321 SER A O 1
ATOM 2422 N N . LEU A 1 322 ? 4.680 -9.165 -11.513 1.00 92.12 322 LEU A N 1
ATOM 2423 C CA . LEU A 1 322 ? 4.322 -10.586 -11.453 1.00 92.12 322 LEU A CA 1
ATOM 2424 C C . LEU A 1 322 ? 5.052 -11.339 -10.321 1.00 92.12 322 LEU A C 1
ATOM 2426 O O . LEU A 1 322 ? 4.452 -12.195 -9.668 1.00 92.12 322 LEU A O 1
ATOM 2430 N N . ALA A 1 323 ? 6.304 -10.989 -10.010 1.00 94.44 323 ALA A N 1
ATOM 2431 C CA . ALA A 1 323 ? 6.994 -11.534 -8.837 1.00 94.44 323 ALA A CA 1
ATOM 2432 C C . ALA A 1 323 ? 6.337 -11.089 -7.512 1.00 94.44 323 ALA A C 1
ATOM 2434 O O . ALA A 1 323 ? 6.164 -11.895 -6.592 1.00 94.44 323 ALA A O 1
ATOM 2435 N N . LEU A 1 324 ? 5.899 -9.827 -7.433 1.00 94.38 324 LEU A N 1
ATOM 2436 C CA . LEU A 1 324 ? 5.122 -9.308 -6.302 1.00 94.38 324 LEU A CA 1
ATOM 2437 C C . LEU A 1 324 ? 3.725 -9.953 -6.204 1.00 94.38 324 LEU A C 1
ATOM 2439 O O . LEU A 1 324 ? 3.257 -10.215 -5.096 1.00 94.38 324 LEU A O 1
ATOM 2443 N N . LEU A 1 325 ? 3.092 -10.302 -7.331 1.00 95.38 325 LEU A N 1
ATOM 2444 C CA . LEU A 1 325 ? 1.841 -11.068 -7.362 1.00 95.38 325 LEU A CA 1
ATOM 2445 C C . LEU A 1 325 ? 1.997 -12.459 -6.729 1.00 95.38 325 LEU A C 1
ATOM 2447 O O . LEU A 1 325 ? 1.181 -12.845 -5.894 1.00 95.38 325 LEU A O 1
ATOM 2451 N N . TYR A 1 326 ? 3.035 -13.227 -7.072 1.00 95.31 326 TYR A N 1
ATOM 2452 C CA . TYR A 1 326 ? 3.252 -14.528 -6.424 1.00 95.31 326 TYR A CA 1
ATOM 2453 C C . TYR A 1 326 ? 3.527 -14.383 -4.920 1.00 95.31 326 TYR A C 1
ATOM 2455 O O . TYR A 1 326 ? 3.010 -15.169 -4.120 1.00 95.31 326 TYR A O 1
ATOM 2463 N N . SER A 1 327 ? 4.259 -13.335 -4.526 1.00 94.81 327 SER A N 1
ATOM 2464 C CA . SER A 1 327 ? 4.459 -12.971 -3.120 1.00 94.81 327 SER A CA 1
ATOM 2465 C C . SER A 1 327 ? 3.130 -12.697 -2.401 1.00 94.81 327 SER A C 1
ATOM 2467 O O . SER A 1 327 ? 2.872 -13.279 -1.345 1.00 94.81 327 SER A O 1
ATOM 2469 N N . SER A 1 328 ? 2.231 -11.894 -2.985 1.00 94.19 328 SER A N 1
ATOM 2470 C CA . SER A 1 328 ? 0.928 -11.581 -2.380 1.00 94.19 328 SER A CA 1
ATOM 2471 C C . SER A 1 328 ? -0.026 -12.778 -2.348 1.00 94.19 328 SER A C 1
ATOM 2473 O O . SER A 1 328 ? -0.725 -12.956 -1.350 1.00 94.19 328 SER A O 1
ATOM 2475 N N . ILE A 1 329 ? -0.004 -13.655 -3.360 1.00 95.19 329 ILE A N 1
ATOM 2476 C CA . ILE A 1 329 ? -0.771 -14.912 -3.371 1.00 95.19 329 ILE A CA 1
ATOM 2477 C C . ILE A 1 329 ? -0.319 -15.826 -2.227 1.00 95.19 329 ILE A C 1
ATOM 2479 O O . ILE A 1 329 ? -1.164 -16.312 -1.467 1.00 95.19 329 ILE A O 1
ATOM 2483 N N . LEU A 1 330 ? 0.996 -16.023 -2.045 1.00 94.44 330 LEU A N 1
ATOM 2484 C CA . LEU A 1 330 ? 1.508 -16.780 -0.900 1.00 94.44 330 LEU A CA 1
ATOM 2485 C C . LEU A 1 330 ? 1.135 -16.086 0.417 1.00 94.44 330 LEU A C 1
ATOM 2487 O O . LEU A 1 330 ? 0.699 -16.749 1.355 1.00 94.44 330 LEU A O 1
ATOM 2491 N N . SER A 1 331 ? 1.241 -14.758 0.481 1.00 91.38 331 SER A N 1
ATOM 2492 C CA . SER A 1 331 ? 0.926 -13.981 1.681 1.00 91.38 331 SER A CA 1
ATOM 2493 C C . SER A 1 331 ? -0.544 -14.105 2.104 1.00 91.38 331 SER A C 1
ATOM 2495 O O . SER A 1 331 ? -0.847 -14.325 3.280 1.00 91.38 331 SER A O 1
ATOM 2497 N N . PHE A 1 332 ? -1.471 -14.048 1.147 1.00 89.88 332 PHE A N 1
ATOM 2498 C CA . PHE A 1 332 ? -2.903 -14.243 1.369 1.00 89.88 332 PHE A CA 1
ATOM 2499 C C . PHE A 1 332 ? -3.216 -15.683 1.799 1.00 89.88 332 PHE A C 1
ATOM 2501 O O . PHE A 1 332 ? -3.915 -15.890 2.794 1.00 89.88 332 PHE A O 1
ATOM 2508 N N . ALA A 1 333 ? -2.633 -16.680 1.123 1.00 91.06 333 ALA A N 1
ATOM 2509 C CA . ALA A 1 333 ? -2.781 -18.087 1.492 1.00 91.06 333 ALA A CA 1
ATOM 2510 C C . ALA A 1 333 ? -2.269 -18.360 2.918 1.00 91.06 333 ALA A C 1
ATOM 2512 O O . ALA A 1 333 ? -2.975 -18.962 3.725 1.00 91.06 333 ALA A O 1
ATOM 2513 N N . VAL A 1 334 ? -1.084 -17.855 3.274 1.00 87.75 334 VAL A N 1
ATOM 2514 C CA . VAL A 1 334 ? -0.501 -17.981 4.620 1.00 87.75 334 VAL A CA 1
ATOM 2515 C C . VAL A 1 334 ? -1.349 -17.249 5.663 1.00 87.75 334 VAL A C 1
ATOM 2517 O O . VAL A 1 334 ? -1.572 -17.793 6.740 1.00 87.75 334 VAL A O 1
ATOM 2520 N N . SER A 1 335 ? -1.900 -16.076 5.344 1.00 81.62 335 SER A N 1
ATOM 2521 C CA . SER A 1 335 ? -2.792 -15.327 6.246 1.00 81.62 335 SER A CA 1
ATOM 2522 C C . SER A 1 335 ? -4.113 -16.055 6.540 1.00 81.62 335 SER A C 1
ATOM 2524 O O . SER A 1 335 ? -4.686 -15.877 7.613 1.00 81.62 335 SER A O 1
ATOM 2526 N N . ILE A 1 336 ? -4.592 -16.902 5.621 1.00 82.69 336 ILE A N 1
ATOM 2527 C CA . ILE A 1 336 ? -5.758 -17.773 5.837 1.00 82.69 336 ILE A CA 1
ATOM 2528 C C . ILE A 1 336 ? -5.364 -19.060 6.576 1.00 82.69 336 ILE A C 1
ATOM 2530 O O . ILE A 1 336 ? -6.068 -19.484 7.490 1.00 82.69 336 ILE A O 1
ATOM 2534 N N . VAL A 1 337 ? -4.259 -19.696 6.177 1.00 85.00 337 VAL A N 1
ATOM 2535 C CA . VAL A 1 337 ? -3.898 -21.058 6.601 1.00 85.00 337 VAL A CA 1
ATOM 2536 C C . VAL A 1 337 ? -3.143 -21.083 7.931 1.00 85.00 337 VAL A C 1
ATOM 2538 O O . VAL A 1 337 ? -3.436 -21.934 8.771 1.00 85.00 337 VAL A O 1
ATOM 2541 N N . ALA A 1 338 ? -2.206 -20.158 8.168 1.00 80.88 338 ALA A N 1
ATOM 2542 C CA . ALA A 1 338 ? -1.377 -20.158 9.375 1.00 80.88 338 ALA A CA 1
ATOM 2543 C C . ALA A 1 338 ? -2.184 -20.145 10.690 1.00 80.88 338 ALA A C 1
ATOM 2545 O O . ALA A 1 338 ? -1.829 -20.949 11.555 1.00 80.88 338 ALA A O 1
ATOM 2546 N N . PRO A 1 339 ? -3.283 -19.364 10.849 1.00 77.50 339 PRO A N 1
ATOM 2547 C CA . PRO A 1 339 ? -4.142 -19.373 12.042 1.00 77.50 339 PRO A CA 1
ATOM 2548 C C . PRO A 1 339 ? -4.565 -20.758 12.561 1.00 77.50 339 PRO A C 1
ATOM 2550 O O . PRO A 1 339 ? -4.728 -20.931 13.768 1.00 77.50 339 PRO A O 1
ATOM 2553 N N . PHE A 1 340 ? -4.697 -21.763 11.689 1.00 79.38 340 PHE A N 1
ATOM 2554 C CA . PHE A 1 340 ? -5.090 -23.124 12.077 1.00 79.38 340 PHE A CA 1
ATOM 2555 C C . PHE A 1 340 ? -3.958 -23.952 12.722 1.00 79.38 340 PHE A C 1
ATOM 2557 O O . PHE A 1 340 ? -4.231 -24.990 13.327 1.00 79.38 340 PHE A O 1
ATOM 2564 N N . PHE A 1 341 ? -2.701 -23.502 12.632 1.00 78.62 341 PHE A N 1
ATOM 2565 C CA . PHE A 1 341 ? -1.509 -24.222 13.106 1.00 78.62 341 PHE A CA 1
ATOM 2566 C C . PHE A 1 341 ? -0.865 -23.615 14.366 1.00 78.62 341 PHE A C 1
ATOM 2568 O O . PHE A 1 341 ? 0.198 -24.068 14.794 1.00 78.62 341 PHE A O 1
ATOM 2575 N N . ILE A 1 342 ? -1.494 -22.624 15.003 1.00 76.88 342 ILE A N 1
ATOM 2576 C CA . ILE A 1 342 ? -1.001 -22.036 16.258 1.00 76.88 342 ILE A CA 1
ATOM 2577 C C . ILE A 1 342 ? -1.517 -22.802 17.483 1.00 76.88 342 ILE A C 1
ATOM 2579 O O . ILE A 1 342 ? -2.678 -23.207 17.562 1.00 76.88 342 ILE A O 1
ATOM 2583 N N . ARG A 1 343 ? -0.652 -22.966 18.491 1.00 67.44 343 ARG A N 1
ATOM 2584 C CA . ARG A 1 343 ? -1.064 -23.278 19.869 1.00 67.44 343 ARG A CA 1
ATOM 2585 C C . ARG A 1 343 ? -1.732 -22.045 20.467 1.00 67.44 343 ARG A C 1
ATOM 2587 O O . ARG A 1 343 ? -1.052 -21.076 20.789 1.00 67.44 343 ARG A O 1
ATOM 2594 N N . SER A 1 344 ? -3.056 -22.082 20.617 1.00 56.50 344 SER A N 1
ATOM 2595 C CA . SER A 1 344 ? -3.739 -21.110 21.470 1.00 56.50 344 SER A CA 1
ATOM 2596 C C . SER A 1 344 ? -3.332 -21.363 22.919 1.00 56.50 344 SER A C 1
ATOM 2598 O O . SER A 1 344 ? -3.457 -22.485 23.402 1.00 56.50 344 SER A O 1
ATOM 2600 N N . ASN A 1 345 ? -2.866 -20.319 23.601 1.00 52.69 345 ASN A N 1
ATOM 2601 C CA . ASN A 1 345 ? -2.458 -20.359 25.007 1.00 52.69 345 ASN A CA 1
ATOM 2602 C C . ASN A 1 345 ? -3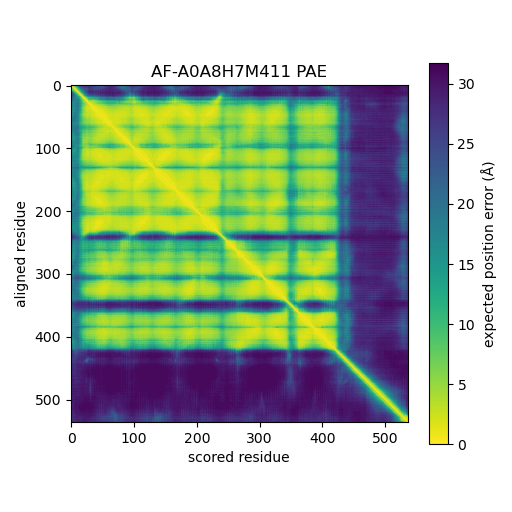.657 -20.357 25.984 1.00 52.69 345 ASN A C 1
ATOM 2604 O O . ASN A 1 345 ? -3.483 -20.358 27.201 1.00 52.69 345 ASN A O 1
ATOM 2608 N N . ARG A 1 346 ? -4.894 -20.329 25.462 1.00 46.94 346 ARG A N 1
ATOM 2609 C CA . ARG A 1 346 ? -6.133 -20.312 26.251 1.00 46.94 346 ARG A CA 1
ATOM 2610 C C . ARG A 1 346 ? -6.364 -21.656 26.943 1.00 46.94 346 ARG A C 1
ATOM 2612 O O . ARG A 1 346 ? -7.028 -22.531 26.395 1.00 46.94 346 ARG A O 1
ATOM 2619 N N . GLY A 1 347 ? -5.850 -21.763 28.164 1.00 42.84 347 GLY A N 1
ATOM 2620 C CA . GLY A 1 347 ? -6.028 -22.913 29.045 1.00 42.84 347 GLY A CA 1
ATOM 2621 C C . GLY A 1 347 ? -4.770 -23.767 29.145 1.00 42.84 347 GLY A C 1
ATOM 2622 O O . GLY A 1 347 ? -4.694 -24.839 28.551 1.00 42.84 347 GLY A O 1
ATOM 2623 N N . ALA A 1 348 ? -3.815 -23.344 29.977 1.00 40.62 348 ALA A N 1
ATOM 2624 C CA . ALA A 1 348 ? -2.676 -24.161 30.407 1.00 40.62 348 ALA A CA 1
ATOM 2625 C C . ALA A 1 348 ? -3.092 -25.280 31.398 1.00 40.62 348 ALA A C 1
ATOM 2627 O O . ALA A 1 348 ? -2.393 -25.569 32.364 1.00 40.62 348 ALA A O 1
ATOM 2628 N N . GLY A 1 349 ? -4.255 -25.905 31.176 1.00 44.38 349 GLY A N 1
ATOM 2629 C CA . GLY A 1 349 ? -4.869 -26.877 32.073 1.00 44.38 349 GLY A CA 1
ATOM 2630 C C . GLY A 1 349 ? -5.635 -27.974 31.328 1.00 44.38 349 GLY A C 1
ATOM 2631 O O . GLY A 1 349 ? -6.529 -27.705 30.531 1.00 44.38 349 GLY A O 1
ATOM 2632 N N . SER A 1 350 ? -5.321 -29.227 31.664 1.00 45.75 350 SER A N 1
ATOM 2633 C CA . SER A 1 350 ? -6.028 -30.481 31.324 1.00 45.75 350 SER A CA 1
ATOM 2634 C C . SER A 1 350 ? -5.976 -31.056 29.894 1.00 45.75 350 SER A C 1
ATOM 2636 O O . SER A 1 350 ? -6.138 -32.271 29.760 1.00 45.75 350 SER A O 1
ATOM 2638 N N . ASP A 1 351 ? -5.676 -30.290 28.839 1.00 47.62 351 ASP A N 1
ATOM 2639 C CA . ASP A 1 351 ? -5.676 -30.832 27.465 1.00 47.62 351 ASP A CA 1
ATOM 2640 C C . ASP A 1 351 ? -4.327 -31.446 27.029 1.00 47.62 351 ASP A C 1
ATOM 2642 O O . ASP A 1 351 ? -3.481 -30.823 26.385 1.00 47.62 351 ASP A O 1
ATOM 2646 N N . ALA A 1 352 ? -4.151 -32.735 27.338 1.00 53.56 352 ALA A N 1
ATOM 2647 C CA . ALA A 1 352 ? -3.140 -33.579 26.697 1.00 53.56 352 ALA A CA 1
ATOM 2648 C C . ALA A 1 352 ? -3.394 -33.680 25.170 1.00 53.56 352 ALA A C 1
ATOM 2650 O O . ALA A 1 352 ? -4.555 -33.744 24.756 1.00 53.56 352 ALA A O 1
ATOM 2651 N N . PRO A 1 353 ? -2.349 -33.730 24.314 1.00 53.34 353 PRO A N 1
ATOM 2652 C CA . PRO A 1 353 ? -2.497 -33.619 22.859 1.00 53.34 353 PRO A CA 1
ATOM 2653 C C . PRO A 1 353 ? -3.364 -34.747 22.278 1.00 53.34 353 PRO A C 1
ATOM 2655 O O . PRO A 1 353 ? -2.972 -35.916 22.302 1.00 53.34 353 PRO A O 1
ATOM 2658 N N . ARG A 1 354 ? -4.530 -34.391 21.719 1.00 53.94 354 ARG A N 1
ATOM 2659 C CA . ARG A 1 354 ? -5.567 -35.328 21.254 1.00 53.94 354 ARG A CA 1
ATOM 2660 C C . ARG A 1 354 ? -5.378 -35.804 19.809 1.00 53.94 354 ARG A C 1
ATOM 2662 O O . ARG A 1 354 ? -6.179 -36.599 19.324 1.00 53.94 354 ARG A O 1
ATOM 2669 N N . GLY A 1 355 ? -4.314 -35.390 19.119 1.00 62.31 355 GLY A N 1
ATOM 2670 C CA . GLY A 1 355 ? -3.980 -35.929 17.799 1.00 62.31 355 GLY A CA 1
ATOM 2671 C C . GLY A 1 355 ? -2.586 -35.577 17.282 1.00 62.31 355 GLY A C 1
ATOM 2672 O O . GLY A 1 355 ? -1.833 -34.815 17.890 1.00 62.31 355 GLY A O 1
ATOM 2673 N N . ALA A 1 356 ? -2.244 -36.111 16.105 1.00 61.00 356 ALA A N 1
ATOM 2674 C CA . ALA A 1 356 ? -0.988 -35.797 15.417 1.00 61.00 356 ALA A CA 1
ATOM 2675 C C . ALA A 1 356 ? -0.857 -34.294 15.090 1.00 61.00 356 ALA A C 1
ATOM 2677 O O . ALA A 1 356 ? 0.232 -33.733 15.190 1.00 61.00 356 ALA A O 1
ATOM 2678 N N . MET A 1 357 ? -1.975 -33.626 14.783 1.00 56.66 357 MET A N 1
ATOM 2679 C CA . MET A 1 357 ? -2.013 -32.185 14.505 1.00 56.66 357 MET A CA 1
ATOM 2680 C C . MET A 1 357 ? -1.645 -31.329 15.729 1.00 56.66 357 MET A C 1
ATOM 2682 O O . MET A 1 357 ? -1.013 -30.292 15.563 1.00 56.66 357 MET A O 1
ATOM 2686 N N . ASP A 1 358 ? -1.933 -31.768 16.962 1.00 61.47 358 ASP A N 1
ATOM 2687 C CA . ASP A 1 358 ? -1.543 -31.016 18.167 1.00 61.47 358 ASP A CA 1
ATOM 2688 C C . ASP A 1 358 ? -0.026 -30.988 18.381 1.00 61.47 358 ASP A C 1
ATOM 2690 O O . ASP A 1 358 ? 0.511 -30.009 18.906 1.00 61.47 358 ASP A O 1
ATOM 2694 N N . LYS A 1 359 ? 0.685 -32.031 17.930 1.00 60.78 359 LYS A N 1
ATOM 2695 C CA . LYS A 1 359 ? 2.155 -32.075 17.954 1.00 60.78 359 LYS A CA 1
ATOM 2696 C C . LYS A 1 359 ? 2.769 -31.073 16.969 1.00 60.78 359 LYS A C 1
ATOM 2698 O O . LYS A 1 359 ? 3.794 -30.482 17.293 1.00 60.78 359 LYS A O 1
ATOM 2703 N N . LEU A 1 360 ? 2.103 -30.848 15.832 1.00 61.72 360 LEU A N 1
ATOM 2704 C CA . LEU A 1 360 ? 2.493 -29.918 14.762 1.00 61.72 360 LEU A CA 1
ATOM 2705 C C . LEU A 1 360 ? 2.245 -28.433 15.078 1.00 61.72 360 LEU A C 1
ATOM 2707 O O . LEU A 1 360 ? 2.819 -27.582 14.404 1.00 61.72 360 LEU A O 1
ATOM 2711 N N . LYS A 1 361 ? 1.415 -28.100 16.076 1.00 73.00 361 LYS A N 1
ATOM 2712 C CA . LYS A 1 361 ? 1.111 -26.699 16.407 1.00 73.00 361 LYS A CA 1
ATOM 2713 C C . LYS A 1 361 ? 2.345 -25.933 16.912 1.00 73.00 361 LYS A C 1
ATOM 2715 O O . LYS A 1 361 ? 3.028 -26.388 17.830 1.00 73.00 361 LYS A O 1
ATOM 2720 N N . ILE A 1 362 ? 2.578 -24.738 16.371 1.00 79.88 362 ILE A N 1
ATOM 2721 C CA . ILE A 1 362 ? 3.711 -23.851 16.701 1.00 79.88 362 ILE A CA 1
ATOM 2722 C C . ILE A 1 362 ? 3.230 -22.731 17.649 1.00 79.88 362 ILE A C 1
ATOM 2724 O O . ILE A 1 362 ? 2.047 -22.391 17.666 1.00 79.88 362 ILE A O 1
ATOM 2728 N N . SER A 1 363 ? 4.110 -22.164 18.481 1.00 84.38 363 SER A N 1
ATOM 2729 C CA . SER A 1 363 ? 3.799 -20.958 19.267 1.00 84.38 363 SER A CA 1
ATOM 2730 C C . SER A 1 363 ? 3.869 -19.692 18.401 1.00 84.38 363 SER A C 1
ATOM 2732 O O . SER A 1 363 ? 4.642 -19.640 17.445 1.00 84.38 363 SER A O 1
ATOM 2734 N N . LEU A 1 364 ? 3.112 -18.646 18.755 1.00 81.38 364 LEU A N 1
ATOM 2735 C CA . LEU A 1 364 ? 3.116 -17.360 18.035 1.00 81.38 364 LEU A CA 1
ATOM 2736 C C . LEU A 1 364 ? 4.537 -16.792 17.870 1.00 81.38 364 LEU A C 1
ATOM 2738 O O . LEU A 1 364 ? 4.980 -16.542 16.751 1.00 81.38 364 LEU A O 1
ATOM 2742 N N . GLY A 1 365 ? 5.285 -16.676 18.972 1.00 81.94 365 GLY A N 1
ATOM 2743 C CA . GLY A 1 365 ? 6.677 -16.216 18.939 1.00 81.94 365 GLY A CA 1
ATOM 2744 C C . GLY A 1 365 ? 7.590 -17.110 18.091 1.00 81.94 365 GLY A C 1
ATOM 2745 O O . GLY A 1 365 ? 8.396 -16.595 17.325 1.00 81.94 365 GLY A O 1
ATOM 2746 N N . GLY A 1 366 ? 7.421 -18.438 18.151 1.00 86.88 366 GLY A N 1
ATOM 2747 C CA . GLY A 1 366 ? 8.210 -19.380 17.350 1.00 86.88 366 GLY A CA 1
ATOM 2748 C C . GLY A 1 366 ? 7.960 -19.254 15.844 1.00 86.88 366 GLY A C 1
ATOM 2749 O O . GLY A 1 366 ? 8.907 -19.313 15.063 1.00 86.88 366 GLY A O 1
ATOM 2750 N N . LEU A 1 367 ? 6.707 -19.018 15.437 1.00 87.75 367 LEU A N 1
ATOM 2751 C CA . LEU A 1 367 ? 6.348 -18.757 14.040 1.00 87.75 367 LEU A CA 1
ATOM 2752 C C . LEU A 1 367 ? 6.970 -17.443 13.534 1.00 87.75 367 LEU A C 1
ATOM 2754 O O . LEU A 1 367 ? 7.477 -17.404 12.415 1.00 87.75 367 LEU A O 1
ATOM 2758 N N . TRP A 1 368 ? 6.988 -16.396 14.365 1.00 88.69 368 TRP A N 1
ATOM 2759 C CA . TRP A 1 368 ? 7.604 -15.111 14.015 1.00 88.69 368 TRP A CA 1
ATOM 2760 C C . TRP A 1 368 ? 9.134 -15.196 13.953 1.00 88.69 368 TRP A C 1
ATOM 2762 O O . TRP A 1 368 ? 9.736 -14.729 12.992 1.00 88.69 368 TRP A O 1
ATOM 2772 N N . SER A 1 369 ? 9.790 -15.866 14.907 1.00 89.38 369 SER A N 1
ATOM 2773 C CA . SER A 1 369 ? 11.238 -16.114 14.829 1.00 89.38 369 SER A CA 1
ATOM 2774 C C . SER A 1 369 ? 11.619 -16.924 13.584 1.00 89.38 369 SER A C 1
ATOM 2776 O O . SER A 1 369 ? 12.623 -16.615 12.941 1.00 89.38 369 SER A O 1
ATOM 2778 N N . LEU A 1 370 ? 10.804 -17.914 13.200 1.00 91.88 370 LEU A N 1
ATOM 2779 C CA . LEU A 1 370 ? 10.991 -18.666 11.959 1.00 91.88 370 LEU A CA 1
ATOM 2780 C C . LEU A 1 370 ? 10.847 -17.770 10.718 1.00 91.88 370 LEU A C 1
ATOM 2782 O O . LEU A 1 370 ? 11.674 -17.865 9.813 1.00 91.88 370 LEU A O 1
ATOM 2786 N N . SER A 1 371 ? 9.857 -16.872 10.674 1.00 91.94 371 SER A N 1
ATOM 2787 C CA . SER A 1 371 ? 9.681 -15.965 9.534 1.00 91.94 371 SER A CA 1
ATOM 2788 C C . SER A 1 371 ? 10.814 -14.943 9.406 1.00 91.94 371 SER A C 1
ATOM 2790 O O . SER A 1 371 ? 11.249 -14.672 8.289 1.00 91.94 371 SER A O 1
ATOM 2792 N N . GLN A 1 372 ? 11.366 -14.433 10.514 1.00 90.88 372 GLN A N 1
ATOM 2793 C CA . GLN A 1 372 ? 12.566 -13.585 10.453 1.00 90.88 372 GLN A CA 1
ATOM 2794 C C . GLN A 1 372 ? 13.802 -14.372 9.979 1.00 90.88 372 GLN A C 1
ATOM 2796 O O . GLN A 1 372 ? 14.587 -13.855 9.188 1.00 90.88 372 GLN A O 1
ATOM 2801 N N . GLY A 1 373 ? 13.955 -15.637 10.393 1.00 93.31 373 GLY A N 1
ATOM 2802 C CA . GLY A 1 373 ? 15.025 -16.515 9.905 1.00 93.31 373 GLY A CA 1
ATOM 2803 C C . GLY A 1 373 ? 14.937 -16.781 8.397 1.00 93.31 373 GLY A C 1
ATOM 2804 O O . GLY A 1 373 ? 15.918 -16.600 7.680 1.00 93.31 373 GLY A O 1
ATOM 2805 N N . ILE A 1 374 ? 13.747 -17.131 7.898 1.00 95.06 374 ILE A N 1
ATOM 2806 C CA . ILE A 1 374 ? 13.494 -17.334 6.460 1.00 95.06 374 ILE A CA 1
ATOM 2807 C C . ILE A 1 374 ? 13.742 -16.038 5.677 1.00 95.06 374 ILE A C 1
ATOM 2809 O O . ILE A 1 374 ? 14.355 -16.081 4.609 1.00 95.06 374 ILE A O 1
ATOM 2813 N N . PHE A 1 375 ? 13.336 -14.881 6.211 1.00 93.75 375 PHE A N 1
ATOM 2814 C CA . PHE A 1 375 ? 13.619 -13.584 5.595 1.00 93.75 375 PHE A CA 1
ATOM 2815 C C . PHE A 1 375 ? 15.128 -13.309 5.507 1.00 93.75 375 PHE A C 1
ATOM 2817 O O . PHE A 1 375 ? 15.620 -12.982 4.431 1.00 93.75 375 PHE A O 1
ATOM 2824 N N . ALA A 1 376 ? 15.883 -13.521 6.589 1.00 93.62 376 ALA A N 1
ATOM 2825 C CA . ALA A 1 376 ? 17.334 -13.339 6.597 1.00 93.62 376 ALA A CA 1
ATOM 2826 C C . ALA A 1 376 ? 18.053 -14.268 5.599 1.00 93.62 376 ALA A C 1
ATOM 2828 O O . ALA A 1 376 ? 18.932 -13.817 4.868 1.00 93.62 376 ALA A O 1
ATOM 2829 N N . CYS A 1 377 ? 17.645 -15.539 5.498 1.00 94.75 377 CYS A N 1
ATOM 2830 C CA . CYS A 1 377 ? 18.155 -16.454 4.471 1.00 94.75 377 CYS A CA 1
ATOM 2831 C C . CYS A 1 377 ? 17.799 -15.993 3.047 1.00 94.75 377 CYS A C 1
ATOM 2833 O O . CYS A 1 377 ? 18.637 -16.086 2.155 1.00 94.75 377 CYS A O 1
ATOM 2835 N N . SER A 1 378 ? 16.593 -15.455 2.841 1.00 94.00 378 SER A N 1
ATOM 2836 C CA . SER A 1 378 ? 16.147 -14.924 1.543 1.00 94.00 378 SER A CA 1
ATOM 2837 C C . SER A 1 378 ? 16.957 -13.694 1.123 1.00 94.00 378 SER A C 1
ATOM 2839 O O . SER A 1 378 ? 17.340 -13.586 -0.037 1.00 94.00 378 SER A O 1
ATOM 2841 N N . MET A 1 379 ? 17.277 -12.798 2.064 1.00 93.19 379 MET A N 1
ATOM 2842 C CA . MET A 1 379 ? 18.133 -11.630 1.818 1.00 93.19 379 MET A CA 1
ATOM 2843 C C . MET A 1 379 ? 19.609 -12.007 1.630 1.00 93.19 379 MET A C 1
ATOM 2845 O O . MET A 1 379 ? 20.303 -11.356 0.864 1.00 93.19 379 MET A O 1
ATOM 2849 N N . MET A 1 380 ? 20.098 -13.074 2.270 1.00 93.06 380 MET A N 1
ATOM 2850 C CA . MET A 1 380 ? 21.449 -13.595 2.014 1.00 93.06 380 MET A CA 1
ATOM 2851 C C . MET A 1 380 ? 21.560 -14.238 0.620 1.00 93.06 380 MET A C 1
ATOM 2853 O O . MET A 1 380 ? 22.604 -14.159 -0.023 1.00 93.06 380 MET A O 1
ATOM 2857 N N . ALA A 1 381 ? 20.479 -14.853 0.128 1.00 92.94 381 ALA A N 1
ATOM 2858 C CA . ALA A 1 381 ? 20.448 -15.503 -1.180 1.00 92.94 381 ALA A CA 1
ATOM 2859 C C . ALA A 1 381 ? 20.554 -14.523 -2.364 1.00 92.94 381 ALA A C 1
ATOM 2861 O O . ALA A 1 381 ? 20.979 -14.946 -3.437 1.00 92.94 381 ALA A O 1
ATOM 2862 N N . THR A 1 382 ? 20.223 -13.234 -2.192 1.00 91.50 382 THR A N 1
ATOM 2863 C CA . THR A 1 382 ? 20.328 -12.223 -3.266 1.00 91.50 382 THR A CA 1
ATOM 2864 C C . THR A 1 382 ? 21.773 -11.887 -3.649 1.00 91.50 382 THR A C 1
ATOM 2866 O O . THR A 1 382 ? 21.992 -11.341 -4.726 1.00 91.50 382 THR A O 1
ATOM 2869 N N . LEU A 1 383 ? 22.752 -12.247 -2.807 1.00 90.88 383 LEU A N 1
ATOM 2870 C CA . LEU A 1 383 ? 24.188 -12.092 -3.079 1.00 90.88 383 LEU A CA 1
ATOM 2871 C C . LEU A 1 383 ? 24.730 -13.117 -4.091 1.00 90.88 383 LEU A C 1
ATOM 2873 O O . LEU A 1 383 ? 25.860 -12.985 -4.557 1.00 90.88 383 LEU A O 1
ATOM 2877 N N . LEU A 1 384 ? 23.956 -14.159 -4.406 1.00 92.25 384 LEU A N 1
ATOM 2878 C CA . LEU A 1 384 ? 24.295 -15.143 -5.434 1.00 92.25 384 LEU A CA 1
ATOM 2879 C C . LEU A 1 384 ? 23.862 -14.635 -6.822 1.00 92.25 384 LEU A C 1
ATOM 2881 O O . LEU A 1 384 ? 22.881 -13.890 -6.899 1.00 92.25 384 LEU A O 1
ATOM 2885 N N . PRO A 1 385 ? 24.508 -15.068 -7.924 1.00 82.88 385 PRO A N 1
ATOM 2886 C CA . PRO A 1 385 ? 24.027 -14.798 -9.278 1.00 82.88 385 PRO A CA 1
ATOM 2887 C C . PRO A 1 385 ? 22.570 -15.245 -9.453 1.00 82.88 385 PRO A C 1
ATOM 2889 O O . PRO A 1 385 ? 22.199 -16.343 -9.033 1.00 82.88 385 PRO A O 1
ATOM 2892 N N . GLN A 1 386 ? 21.741 -14.392 -10.057 1.00 90.19 386 GLN A N 1
ATOM 2893 C CA . GLN A 1 386 ? 20.302 -14.621 -10.180 1.00 90.19 386 GLN A CA 1
ATOM 2894 C C . GLN A 1 386 ? 19.859 -14.829 -11.621 1.00 90.19 386 GLN A C 1
ATOM 2896 O O . GLN A 1 386 ? 20.329 -14.172 -12.542 1.00 90.19 386 GLN A O 1
ATOM 2901 N N . THR A 1 387 ? 18.847 -15.676 -11.770 1.00 93.88 387 THR A N 1
ATOM 2902 C CA . THR A 1 387 ? 17.946 -15.690 -12.923 1.00 93.88 387 THR A CA 1
ATOM 2903 C C . THR A 1 387 ? 16.642 -14.991 -12.541 1.00 93.88 387 THR A C 1
ATOM 2905 O O . THR A 1 387 ? 16.312 -14.889 -11.355 1.00 93.88 387 THR A O 1
ATOM 2908 N N . VAL A 1 388 ? 15.838 -14.584 -13.529 1.00 93.06 388 VAL A N 1
ATOM 2909 C CA . VAL A 1 388 ? 14.475 -14.066 -13.291 1.00 93.06 388 VAL A CA 1
ATOM 2910 C C . VAL A 1 388 ? 13.663 -15.037 -12.420 1.00 93.06 388 VAL A C 1
ATOM 2912 O O . VAL A 1 388 ? 12.972 -14.615 -11.493 1.00 93.06 388 VAL A O 1
ATOM 2915 N N . THR A 1 389 ? 13.811 -16.345 -12.646 1.00 93.31 389 THR A N 1
ATOM 2916 C CA . THR A 1 389 ? 13.148 -17.410 -11.880 1.00 93.31 389 THR A CA 1
ATOM 2917 C C . THR A 1 389 ? 13.606 -17.466 -10.421 1.00 93.31 389 THR A C 1
ATOM 2919 O O . THR A 1 389 ? 12.765 -17.511 -9.525 1.00 93.31 389 THR A O 1
ATOM 2922 N N . SER A 1 390 ? 14.916 -17.441 -10.145 1.00 93.81 390 SER A N 1
ATOM 2923 C CA . SER A 1 390 ? 15.423 -17.519 -8.764 1.00 93.81 390 SER A CA 1
ATOM 2924 C C . SER A 1 390 ? 15.116 -16.249 -7.968 1.00 93.81 390 SER A C 1
ATOM 2926 O O . SER A 1 390 ? 14.669 -16.346 -6.825 1.00 93.81 390 SER A O 1
ATOM 2928 N N . ALA A 1 391 ? 15.231 -15.073 -8.593 1.00 94.94 391 ALA A N 1
ATOM 2929 C CA . ALA A 1 391 ? 14.813 -13.808 -7.995 1.00 94.94 391 ALA A CA 1
ATOM 2930 C C . ALA A 1 391 ? 13.302 -13.799 -7.694 1.00 94.94 391 ALA A C 1
ATOM 2932 O O . ALA A 1 391 ? 12.891 -13.462 -6.584 1.00 94.94 391 ALA A O 1
ATOM 2933 N N . THR A 1 392 ? 12.473 -14.277 -8.630 1.00 94.69 392 THR A N 1
ATOM 2934 C CA . THR A 1 392 ? 11.021 -14.431 -8.434 1.00 94.69 392 THR A CA 1
ATOM 2935 C C . THR A 1 392 ? 10.689 -15.381 -7.279 1.00 94.69 392 THR A C 1
ATOM 2937 O O . THR A 1 392 ? 9.795 -15.086 -6.486 1.00 94.69 392 THR A O 1
ATOM 2940 N N . ILE A 1 393 ? 11.419 -16.491 -7.121 1.00 95.50 393 ILE A N 1
ATOM 2941 C CA . ILE A 1 393 ? 11.254 -17.414 -5.985 1.00 95.50 393 ILE A CA 1
ATOM 2942 C C . ILE A 1 393 ? 11.622 -16.727 -4.661 1.00 95.50 393 ILE A C 1
ATOM 2944 O O . ILE A 1 393 ? 10.868 -16.845 -3.696 1.00 95.50 393 ILE A O 1
ATOM 2948 N N . ILE A 1 394 ? 12.720 -15.964 -4.611 1.00 95.62 394 ILE A N 1
ATOM 2949 C CA . ILE A 1 394 ? 13.124 -15.199 -3.418 1.00 95.62 394 ILE A CA 1
ATOM 2950 C C . ILE A 1 394 ? 12.031 -14.191 -3.024 1.00 95.62 394 ILE A C 1
ATOM 2952 O O . ILE A 1 394 ? 11.590 -14.195 -1.874 1.00 95.62 394 ILE A O 1
ATOM 2956 N N . ILE A 1 395 ? 11.525 -13.392 -3.972 1.00 95.31 395 ILE A N 1
ATOM 2957 C CA . ILE A 1 395 ? 10.424 -12.440 -3.727 1.00 95.31 395 ILE A CA 1
ATOM 2958 C C . ILE A 1 395 ? 9.118 -13.160 -3.353 1.00 95.31 395 ILE A C 1
ATOM 2960 O O . ILE A 1 395 ? 8.376 -12.681 -2.498 1.00 95.31 395 ILE A O 1
ATOM 2964 N N . THR A 1 396 ? 8.850 -14.344 -3.905 1.00 95.81 396 THR A N 1
ATOM 2965 C CA . THR A 1 396 ? 7.690 -15.157 -3.504 1.00 95.81 396 THR A CA 1
ATOM 2966 C C . THR A 1 396 ? 7.801 -15.592 -2.040 1.00 95.81 396 THR A C 1
ATOM 2968 O O . THR A 1 396 ? 6.839 -15.456 -1.285 1.00 95.81 396 THR A O 1
ATOM 2971 N N . ILE A 1 397 ? 8.978 -16.058 -1.602 1.00 95.88 397 ILE A N 1
ATOM 2972 C CA . ILE A 1 397 ? 9.225 -16.520 -0.225 1.00 95.88 397 ILE A CA 1
ATOM 2973 C C . ILE A 1 397 ? 9.050 -15.388 0.798 1.00 95.88 397 ILE A C 1
ATOM 2975 O O . ILE A 1 397 ? 8.503 -15.637 1.878 1.00 95.88 397 ILE A O 1
ATOM 2979 N N . THR A 1 398 ? 9.422 -14.140 0.479 1.00 94.19 398 THR A N 1
ATOM 2980 C CA . THR A 1 398 ? 9.177 -13.018 1.406 1.00 94.19 398 THR A CA 1
ATOM 2981 C C . THR A 1 398 ? 7.684 -12.823 1.697 1.00 94.19 398 THR A C 1
ATOM 2983 O O . THR A 1 398 ? 7.348 -12.402 2.801 1.00 94.19 398 THR A O 1
ATOM 2986 N N . GLY A 1 399 ? 6.773 -13.241 0.810 1.00 92.62 399 GLY A N 1
ATOM 2987 C CA . GLY A 1 399 ? 5.321 -13.189 1.015 1.00 92.62 399 GLY A CA 1
ATOM 2988 C C . GLY A 1 399 ? 4.832 -13.953 2.253 1.00 92.62 399 GLY A C 1
ATOM 2989 O O . GLY A 1 399 ? 3.952 -13.469 2.974 1.00 92.62 399 GLY A O 1
ATOM 2990 N N . PHE A 1 400 ? 5.456 -15.095 2.576 1.00 92.81 400 PHE A N 1
ATOM 2991 C CA . PHE A 1 400 ? 5.238 -15.803 3.848 1.00 92.81 400 PHE A CA 1
ATOM 2992 C C . PHE A 1 400 ? 5.685 -14.944 5.040 1.00 92.81 400 PHE A C 1
ATOM 2994 O O . PHE A 1 400 ? 4.961 -14.809 6.029 1.00 92.81 400 PHE A O 1
ATOM 3001 N N . CYS A 1 401 ? 6.863 -14.328 4.935 1.00 92.81 401 CYS A N 1
ATOM 3002 C CA . CYS A 1 401 ? 7.436 -13.502 5.993 1.00 92.81 401 CYS A CA 1
ATOM 3003 C C . CYS A 1 401 ? 6.632 -12.215 6.237 1.00 92.81 401 CYS A C 1
ATOM 3005 O O . CYS A 1 401 ? 6.467 -11.810 7.388 1.00 92.81 401 CYS A O 1
ATOM 3007 N N . TRP A 1 402 ? 6.075 -11.623 5.176 1.00 88.94 402 TRP A N 1
ATOM 3008 C CA . TRP A 1 402 ? 5.122 -10.518 5.253 1.00 88.94 402 TRP A CA 1
ATOM 3009 C C . TRP A 1 402 ? 3.862 -10.941 6.007 1.00 88.94 402 TRP A C 1
ATOM 3011 O O . TRP A 1 402 ? 3.513 -10.310 7.001 1.00 88.94 402 TRP A O 1
ATOM 3021 N N . ALA A 1 403 ? 3.233 -12.053 5.604 1.00 87.62 403 ALA A N 1
ATOM 3022 C CA . ALA A 1 403 ? 1.989 -12.533 6.207 1.00 87.62 403 ALA A CA 1
ATOM 3023 C C . ALA A 1 403 ? 2.114 -12.700 7.724 1.00 87.62 403 ALA A C 1
ATOM 3025 O O . ALA A 1 403 ? 1.299 -12.167 8.470 1.00 87.62 403 ALA A O 1
ATOM 3026 N N . VAL A 1 404 ? 3.155 -13.396 8.192 1.00 86.75 404 VAL A N 1
ATOM 3027 C CA . VAL A 1 404 ? 3.386 -13.623 9.628 1.00 86.75 404 VAL A CA 1
ATOM 3028 C C . VAL A 1 404 ? 3.558 -12.293 10.380 1.00 86.75 404 VAL A C 1
ATOM 3030 O O . VAL A 1 404 ? 2.915 -12.082 11.411 1.00 86.75 404 VAL A O 1
ATOM 3033 N N . SER A 1 405 ? 4.353 -11.363 9.846 1.00 84.75 405 SER A N 1
ATOM 3034 C CA . SER A 1 405 ? 4.592 -10.053 10.468 1.00 84.75 405 SER A CA 1
ATOM 3035 C C . SER A 1 405 ? 3.389 -9.095 10.424 1.00 84.75 405 SER A C 1
ATOM 3037 O O . SER A 1 405 ? 3.344 -8.162 11.222 1.00 84.75 405 SER A O 1
ATOM 3039 N N . GLN A 1 406 ? 2.391 -9.318 9.560 1.00 78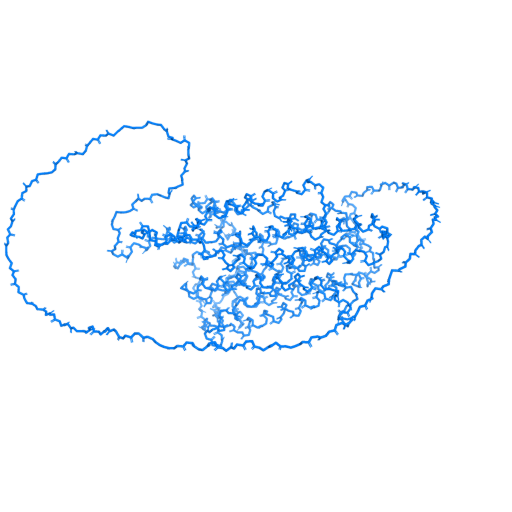.12 406 GLN A N 1
ATOM 3040 C CA . GLN A 1 406 ? 1.177 -8.487 9.504 1.00 78.12 406 GLN A CA 1
ATOM 3041 C C . GLN A 1 406 ? 0.155 -8.781 10.618 1.00 78.12 406 GLN A C 1
ATOM 3043 O O . GLN A 1 406 ? -0.726 -7.953 10.851 1.00 78.12 406 GLN A O 1
ATOM 3048 N N . TRP A 1 407 ? 0.234 -9.923 11.322 1.00 75.12 407 TRP A N 1
ATOM 3049 C CA . TRP A 1 407 ? -0.758 -10.273 12.358 1.00 75.12 407 TRP A CA 1
ATOM 3050 C C . TRP A 1 407 ? -0.192 -10.889 13.649 1.00 75.12 407 TRP A C 1
ATOM 3052 O O . TRP A 1 407 ? -0.799 -10.694 14.708 1.00 75.12 407 TRP A O 1
ATOM 3062 N N . VAL A 1 408 ? 0.962 -11.574 13.634 1.00 82.56 408 VAL A N 1
ATOM 3063 C CA . VAL A 1 408 ? 1.545 -12.138 14.871 1.00 82.56 408 VAL A CA 1
ATOM 3064 C C . VAL A 1 408 ? 1.927 -11.068 15.906 1.00 82.56 408 VAL A C 1
ATOM 3066 O O . VAL A 1 408 ? 1.564 -11.258 17.069 1.00 82.56 408 VAL A O 1
ATOM 3069 N N . PRO A 1 409 ? 2.579 -9.939 15.552 1.00 82.06 409 PRO A N 1
ATOM 3070 C CA . PRO A 1 409 ? 2.987 -8.933 16.540 1.00 82.06 409 PRO A CA 1
ATOM 3071 C C . PRO A 1 409 ? 1.788 -8.350 17.295 1.00 82.06 409 PRO A C 1
ATOM 3073 O O . PRO A 1 409 ? 1.811 -8.234 18.518 1.00 82.06 409 PRO A O 1
ATOM 3076 N N . PHE A 1 410 ? 0.696 -8.074 16.575 1.00 73.88 410 PHE A N 1
ATOM 3077 C CA . PHE A 1 410 ? -0.558 -7.580 17.147 1.00 73.88 410 PHE A CA 1
ATOM 3078 C C . PHE A 1 410 ? -1.285 -8.639 17.986 1.00 73.88 410 PHE A C 1
ATOM 3080 O O . PHE A 1 410 ? -1.911 -8.301 18.987 1.00 73.88 410 PHE A O 1
ATOM 3087 N N . SER A 1 411 ? -1.168 -9.921 17.625 1.00 76.06 411 SER A N 1
ATOM 3088 C CA . SER A 1 411 ? -1.739 -11.028 18.406 1.00 76.06 411 SER A CA 1
ATOM 3089 C C . SER A 1 411 ? -1.004 -11.219 19.736 1.00 76.06 411 SER A C 1
ATOM 3091 O O . SER A 1 411 ? -1.647 -11.327 20.777 1.00 76.06 411 SER A O 1
ATOM 3093 N N . LEU A 1 412 ? 0.334 -11.184 19.713 1.00 79.31 412 LEU A N 1
ATOM 3094 C CA . LEU A 1 412 ? 1.177 -11.208 20.914 1.00 79.31 412 LEU A CA 1
ATOM 3095 C C . LEU A 1 412 ? 0.931 -9.985 21.807 1.00 79.31 412 LEU A C 1
ATOM 3097 O O . LEU A 1 412 ? 0.864 -10.116 23.027 1.00 79.31 412 LEU A O 1
ATOM 3101 N N . LEU A 1 413 ? 0.762 -8.802 21.207 1.00 77.19 413 LEU A N 1
ATOM 3102 C CA . LEU A 1 413 ? 0.440 -7.572 21.928 1.00 77.19 413 LEU A CA 1
ATOM 3103 C C . LEU A 1 413 ? -0.941 -7.651 22.597 1.00 77.19 413 LEU A C 1
ATOM 3105 O O . LEU A 1 413 ? -1.070 -7.301 23.766 1.00 77.19 413 LEU A O 1
ATOM 3109 N N . GLY A 1 414 ? -1.955 -8.159 21.891 1.00 70.75 414 GLY A N 1
ATOM 3110 C CA . GLY A 1 414 ? -3.292 -8.374 22.445 1.00 70.75 414 GLY A CA 1
ATOM 3111 C C . GLY A 1 414 ? -3.309 -9.386 23.595 1.00 70.75 414 GLY A C 1
ATOM 3112 O O . GLY A 1 414 ? -3.957 -9.141 24.609 1.00 70.75 414 GLY A O 1
ATOM 3113 N N . GLU A 1 415 ? -2.559 -10.488 23.481 1.00 72.44 415 GLU A N 1
ATOM 3114 C CA . GLU A 1 415 ? -2.383 -11.462 24.570 1.00 72.44 415 GLU A CA 1
ATOM 3115 C C . GLU A 1 415 ? -1.696 -10.817 25.788 1.00 72.44 415 GLU A C 1
ATOM 3117 O O . GLU A 1 415 ? -2.194 -10.937 26.906 1.00 72.44 415 GLU A O 1
ATOM 3122 N N . ALA A 1 416 ? -0.624 -10.044 25.577 1.00 74.31 416 ALA A N 1
ATOM 3123 C CA . ALA A 1 416 ? 0.081 -9.337 26.648 1.00 74.31 416 ALA A CA 1
ATOM 3124 C C . ALA A 1 416 ? -0.785 -8.273 27.352 1.00 74.31 416 ALA A C 1
ATOM 3126 O O . ALA A 1 416 ? -0.699 -8.135 28.572 1.00 74.31 416 ALA A O 1
ATOM 3127 N N . ILE A 1 417 ? -1.631 -7.540 26.617 1.00 73.25 417 ILE A N 1
ATOM 3128 C CA . ILE A 1 417 ? -2.557 -6.548 27.192 1.00 73.25 417 ILE A CA 1
ATOM 3129 C C . ILE A 1 417 ? -3.647 -7.238 28.022 1.00 73.25 417 ILE A C 1
ATOM 3131 O O . ILE A 1 417 ? -3.905 -6.813 29.145 1.00 73.25 417 ILE A O 1
ATOM 3135 N N . LEU A 1 418 ? -4.246 -8.324 27.519 1.00 69.25 418 LEU A N 1
ATOM 3136 C CA . LEU A 1 418 ? -5.269 -9.083 28.254 1.00 69.25 418 LEU A CA 1
ATOM 3137 C C . LEU A 1 418 ? -4.725 -9.682 29.559 1.00 69.25 418 LEU A C 1
ATOM 3139 O O . LEU A 1 418 ? -5.416 -9.650 30.572 1.00 69.25 418 LEU A O 1
ATOM 3143 N N . LEU A 1 419 ? -3.481 -10.169 29.553 1.00 66.62 419 LEU A N 1
ATOM 3144 C CA . LEU A 1 419 ? -2.787 -10.665 30.750 1.00 66.62 419 LEU A CA 1
ATOM 3145 C C . LEU A 1 419 ? -2.344 -9.550 31.719 1.00 66.62 419 LEU A C 1
ATOM 3147 O O . LEU A 1 419 ? -1.938 -9.849 32.836 1.00 66.62 419 LEU A O 1
ATOM 3151 N N . SER A 1 420 ? -2.421 -8.280 31.308 1.00 64.62 420 SER A N 1
ATOM 3152 C CA . SER A 1 420 ? -2.066 -7.109 32.129 1.00 64.62 420 SER A CA 1
ATOM 3153 C C . SER A 1 420 ? -3.292 -6.357 32.679 1.00 64.62 420 SER A C 1
ATOM 3155 O O . SER A 1 420 ? -3.131 -5.317 33.315 1.00 64.62 420 SER A O 1
ATOM 3157 N N . ALA A 1 421 ? -4.514 -6.833 32.414 1.00 62.59 421 ALA A N 1
ATOM 3158 C CA . ALA A 1 421 ? -5.756 -6.168 32.810 1.00 62.59 421 ALA A CA 1
ATOM 3159 C C . ALA A 1 421 ? -6.176 -6.548 34.252 1.00 62.59 421 ALA A C 1
ATOM 3161 O O . ALA A 1 421 ? -6.378 -7.737 34.511 1.00 62.59 421 ALA A O 1
ATOM 3162 N N . PRO A 1 422 ? -6.375 -5.586 35.182 1.00 50.19 422 PRO A N 1
ATOM 3163 C CA . PRO A 1 422 ? -6.667 -5.888 36.593 1.00 50.19 422 PRO A CA 1
ATOM 3164 C C . PRO A 1 422 ? -7.922 -6.745 36.840 1.00 50.19 422 PRO A C 1
ATOM 3166 O O . PRO A 1 422 ? -7.931 -7.602 37.726 1.00 50.19 422 PRO A O 1
ATOM 3169 N N . ASP A 1 423 ? -8.974 -6.545 36.043 1.00 44.06 423 ASP A N 1
ATOM 3170 C CA . ASP A 1 423 ? -10.312 -7.093 36.312 1.00 44.06 423 ASP A CA 1
ATOM 3171 C C . ASP A 1 423 ? -10.495 -8.572 35.913 1.00 44.06 423 ASP A C 1
ATOM 3173 O O . ASP A 1 423 ? -11.557 -9.154 36.144 1.00 44.06 423 ASP A O 1
ATOM 3177 N N . TYR A 1 424 ? -9.482 -9.225 35.327 1.00 39.59 424 TYR A N 1
ATOM 3178 C CA . TYR A 1 424 ? -9.613 -10.619 34.866 1.00 39.59 424 TYR A CA 1
ATOM 3179 C C . TYR A 1 424 ? -9.649 -11.655 36.013 1.00 39.59 424 TYR A C 1
ATOM 3181 O O . TYR A 1 424 ? -9.899 -12.839 35.790 1.00 39.59 424 TYR A O 1
ATOM 3189 N N . THR A 1 425 ? -9.456 -11.212 37.257 1.00 36.88 425 THR A N 1
ATOM 3190 C CA . THR A 1 425 ? -9.557 -12.029 38.480 1.00 36.88 425 THR A CA 1
ATOM 3191 C C . THR A 1 425 ? -10.996 -12.423 38.849 1.00 36.88 425 THR A C 1
ATOM 3193 O O . THR A 1 425 ? -11.197 -13.302 39.681 1.00 36.88 425 THR A O 1
ATOM 3196 N N . ALA A 1 426 ? -12.015 -11.844 38.200 1.00 31.83 426 ALA A N 1
ATOM 3197 C CA . ALA A 1 426 ? -13.434 -12.081 38.494 1.00 31.83 426 ALA A CA 1
ATOM 3198 C C . ALA A 1 426 ? -14.023 -13.411 37.950 1.00 31.83 426 ALA A C 1
ATOM 3200 O O . ALA A 1 426 ? -15.245 -13.561 37.874 1.00 31.83 426 ALA A O 1
ATOM 3201 N N . VAL A 1 427 ? -13.190 -14.391 37.577 1.00 33.41 427 VAL A N 1
ATOM 3202 C CA . VAL A 1 427 ? -13.623 -15.759 37.229 1.00 33.41 427 VAL A CA 1
ATOM 3203 C C . VAL A 1 427 ? -13.271 -16.692 38.398 1.00 33.41 427 VAL A C 1
ATOM 3205 O O . VAL A 1 427 ? -12.088 -16.842 38.693 1.00 33.41 427 VAL A O 1
ATOM 3208 N N . PRO A 1 428 ? -14.241 -17.350 39.069 1.00 32.53 428 PRO A N 1
ATOM 3209 C CA . PRO A 1 428 ? -14.054 -17.935 40.409 1.00 32.53 428 PRO A CA 1
ATOM 3210 C C . PRO A 1 428 ? -13.284 -19.276 40.452 1.00 32.53 428 PRO A C 1
ATOM 3212 O O . PRO A 1 428 ? -13.545 -20.124 41.306 1.00 32.53 428 PRO A O 1
ATOM 3215 N N . HIS A 1 429 ? -12.341 -19.493 39.532 1.00 37.91 429 HIS A N 1
ATOM 3216 C CA . HIS A 1 429 ? -11.520 -20.701 39.424 1.00 37.91 429 HIS A CA 1
ATOM 3217 C C . HIS A 1 429 ? -10.082 -20.357 38.990 1.00 37.91 429 HIS A C 1
ATOM 3219 O O . HIS A 1 429 ? -9.741 -20.623 37.840 1.00 37.91 429 HIS A O 1
ATOM 3225 N N . LEU A 1 430 ? -9.263 -19.764 39.875 1.00 36.44 430 LEU A N 1
ATOM 3226 C CA . LEU A 1 430 ? -7.780 -19.782 39.839 1.00 36.44 430 LEU A CA 1
ATOM 3227 C C . LEU A 1 430 ? -7.172 -19.009 41.037 1.00 36.44 430 LEU A C 1
ATOM 3229 O O . LEU A 1 430 ? -6.453 -18.026 40.874 1.00 36.44 430 LEU A O 1
ATOM 3233 N N . GLU A 1 431 ? -7.431 -19.464 42.266 1.00 29.55 431 GLU A N 1
ATOM 3234 C CA . GLU A 1 431 ? -6.498 -19.156 43.360 1.00 29.55 431 GLU A CA 1
ATOM 3235 C C . GLU A 1 431 ? -5.219 -19.991 43.154 1.00 29.55 431 GLU A C 1
ATOM 3237 O O . GLU A 1 431 ? -5.302 -21.184 42.866 1.00 29.55 431 GLU A O 1
ATOM 3242 N N . HIS A 1 432 ? -4.053 -19.349 43.293 1.00 33.47 432 HIS A N 1
ATOM 3243 C CA . HIS A 1 432 ? -2.702 -19.887 43.037 1.00 33.47 432 HIS A CA 1
ATOM 3244 C C . HIS A 1 432 ? -2.337 -20.143 41.556 1.00 33.47 432 HIS A C 1
ATOM 3246 O O . HIS A 1 432 ? -2.334 -21.278 41.083 1.00 33.47 432 HIS A O 1
ATOM 3252 N N . ALA A 1 433 ? -1.911 -19.079 40.861 1.00 32.53 433 ALA A N 1
ATOM 3253 C CA . ALA A 1 433 ? -1.105 -19.161 39.635 1.00 32.53 433 ALA A CA 1
ATOM 3254 C C . ALA A 1 433 ? -0.202 -17.918 39.453 1.00 32.53 433 ALA A C 1
ATOM 3256 O O . ALA A 1 433 ? -0.322 -17.182 38.474 1.00 32.53 433 ALA A O 1
ATOM 3257 N N . GLU A 1 434 ? 0.712 -17.676 40.399 1.00 33.41 434 GLU A N 1
ATOM 3258 C CA . GLU A 1 434 ? 1.856 -16.770 40.190 1.00 33.41 434 GLU A CA 1
ATOM 3259 C C . GLU A 1 434 ? 2.935 -17.471 39.337 1.00 33.41 434 GLU A C 1
ATOM 3261 O O . GLU A 1 434 ? 4.016 -17.791 39.825 1.00 33.41 434 GLU A O 1
ATOM 3266 N N . ASP A 1 435 ? 2.632 -17.749 38.066 1.00 32.00 435 ASP A N 1
ATOM 3267 C CA . ASP A 1 435 ? 3.576 -18.356 37.117 1.00 32.00 435 ASP A CA 1
ATOM 3268 C C . ASP A 1 435 ? 4.007 -17.340 36.045 1.00 32.00 435 ASP A C 1
ATOM 3270 O O . ASP A 1 435 ? 3.223 -16.916 35.190 1.00 32.00 435 ASP A O 1
ATOM 3274 N N . GLU A 1 436 ? 5.284 -16.949 36.082 1.00 31.66 436 GLU A N 1
ATOM 3275 C CA . GLU A 1 436 ? 5.904 -16.094 35.065 1.00 31.66 436 GLU A CA 1
ATOM 3276 C C . GLU A 1 436 ? 5.936 -16.781 33.688 1.00 31.66 436 GLU A C 1
ATOM 3278 O O . GLU A 1 436 ? 6.091 -17.997 33.583 1.00 31.66 436 GLU A O 1
ATOM 3283 N N . ILE A 1 437 ? 5.887 -15.996 32.602 1.00 31.19 437 ILE A N 1
ATOM 3284 C CA . ILE A 1 437 ? 6.037 -16.513 31.231 1.00 31.19 437 ILE A CA 1
ATOM 3285 C C . ILE A 1 437 ? 7.418 -17.187 31.087 1.00 31.19 437 ILE A C 1
ATOM 3287 O O . ILE A 1 437 ? 8.431 -16.478 31.099 1.00 31.19 437 ILE A O 1
ATOM 3291 N N . PRO A 1 438 ? 7.508 -18.515 30.861 1.00 29.94 438 PRO A N 1
ATOM 3292 C CA . PRO A 1 438 ? 8.787 -19.209 30.797 1.00 29.94 438 PRO A CA 1
ATOM 3293 C C . PRO A 1 438 ? 9.444 -19.009 29.424 1.00 29.94 438 PRO A C 1
ATOM 3295 O O . PRO A 1 438 ? 9.436 -19.887 28.558 1.00 29.94 438 PRO A O 1
ATOM 3298 N N . LEU A 1 439 ? 10.059 -17.841 29.225 1.00 31.86 439 LEU A N 1
ATOM 3299 C CA . LEU A 1 439 ? 11.042 -17.629 28.165 1.00 31.86 439 LEU A CA 1
ATOM 3300 C C . LEU A 1 439 ? 12.255 -18.520 28.461 1.00 31.86 439 LEU A C 1
ATOM 3302 O O . LEU A 1 439 ? 13.100 -18.188 29.289 1.00 31.86 439 LEU A O 1
ATOM 3306 N N . THR A 1 440 ? 12.324 -19.685 27.812 1.00 31.34 440 THR A N 1
ATOM 3307 C CA . THR A 1 440 ? 13.332 -20.713 28.107 1.00 31.34 440 THR A CA 1
ATOM 3308 C C . THR A 1 440 ? 14.738 -20.293 27.666 1.00 31.34 440 THR A C 1
ATOM 3310 O O . THR A 1 440 ? 15.200 -20.681 26.588 1.00 31.34 440 THR A O 1
ATOM 3313 N N . ASP A 1 441 ? 15.445 -19.539 28.509 1.00 28.41 441 ASP A N 1
ATOM 3314 C CA . ASP A 1 441 ? 16.892 -19.370 28.386 1.00 28.41 441 ASP A CA 1
ATOM 3315 C C . ASP A 1 441 ? 17.581 -20.741 28.506 1.00 28.41 441 ASP A C 1
ATOM 3317 O O . ASP A 1 441 ? 17.352 -21.516 29.436 1.00 28.41 441 ASP A O 1
ATOM 3321 N N . ARG A 1 442 ? 18.436 -21.056 27.531 1.00 31.23 442 ARG A N 1
ATOM 3322 C CA . ARG A 1 442 ? 19.199 -22.308 27.471 1.00 31.23 442 ARG A CA 1
ATOM 3323 C C . ARG A 1 442 ? 20.575 -22.230 28.142 1.00 31.23 442 ARG A C 1
ATOM 3325 O O . ARG A 1 442 ? 21.281 -23.237 28.128 1.00 31.23 442 ARG A O 1
ATOM 3332 N N . ARG A 1 443 ? 20.988 -21.086 28.707 1.00 30.59 443 ARG A N 1
ATOM 3333 C CA . ARG A 1 443 ? 22.362 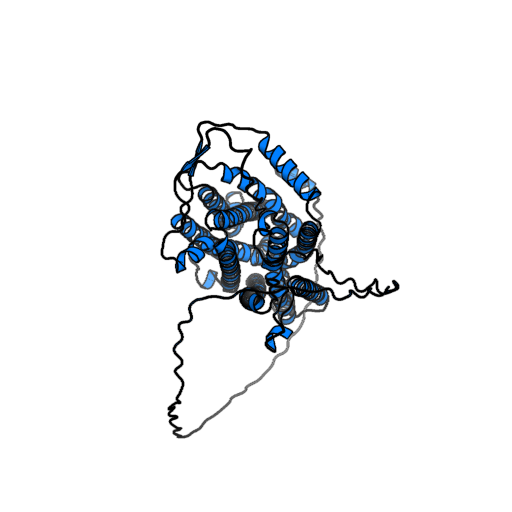-20.882 29.216 1.00 30.59 443 ARG A CA 1
ATOM 3334 C C . ARG A 1 443 ? 22.560 -21.087 30.725 1.00 30.59 443 ARG A C 1
ATOM 3336 O O . ARG A 1 443 ? 23.690 -21.324 31.141 1.00 30.59 443 ARG A O 1
ATOM 3343 N N . SER A 1 444 ? 21.512 -21.085 31.546 1.00 31.73 444 SER A N 1
ATOM 3344 C CA . SER A 1 444 ? 21.608 -21.016 33.020 1.00 31.73 444 SER A CA 1
ATOM 3345 C C . SER A 1 444 ? 21.602 -22.364 33.782 1.00 31.73 444 SER A C 1
ATOM 3347 O O . SER A 1 444 ? 21.240 -22.425 34.957 1.00 31.73 444 SER A O 1
ATOM 3349 N N . ARG A 1 445 ? 22.036 -23.484 33.177 1.00 29.86 445 ARG A N 1
ATOM 3350 C CA . ARG A 1 445 ? 21.941 -24.822 33.813 1.00 29.86 445 ARG A CA 1
ATOM 3351 C C . ARG A 1 445 ? 23.163 -25.242 34.653 1.00 29.86 445 ARG A C 1
ATOM 3353 O O . ARG A 1 445 ? 23.864 -26.187 34.281 1.00 29.86 445 ARG A O 1
ATOM 3360 N N . ARG A 1 446 ? 23.375 -24.647 35.839 1.00 29.08 446 ARG A N 1
ATOM 3361 C CA . ARG A 1 446 ? 24.171 -25.288 36.920 1.00 29.08 446 ARG A CA 1
ATOM 3362 C C . ARG A 1 446 ? 23.889 -24.749 38.337 1.00 29.08 446 ARG A C 1
ATOM 3364 O O . ARG A 1 446 ? 23.949 -23.552 38.559 1.00 29.08 446 ARG A O 1
ATOM 3371 N N . ARG A 1 447 ? 23.745 -25.687 39.290 1.00 30.27 447 ARG A N 1
ATOM 3372 C CA . ARG A 1 447 ? 23.735 -25.535 40.768 1.00 30.27 447 ARG A CA 1
ATOM 3373 C C . ARG A 1 447 ? 22.624 -24.686 41.423 1.00 30.27 447 ARG A C 1
ATOM 3375 O O . ARG A 1 447 ? 22.808 -23.511 41.702 1.00 30.27 447 ARG A O 1
ATOM 3382 N N . SER A 1 448 ? 21.616 -25.388 41.936 1.00 28.55 448 SER A N 1
ATOM 3383 C CA . SER A 1 448 ? 21.156 -25.253 43.330 1.00 28.55 448 SER A CA 1
ATOM 3384 C C . SER A 1 448 ? 20.679 -26.633 43.827 1.00 28.55 448 SER A C 1
ATOM 3386 O O . SER A 1 448 ? 20.541 -27.559 43.024 1.00 28.55 448 SER A O 1
ATOM 3388 N N . SER A 1 449 ? 20.539 -26.822 45.142 1.00 29.86 449 SER A N 1
ATOM 3389 C CA . SER A 1 449 ? 20.304 -28.128 45.787 1.00 29.86 449 SER A CA 1
ATOM 3390 C C . SER A 1 449 ? 18.982 -28.174 46.556 1.00 29.86 449 SER A C 1
ATOM 3392 O O . SER A 1 449 ? 18.651 -27.231 47.269 1.00 29.86 449 SER A O 1
ATOM 3394 N N . SER A 1 450 ? 18.263 -29.292 46.459 1.00 28.33 450 SER A N 1
ATOM 3395 C CA . SER A 1 450 ? 16.931 -29.506 47.041 1.00 28.33 450 SER A CA 1
ATOM 3396 C C . SER A 1 450 ? 16.937 -29.916 48.527 1.00 28.33 450 SER A C 1
ATOM 3398 O O . SER A 1 450 ? 17.600 -30.902 48.863 1.00 28.33 450 SER A O 1
ATOM 3400 N N . PRO A 1 451 ? 16.124 -29.284 49.394 1.00 31.31 451 PRO A N 1
ATOM 3401 C CA . PRO A 1 451 ? 15.682 -29.847 50.671 1.00 31.31 451 PRO A CA 1
ATOM 3402 C C . PRO A 1 451 ? 14.371 -30.654 50.520 1.00 31.31 451 PRO A C 1
ATOM 3404 O O . PRO A 1 451 ? 13.620 -30.471 49.565 1.00 31.31 451 PRO A O 1
ATOM 3407 N N . SER A 1 452 ? 14.099 -31.569 51.458 1.00 29.39 452 SER A N 1
ATOM 3408 C CA . SER A 1 452 ? 12.939 -32.489 51.426 1.00 29.39 452 SER A CA 1
ATOM 3409 C C . SER A 1 452 ? 11.718 -31.960 52.206 1.00 29.39 452 SER A C 1
ATOM 3411 O O . SER A 1 452 ? 11.912 -31.239 53.185 1.00 29.39 452 SER A O 1
ATOM 3413 N N . PRO A 1 453 ? 10.473 -32.344 51.849 1.00 31.41 453 PRO A N 1
ATOM 3414 C CA . PRO A 1 453 ? 9.267 -31.911 52.560 1.00 31.41 453 PRO A CA 1
ATOM 3415 C C . PRO A 1 453 ? 8.992 -32.720 53.851 1.00 31.41 453 PRO A C 1
ATOM 3417 O O . PRO A 1 453 ? 9.290 -33.919 53.904 1.00 31.41 453 PRO A O 1
ATOM 3420 N N . PRO A 1 454 ? 8.375 -32.110 54.885 1.00 32.00 454 PRO A N 1
ATOM 3421 C CA . PRO A 1 454 ? 7.942 -32.803 56.099 1.00 32.00 454 PRO A CA 1
ATOM 3422 C C . PRO A 1 454 ? 6.636 -33.596 55.895 1.00 32.00 454 PRO A C 1
ATOM 3424 O O . PRO A 1 454 ? 5.867 -33.349 54.967 1.00 32.00 454 PRO A O 1
ATOM 3427 N N . ARG A 1 455 ? 6.360 -34.551 56.795 1.00 29.56 455 ARG A N 1
ATOM 3428 C CA . ARG A 1 455 ? 5.121 -35.353 56.799 1.00 29.56 455 ARG A CA 1
ATOM 3429 C C . ARG A 1 455 ? 4.076 -34.747 57.738 1.00 29.56 455 ARG A C 1
ATOM 3431 O O . ARG A 1 455 ? 4.410 -34.411 58.870 1.00 29.56 455 ARG A O 1
ATOM 3438 N N . LEU A 1 456 ? 2.814 -34.709 57.310 1.00 30.80 456 LEU A N 1
ATOM 3439 C CA . LEU A 1 456 ? 1.666 -34.384 58.166 1.00 30.80 456 LEU A CA 1
ATOM 3440 C C . LEU A 1 456 ? 1.003 -35.650 58.734 1.00 30.80 456 LEU A C 1
ATOM 3442 O O . LEU A 1 456 ? 0.968 -36.699 58.088 1.00 30.80 456 LEU A O 1
ATOM 3446 N N . SER A 1 457 ? 0.498 -35.544 59.962 1.00 27.62 457 SER A N 1
ATOM 3447 C CA . SER A 1 457 ? -0.129 -36.622 60.735 1.00 27.62 457 SER A CA 1
ATOM 3448 C C . SER A 1 457 ? -1.663 -36.592 60.653 1.00 27.62 457 SER A C 1
ATOM 3450 O O . SER A 1 457 ? -2.270 -35.606 60.241 1.00 27.62 457 SER A O 1
ATOM 3452 N N . ARG A 1 458 ? -2.311 -37.702 61.035 1.00 30.16 458 ARG A N 1
ATOM 3453 C CA . ARG A 1 458 ? -3.780 -37.816 61.097 1.00 30.16 458 ARG A CA 1
ATOM 3454 C C . ARG A 1 458 ? -4.339 -37.219 62.395 1.00 30.16 458 ARG A C 1
ATOM 3456 O O . ARG A 1 458 ? -3.785 -37.463 63.461 1.00 30.16 458 ARG A O 1
ATOM 3463 N N . SER A 1 459 ? -5.502 -36.576 62.297 1.00 26.70 459 SER A N 1
ATOM 3464 C CA . SER A 1 459 ? -6.460 -36.345 63.393 1.00 26.70 459 SER A CA 1
ATOM 3465 C C . SER A 1 459 ? -7.894 -36.529 62.854 1.00 26.70 459 SER A C 1
ATOM 3467 O O . SER A 1 459 ? -8.055 -36.766 61.654 1.00 26.70 459 SER A O 1
ATOM 3469 N N . SER A 1 460 ? -8.925 -36.538 63.707 1.00 26.80 460 SER A N 1
ATOM 3470 C CA . SER A 1 460 ? -10.166 -37.293 63.429 1.00 26.80 460 SER A CA 1
ATOM 3471 C C . SER A 1 460 ? -11.491 -36.688 63.920 1.00 26.80 460 SER A C 1
ATOM 3473 O O . SER A 1 460 ? -11.546 -36.178 65.036 1.00 26.80 460 SER A O 1
ATOM 3475 N N . SER A 1 461 ? -12.565 -36.996 63.167 1.00 26.22 461 SER A N 1
ATOM 3476 C CA . SER A 1 461 ? -13.998 -36.997 63.564 1.00 26.22 461 SER A CA 1
ATOM 3477 C C . SER A 1 461 ? -14.723 -35.632 63.615 1.00 26.22 461 SER A C 1
ATOM 3479 O O . SER A 1 461 ? -14.044 -34.615 63.730 1.00 26.22 461 SER A O 1
ATOM 3481 N N . PRO A 1 462 ? -16.084 -35.576 63.564 1.00 33.81 462 PRO A N 1
ATOM 3482 C CA . PRO A 1 462 ? -17.079 -36.668 63.481 1.00 33.81 462 PRO A CA 1
ATOM 3483 C C . PRO A 1 462 ? -18.087 -36.580 62.290 1.00 33.81 462 PRO A C 1
ATOM 3485 O O . PRO A 1 462 ? -17.971 -35.740 61.404 1.00 33.81 462 PRO A O 1
ATOM 3488 N N . ARG A 1 463 ? -19.082 -37.491 62.273 1.00 25.06 463 ARG A N 1
ATOM 3489 C CA . ARG A 1 463 ? -20.336 -37.460 61.461 1.00 25.06 463 ARG A CA 1
ATOM 3490 C C . ARG A 1 463 ? -21.413 -36.597 62.192 1.00 25.06 463 ARG A C 1
ATOM 3492 O O . ARG A 1 463 ? -21.090 -36.084 63.255 1.00 25.06 463 ARG A O 1
ATOM 3499 N N . ILE A 1 464 ? -22.683 -36.392 61.796 1.00 27.44 464 ILE A N 1
ATOM 3500 C CA . ILE A 1 464 ? -23.669 -37.025 60.872 1.00 27.44 464 ILE A CA 1
ATOM 3501 C C . ILE A 1 464 ? -24.630 -35.893 60.379 1.00 27.44 464 ILE A C 1
ATOM 3503 O O . ILE A 1 464 ? -24.805 -34.931 61.117 1.00 27.44 464 ILE A O 1
ATOM 3507 N N . HIS A 1 465 ? -25.221 -35.889 59.170 1.00 25.25 465 HIS A N 1
ATOM 3508 C CA . HIS A 1 465 ? -26.593 -36.383 58.881 1.00 25.25 465 HIS A CA 1
ATOM 3509 C C . HIS A 1 465 ? -26.949 -36.323 57.374 1.00 25.25 465 HIS A C 1
ATOM 3511 O O . HIS A 1 465 ? -26.363 -35.549 56.623 1.00 25.25 465 HIS A O 1
ATOM 3517 N N . HIS A 1 466 ? -27.932 -37.132 56.954 1.00 27.95 466 HIS A N 1
ATOM 3518 C CA . HIS A 1 466 ? -28.593 -37.100 55.635 1.00 27.95 466 HIS A CA 1
ATOM 3519 C C . HIS A 1 466 ? -29.949 -36.377 55.713 1.00 27.95 466 HIS A C 1
ATOM 3521 O O . HIS A 1 466 ? -30.593 -36.479 56.752 1.00 27.95 466 HIS A O 1
ATOM 3527 N N . GLU A 1 467 ? -30.426 -35.806 54.596 1.00 27.61 467 GLU A N 1
ATOM 3528 C CA . GLU A 1 467 ? -31.645 -36.263 53.884 1.00 27.61 467 GLU A CA 1
ATOM 3529 C C . GLU A 1 467 ? -31.834 -35.563 52.511 1.00 27.61 467 GLU A C 1
ATOM 3531 O O . GLU A 1 467 ? -31.350 -34.456 52.326 1.00 27.61 467 GLU A O 1
ATOM 3536 N N . ASN A 1 468 ? -32.493 -36.269 51.569 1.00 25.25 468 ASN A N 1
ATOM 3537 C CA . ASN A 1 468 ? -33.464 -35.847 50.522 1.00 25.25 468 ASN A CA 1
ATOM 3538 C C . ASN A 1 468 ? -33.276 -34.488 49.781 1.00 25.25 468 ASN A C 1
ATOM 3540 O O . ASN A 1 468 ? -33.059 -33.460 50.401 1.00 25.25 468 ASN A O 1
ATOM 3544 N N . LEU A 1 469 ? -33.480 -34.318 48.464 1.00 25.31 469 LEU A N 1
ATOM 3545 C CA . LEU A 1 469 ? -33.922 -35.141 47.308 1.00 25.31 469 LEU A CA 1
ATOM 3546 C C . LEU A 1 469 ? -33.512 -34.330 46.024 1.00 25.31 469 LEU A C 1
ATOM 3548 O O . LEU A 1 469 ? -33.012 -33.220 46.175 1.00 25.31 469 LEU A O 1
ATOM 3552 N N . VAL A 1 470 ? -33.618 -34.697 44.736 1.00 25.52 470 VAL A N 1
ATOM 3553 C CA . VAL A 1 470 ? -34.270 -35.756 43.928 1.00 25.52 470 VAL A CA 1
ATOM 3554 C C . VAL A 1 470 ? -33.329 -36.105 42.746 1.00 25.52 470 VAL A C 1
ATOM 3556 O O . VAL A 1 470 ? -32.460 -35.305 42.406 1.00 25.52 470 VAL A O 1
ATOM 3559 N N . VAL A 1 471 ? -33.527 -37.235 42.051 1.00 26.41 471 VAL A N 1
ATOM 3560 C CA . VAL A 1 471 ? -32.912 -37.517 40.731 1.00 26.41 471 VAL A CA 1
ATOM 3561 C C . VAL A 1 471 ? -33.982 -37.977 39.732 1.00 26.41 471 VAL A C 1
ATOM 3563 O O . VAL A 1 471 ? -34.769 -38.864 40.053 1.00 26.41 471 VAL A O 1
ATOM 3566 N N . ILE A 1 472 ? -33.987 -37.417 38.515 1.00 25.39 472 ILE A N 1
ATOM 3567 C CA . ILE A 1 472 ? -34.850 -37.842 37.395 1.00 25.39 472 ILE A CA 1
ATOM 3568 C C . ILE A 1 472 ? -33.956 -38.288 36.215 1.00 25.39 472 ILE A C 1
ATOM 3570 O O . ILE A 1 472 ? -33.143 -37.485 35.757 1.00 25.39 472 ILE A O 1
ATOM 3574 N N . PRO A 1 473 ? -34.056 -39.546 35.735 1.00 31.64 473 PRO A N 1
ATOM 3575 C CA . PRO A 1 473 ? -33.244 -40.068 34.630 1.00 31.64 473 PRO A CA 1
ATOM 3576 C C . PRO A 1 473 ? -33.995 -40.089 33.275 1.00 31.64 473 PRO A C 1
ATOM 3578 O O . PRO A 1 473 ? -35.080 -39.533 33.151 1.00 31.64 473 PRO A O 1
ATOM 3581 N N . HIS A 1 474 ? -33.427 -40.819 32.299 1.00 28.88 474 HIS A N 1
ATOM 3582 C CA . HIS A 1 474 ? -33.854 -41.044 30.898 1.00 28.88 474 HIS A CA 1
ATOM 3583 C C . HIS A 1 474 ? -33.388 -39.982 29.868 1.00 28.88 474 HIS A C 1
ATOM 3585 O O . HIS A 1 474 ? -33.264 -38.810 30.188 1.00 28.88 474 HIS A O 1
ATOM 3591 N N . HIS A 1 475 ? -33.067 -40.330 28.609 1.00 28.98 475 HIS A N 1
ATOM 3592 C CA . HIS A 1 475 ? -33.107 -41.647 27.942 1.00 28.98 475 HIS A CA 1
ATOM 3593 C C . HIS A 1 475 ? -31.882 -41.882 27.031 1.00 28.98 475 HIS A C 1
ATOM 3595 O O . HIS A 1 475 ? -31.431 -40.973 26.339 1.00 28.98 475 HIS A O 1
ATOM 3601 N N . ARG A 1 476 ? -31.387 -43.129 26.954 1.00 26.67 476 ARG A N 1
ATOM 3602 C CA . ARG A 1 476 ? -30.575 -43.601 25.811 1.00 26.67 476 ARG A CA 1
ATOM 3603 C C . ARG A 1 476 ? -31.492 -44.113 24.698 1.00 26.67 476 ARG A C 1
ATOM 3605 O O . ARG A 1 476 ? -32.471 -44.792 25.003 1.00 26.67 476 ARG A O 1
ATOM 3612 N N . LEU A 1 477 ? -31.074 -43.923 23.447 1.00 29.80 477 LEU A N 1
ATOM 3613 C CA . LEU A 1 477 ? -31.381 -44.796 22.308 1.00 29.80 477 LEU A CA 1
ATOM 3614 C C . LEU A 1 477 ? -30.097 -45.020 21.488 1.00 29.80 477 LEU A C 1
ATOM 3616 O O . LEU A 1 477 ? -29.174 -44.207 21.536 1.00 29.80 477 LEU A O 1
ATOM 3620 N N . THR A 1 478 ? -30.020 -46.148 20.778 1.00 27.89 478 THR A N 1
ATOM 3621 C CA . THR A 1 478 ? -28.809 -46.614 20.079 1.00 27.89 478 THR A CA 1
ATOM 3622 C C . THR A 1 478 ? -29.200 -47.539 18.919 1.00 27.89 478 THR A C 1
ATOM 3624 O O . THR A 1 478 ? -30.214 -48.219 19.042 1.00 27.89 478 THR A O 1
ATOM 3627 N N . ARG A 1 479 ? -28.329 -47.674 17.895 1.00 29.06 479 ARG A N 1
ATOM 3628 C CA . ARG A 1 479 ? -28.447 -48.573 16.708 1.00 29.06 479 ARG A CA 1
ATOM 3629 C C . ARG A 1 479 ? -29.446 -48.070 15.627 1.00 29.06 479 ARG A C 1
ATOM 3631 O O . ARG A 1 479 ? -30.354 -47.327 15.962 1.00 29.06 479 ARG A O 1
ATOM 3638 N N . GLN A 1 480 ? -29.317 -48.386 14.324 1.00 27.00 480 GLN A N 1
ATOM 3639 C CA . GLN A 1 480 ? -28.307 -49.200 13.610 1.00 27.00 480 GLN A CA 1
ATOM 3640 C C . GLN A 1 480 ? -28.179 -48.851 12.101 1.00 27.00 480 GLN A C 1
ATOM 3642 O O . GLN A 1 480 ? -29.183 -48.840 11.407 1.00 27.00 480 GLN A O 1
ATOM 3647 N N . ALA A 1 481 ? -26.929 -48.754 11.615 1.00 28.20 481 ALA A N 1
ATOM 3648 C CA . ALA A 1 481 ? -26.406 -49.298 10.336 1.00 28.20 481 ALA A CA 1
ATOM 3649 C C . ALA A 1 481 ? -26.959 -48.828 8.942 1.00 28.20 481 ALA A C 1
ATOM 3651 O O . ALA A 1 481 ? -27.956 -48.118 8.882 1.00 28.20 481 ALA A O 1
ATOM 3652 N N . PRO A 1 482 ? -26.262 -49.142 7.810 1.00 42.06 482 PRO A N 1
ATOM 3653 C CA . PRO A 1 482 ? -26.378 -48.368 6.556 1.00 42.06 482 PRO A CA 1
ATOM 3654 C C . PRO A 1 482 ? -26.669 -49.157 5.251 1.00 42.06 482 PRO A C 1
ATOM 3656 O O . PRO A 1 482 ? -26.432 -50.358 5.166 1.00 42.06 482 PRO A O 1
ATOM 3659 N N . LEU A 1 483 ? -27.030 -48.419 4.189 1.00 27.48 483 LEU A N 1
ATOM 3660 C CA . LEU A 1 483 ? -26.948 -48.737 2.742 1.00 27.48 483 LEU A CA 1
ATOM 3661 C C . LEU A 1 483 ? -26.919 -47.390 1.966 1.00 27.48 483 LEU A C 1
ATOM 3663 O O . LEU A 1 483 ? -27.383 -46.392 2.505 1.00 27.48 483 LEU A O 1
ATOM 3667 N N . SER A 1 484 ? -26.439 -47.232 0.724 1.00 26.23 484 SER A N 1
ATOM 3668 C CA . SER A 1 484 ? -25.510 -48.013 -0.119 1.00 26.23 484 SER A CA 1
ATOM 3669 C C . SER A 1 484 ? -25.089 -47.165 -1.339 1.00 26.23 484 SER A C 1
ATOM 3671 O O . SER A 1 484 ? -25.899 -46.398 -1.852 1.00 26.23 484 SER A O 1
ATOM 3673 N N . ARG A 1 485 ? -23.861 -47.324 -1.860 1.00 29.78 485 ARG A N 1
ATOM 3674 C CA . ARG A 1 485 ? -23.459 -46.757 -3.169 1.00 29.78 485 ARG A CA 1
ATOM 3675 C C . ARG A 1 485 ? -23.895 -47.672 -4.322 1.00 29.78 485 ARG A C 1
ATOM 3677 O O . ARG A 1 485 ? -23.725 -48.881 -4.186 1.00 29.78 485 ARG A O 1
ATOM 3684 N N . PRO A 1 486 ? -24.200 -47.121 -5.506 1.00 30.17 486 PRO A N 1
ATOM 3685 C CA . PRO A 1 486 ? -23.864 -47.749 -6.776 1.00 30.17 486 PRO A CA 1
ATOM 3686 C C . PRO A 1 486 ? -22.579 -47.137 -7.370 1.00 30.17 486 PRO A C 1
ATOM 3688 O O . PRO A 1 486 ? -22.406 -45.920 -7.411 1.00 30.17 486 PRO A O 1
ATOM 3691 N N . LYS A 1 487 ? -21.680 -47.990 -7.872 1.00 26.20 487 LYS A N 1
ATOM 3692 C CA . LYS A 1 487 ? -20.858 -47.641 -9.044 1.00 26.20 487 LYS A CA 1
ATOM 3693 C C . LYS A 1 487 ? -21.702 -47.947 -10.285 1.00 26.20 487 LYS A C 1
ATOM 3695 O O . LYS A 1 487 ? -22.491 -48.887 -10.238 1.00 26.20 487 LYS A O 1
ATOM 3700 N N . LEU A 1 488 ? -21.448 -47.267 -11.398 1.00 28.62 488 LEU A N 1
ATOM 3701 C CA . LEU A 1 488 ? -21.634 -47.877 -12.717 1.00 28.62 488 LEU A CA 1
ATOM 3702 C C . LEU A 1 488 ? -20.339 -47.750 -13.529 1.00 28.62 488 LEU A C 1
ATOM 3704 O O . LEU A 1 488 ? -19.389 -47.098 -13.090 1.00 28.62 488 LEU A O 1
ATOM 3708 N N . GLU A 1 489 ? -20.265 -48.474 -14.641 1.00 28.59 489 GLU A N 1
ATOM 3709 C CA . GLU A 1 489 ? -19.000 -48.959 -15.192 1.00 28.59 489 GLU A CA 1
ATOM 3710 C C . GLU A 1 489 ? -18.665 -48.398 -16.587 1.00 28.59 489 GLU A C 1
ATOM 3712 O O . GLU A 1 489 ? -19.461 -47.719 -17.233 1.00 28.59 489 GLU A O 1
ATOM 3717 N N . LYS A 1 490 ? -17.429 -48.666 -17.019 1.00 27.77 490 LYS A N 1
ATOM 3718 C CA . LYS A 1 490 ? -16.842 -48.326 -18.318 1.00 27.77 490 LYS A CA 1
ATOM 3719 C C . LYS A 1 490 ? -17.757 -48.690 -19.493 1.00 27.77 490 LYS A C 1
ATOM 3721 O O . LYS A 1 490 ? -18.362 -49.760 -19.512 1.00 27.77 490 LYS A O 1
ATOM 3726 N N . ARG A 1 491 ? -17.634 -47.929 -20.584 1.00 25.84 491 ARG A N 1
ATOM 3727 C CA . ARG A 1 491 ? -17.746 -48.489 -21.938 1.00 25.84 491 ARG A CA 1
ATOM 3728 C C . ARG A 1 491 ? -16.520 -48.090 -22.757 1.00 25.84 491 ARG A C 1
ATOM 3730 O O . ARG A 1 491 ? -16.025 -46.978 -22.615 1.00 25.84 491 ARG A O 1
ATOM 3737 N N . VAL A 1 492 ? -16.012 -49.019 -23.565 1.00 29.02 492 VAL A N 1
ATOM 3738 C CA . VAL A 1 492 ? -14.798 -48.857 -24.379 1.00 29.02 492 VAL A CA 1
ATOM 3739 C C . VAL A 1 492 ? -15.165 -48.966 -25.855 1.00 29.02 492 VAL A C 1
ATOM 3741 O O . VAL A 1 492 ? -15.768 -49.958 -26.249 1.00 29.02 492 VAL A O 1
ATOM 3744 N N . SER A 1 493 ? -14.779 -47.961 -26.644 1.00 28.06 493 SER A N 1
ATOM 3745 C CA . SER A 1 493 ? -14.527 -48.004 -28.096 1.00 28.06 493 SER A CA 1
ATOM 3746 C C . SER A 1 493 ? -13.974 -46.629 -28.516 1.00 28.06 493 SER A C 1
ATOM 3748 O O . SER A 1 493 ? -14.421 -45.629 -27.967 1.00 28.06 493 SER A O 1
ATOM 3750 N N . GLY A 1 494 ? -13.038 -46.479 -29.456 1.00 26.09 494 GLY A N 1
ATOM 3751 C CA . GLY A 1 494 ? -12.257 -47.503 -30.156 1.00 26.09 494 GLY A CA 1
ATOM 3752 C C . GLY A 1 494 ? -11.742 -46.993 -31.510 1.00 26.09 494 GLY A C 1
ATOM 3753 O O . GLY A 1 494 ? -12.532 -46.874 -32.438 1.00 26.09 494 GLY A O 1
ATOM 3754 N N . GLY A 1 495 ? -10.428 -46.747 -31.612 1.00 26.25 495 GLY A N 1
ATOM 3755 C CA . GLY A 1 495 ? -9.716 -46.352 -32.842 1.00 26.25 495 GLY A CA 1
ATOM 3756 C C . GLY A 1 495 ? -9.787 -44.859 -33.225 1.00 26.25 495 GLY A C 1
ATOM 3757 O O . GLY A 1 495 ? -10.614 -44.130 -32.690 1.00 26.25 495 GLY A O 1
ATOM 3758 N N . THR A 1 496 ? -8.938 -44.335 -34.126 1.00 28.78 496 THR A N 1
ATOM 3759 C CA . THR A 1 496 ? -7.656 -44.863 -34.675 1.00 28.78 496 THR A CA 1
ATOM 3760 C C . THR A 1 496 ? -6.951 -43.801 -35.539 1.00 28.78 496 THR A C 1
ATOM 3762 O O . THR A 1 496 ? -7.603 -43.342 -36.468 1.00 28.78 496 THR A O 1
ATOM 3765 N N . ARG A 1 497 ? -5.622 -43.598 -35.367 1.00 29.94 497 ARG A N 1
ATOM 3766 C CA . ARG A 1 497 ? -4.652 -43.034 -36.364 1.00 29.94 497 ARG A CA 1
ATOM 3767 C C . ARG A 1 497 ? -4.932 -41.593 -36.863 1.00 29.94 497 ARG A C 1
ATOM 3769 O O . ARG A 1 497 ? -6.048 -41.120 -36.738 1.00 29.94 497 ARG A O 1
ATOM 3776 N N . ASN A 1 498 ? -4.026 -40.798 -37.443 1.00 28.19 498 ASN A N 1
ATOM 3777 C CA . ASN A 1 498 ? -2.550 -40.670 -37.590 1.00 28.19 498 ASN A CA 1
ATOM 3778 C C . ASN A 1 498 ? -2.299 -39.122 -37.645 1.00 28.19 498 ASN A C 1
ATOM 3780 O O . ASN A 1 498 ? -3.280 -38.389 -37.721 1.00 28.19 498 ASN A O 1
ATOM 3784 N N . GLY A 1 499 ? -1.115 -38.498 -37.628 1.00 26.64 499 GLY A N 1
ATOM 3785 C CA . GLY A 1 499 ? 0.301 -38.864 -37.831 1.00 26.64 499 GLY A CA 1
ATOM 3786 C C . GLY A 1 499 ? 0.994 -37.708 -38.605 1.00 26.64 499 GLY A C 1
ATOM 3787 O O . GLY A 1 499 ? 0.266 -36.865 -39.121 1.00 26.64 499 GLY A O 1
ATOM 3788 N N . THR A 1 500 ? 2.337 -37.691 -38.711 1.00 30.16 500 THR A N 1
ATOM 3789 C CA . THR A 1 500 ? 3.201 -36.647 -39.349 1.00 30.16 500 THR A CA 1
ATOM 3790 C C . THR A 1 500 ? 3.120 -35.250 -38.699 1.00 30.16 500 THR A C 1
ATOM 3792 O O . THR A 1 500 ? 2.025 -34.722 -38.534 1.00 30.16 500 THR A O 1
ATOM 3795 N N . ASP A 1 501 ? 4.177 -34.606 -38.188 1.00 29.97 501 ASP A N 1
ATOM 3796 C CA . ASP A 1 501 ? 5.625 -34.533 -38.512 1.00 29.97 501 ASP A CA 1
ATOM 3797 C C . ASP A 1 501 ? 5.957 -33.738 -39.786 1.00 29.97 501 ASP A C 1
ATOM 3799 O O . ASP A 1 501 ? 5.626 -34.185 -40.880 1.00 29.97 501 ASP A O 1
ATOM 3803 N N . GLU A 1 502 ? 6.699 -32.631 -39.640 1.00 31.97 502 GLU A N 1
ATOM 3804 C CA . GLU A 1 502 ? 7.706 -32.180 -40.618 1.00 31.97 502 GLU A CA 1
ATOM 3805 C C . GLU A 1 502 ? 8.706 -31.190 -39.972 1.00 31.97 502 GLU A C 1
ATOM 3807 O O . GLU A 1 502 ? 8.317 -30.151 -39.440 1.00 31.97 502 GLU A O 1
ATOM 3812 N N . ASP A 1 503 ? 10.000 -31.528 -40.010 1.00 29.06 503 ASP A N 1
ATOM 3813 C CA . ASP A 1 503 ? 11.132 -30.631 -39.716 1.00 29.06 503 ASP A CA 1
ATOM 3814 C C . ASP A 1 503 ? 11.577 -29.925 -41.006 1.00 29.06 503 ASP A C 1
ATOM 3816 O O . ASP A 1 503 ? 11.603 -30.563 -42.058 1.00 29.06 503 ASP A O 1
ATOM 3820 N N . PHE A 1 504 ? 12.104 -28.694 -40.929 1.00 28.62 504 PHE A N 1
ATOM 3821 C CA . PHE A 1 504 ? 13.158 -28.277 -41.868 1.00 28.62 504 PHE A CA 1
ATOM 3822 C C . PHE A 1 504 ? 14.125 -27.226 -41.294 1.00 28.62 504 PHE A C 1
ATOM 3824 O O . PHE A 1 504 ? 13.836 -26.532 -40.323 1.00 28.62 504 PHE A O 1
ATOM 3831 N N . GLN A 1 505 ? 15.315 -27.148 -41.891 1.00 29.03 505 GLN A N 1
ATOM 3832 C CA . GLN A 1 505 ? 16.492 -26.430 -41.385 1.00 29.03 505 GLN A CA 1
ATOM 3833 C C . GLN A 1 505 ? 16.817 -25.161 -42.207 1.00 29.03 505 GLN A C 1
ATOM 3835 O O . GLN A 1 505 ? 16.495 -25.108 -43.393 1.00 29.03 505 GLN A O 1
ATOM 3840 N N . ARG A 1 506 ? 17.651 -24.262 -41.640 1.00 29.52 506 ARG A N 1
ATOM 3841 C CA . ARG A 1 506 ? 19.083 -24.050 -42.023 1.00 29.52 506 ARG A CA 1
ATOM 3842 C C . ARG A 1 506 ? 19.544 -22.575 -42.173 1.00 29.52 506 ARG A C 1
ATOM 3844 O O . ARG A 1 506 ? 18.934 -21.819 -42.909 1.00 29.52 506 ARG A O 1
ATOM 3851 N N . ASN A 1 507 ? 20.689 -22.269 -41.537 1.00 27.72 507 ASN A N 1
ATOM 3852 C CA . ASN A 1 507 ? 21.759 -21.285 -41.845 1.00 27.72 507 ASN A CA 1
ATOM 3853 C C . ASN A 1 507 ? 21.449 -19.859 -42.374 1.00 27.72 507 ASN A C 1
ATOM 3855 O O . ASN A 1 507 ? 20.837 -19.711 -43.426 1.00 27.72 507 ASN A O 1
ATOM 3859 N N . ASN A 1 508 ? 22.140 -18.838 -41.828 1.00 29.31 508 ASN A N 1
ATOM 3860 C CA . ASN A 1 508 ? 23.468 -18.428 -42.347 1.00 29.31 508 ASN A CA 1
ATOM 3861 C C . ASN A 1 508 ? 24.249 -17.479 -41.402 1.00 29.31 508 ASN A C 1
ATOM 3863 O O . ASN A 1 508 ? 23.677 -16.931 -40.464 1.00 29.31 508 ASN A O 1
ATOM 3867 N N . ASP A 1 509 ? 25.549 -17.301 -41.667 1.00 28.58 509 ASP A N 1
ATOM 3868 C CA . ASP A 1 509 ? 26.522 -16.541 -40.858 1.00 28.58 509 ASP A CA 1
ATOM 3869 C C . ASP A 1 509 ? 26.740 -15.080 -41.337 1.00 28.58 509 ASP A C 1
ATOM 3871 O O . ASP A 1 509 ? 26.538 -14.775 -42.515 1.00 28.58 509 ASP A O 1
ATOM 3875 N N . GLY A 1 510 ? 27.243 -14.189 -40.465 1.00 26.22 510 GLY A N 1
ATOM 3876 C CA . GLY A 1 510 ? 27.731 -12.842 -40.837 1.00 26.22 510 GLY A CA 1
ATOM 3877 C C . GLY A 1 510 ? 28.105 -11.953 -39.621 1.00 26.22 510 GLY A C 1
ATOM 3878 O O . GLY A 1 510 ? 27.384 -12.041 -38.629 1.00 26.22 510 GLY A O 1
ATOM 3879 N N . PRO A 1 511 ? 29.197 -11.143 -39.620 1.00 37.78 511 PRO A N 1
ATOM 3880 C CA . PRO A 1 511 ? 29.826 -10.718 -38.353 1.00 37.78 511 PRO A CA 1
ATOM 3881 C C . PRO A 1 511 ? 30.059 -9.199 -38.132 1.00 37.78 511 PRO A C 1
ATOM 3883 O O . PRO A 1 511 ? 30.153 -8.444 -39.091 1.00 37.78 511 PRO A O 1
ATOM 3886 N N . VAL A 1 512 ? 30.320 -8.845 -36.856 1.00 28.94 512 VAL A N 1
ATOM 3887 C CA . VAL A 1 512 ? 31.203 -7.750 -36.357 1.00 28.94 512 VAL A CA 1
ATOM 3888 C C . VAL A 1 512 ? 30.833 -6.293 -36.705 1.00 28.94 512 VAL A C 1
ATOM 3890 O O . VAL A 1 512 ? 30.913 -5.886 -37.855 1.00 28.94 512 VAL A O 1
ATOM 3893 N N . ASP A 1 513 ? 30.593 -5.467 -35.673 1.00 26.89 513 ASP A N 1
ATOM 3894 C CA . ASP A 1 513 ? 31.630 -4.508 -35.242 1.00 26.89 513 ASP A CA 1
ATOM 3895 C C . ASP A 1 513 ? 31.494 -4.065 -33.771 1.00 26.89 513 ASP A C 1
ATOM 3897 O O . ASP A 1 513 ? 30.436 -4.226 -33.161 1.00 26.89 513 ASP A O 1
ATOM 3901 N N . ASN A 1 514 ? 32.587 -3.545 -33.202 1.00 28.75 514 ASN A N 1
ATOM 3902 C CA . ASN A 1 514 ? 32.607 -2.838 -31.914 1.00 28.75 514 ASN A CA 1
ATOM 3903 C C . ASN A 1 514 ? 32.731 -1.335 -32.176 1.00 28.75 514 ASN A C 1
ATOM 3905 O O . ASN A 1 514 ? 33.540 -0.945 -33.010 1.00 28.75 514 ASN A O 1
ATOM 3909 N N . ASP A 1 515 ? 32.101 -0.499 -31.350 1.00 26.84 515 ASP A N 1
ATOM 3910 C CA . ASP A 1 515 ? 32.729 0.772 -30.975 1.00 26.84 515 ASP A CA 1
ATOM 3911 C C . ASP A 1 515 ? 32.241 1.242 -29.600 1.00 26.84 515 ASP A C 1
ATOM 3913 O O . ASP A 1 515 ? 31.098 0.992 -29.213 1.00 26.84 515 ASP A O 1
ATOM 3917 N N . ALA A 1 516 ? 33.125 1.891 -28.843 1.00 26.81 516 ALA A N 1
ATOM 3918 C CA . ALA A 1 516 ? 32.859 2.344 -27.480 1.00 26.81 516 ALA A CA 1
ATOM 3919 C C . ALA A 1 516 ? 33.075 3.856 -27.365 1.00 26.81 516 ALA A C 1
ATOM 3921 O O . ALA A 1 516 ? 34.099 4.375 -27.805 1.00 26.81 516 ALA A O 1
ATOM 3922 N N . LEU A 1 517 ? 32.136 4.555 -26.723 1.00 27.50 517 LEU A N 1
ATOM 3923 C CA . LEU A 1 517 ? 32.269 5.973 -26.391 1.00 27.50 517 LEU A CA 1
ATOM 3924 C C . LEU A 1 517 ? 31.909 6.218 -24.924 1.00 27.50 517 LEU A C 1
ATOM 3926 O O . LEU A 1 517 ? 30.747 6.386 -24.560 1.00 27.50 517 LEU A O 1
ATOM 3930 N N . GLU A 1 518 ? 32.944 6.262 -24.089 1.00 27.44 518 GLU A N 1
ATOM 3931 C CA . GLU A 1 518 ? 32.895 6.909 -22.779 1.00 27.44 518 GLU A CA 1
ATOM 3932 C C . GLU A 1 518 ? 32.788 8.431 -22.979 1.00 27.44 518 GLU A C 1
ATOM 3934 O O . GLU A 1 518 ? 33.616 9.002 -23.688 1.00 27.44 518 GLU A O 1
ATOM 3939 N N . LEU A 1 519 ? 31.836 9.109 -22.326 1.00 27.77 519 LEU A N 1
ATOM 3940 C CA . LEU A 1 519 ? 31.917 10.559 -22.098 1.00 27.77 519 LEU A CA 1
ATOM 3941 C C . LEU A 1 519 ? 31.325 10.967 -20.736 1.00 27.77 519 LEU A C 1
ATOM 3943 O O . LEU A 1 519 ? 30.116 11.108 -20.579 1.00 27.77 519 LEU A O 1
ATOM 3947 N N . GLU A 1 520 ? 32.256 11.166 -19.802 1.00 27.55 520 GLU A N 1
ATOM 3948 C CA . GLU A 1 520 ? 32.289 12.123 -18.682 1.00 27.55 520 GLU A CA 1
ATOM 3949 C C . GLU A 1 520 ? 31.087 12.254 -17.717 1.00 27.55 520 GLU A C 1
ATOM 3951 O O . GLU A 1 520 ? 29.993 12.715 -18.045 1.00 27.55 520 GLU A O 1
ATOM 3956 N N . ASP A 1 521 ? 31.367 11.970 -16.439 1.00 27.27 521 ASP A N 1
ATOM 3957 C CA . ASP A 1 521 ? 30.504 12.292 -15.301 1.00 27.27 521 ASP A CA 1
ATOM 3958 C C . ASP A 1 521 ? 30.368 13.808 -15.076 1.00 27.27 521 ASP A C 1
ATOM 3960 O O . ASP A 1 521 ? 31.348 14.526 -14.874 1.00 27.27 521 ASP A O 1
ATOM 3964 N N . GLY A 1 522 ? 29.121 14.276 -14.990 1.00 27.16 522 GLY A N 1
ATOM 3965 C CA . GLY A 1 522 ? 28.773 15.582 -14.429 1.00 27.16 522 GLY A CA 1
ATOM 3966 C C . GLY A 1 522 ? 28.225 15.445 -13.007 1.00 27.16 522 GLY A C 1
ATOM 3967 O O . GLY A 1 522 ? 27.069 15.042 -12.816 1.00 27.16 522 GLY A O 1
ATOM 3968 N N . GLU A 1 523 ? 29.024 15.803 -12.001 1.00 30.00 523 GLU A N 1
ATOM 3969 C CA . GLU A 1 523 ? 28.534 15.975 -10.630 1.00 30.00 523 GLU A CA 1
ATOM 3970 C C . GLU A 1 523 ? 27.705 17.265 -10.507 1.00 30.00 523 GLU A C 1
ATOM 3972 O O . GLU A 1 523 ? 28.091 18.330 -10.984 1.00 30.00 523 GLU A O 1
ATOM 3977 N N . LEU A 1 524 ? 26.548 17.169 -9.847 1.00 31.52 524 LEU A N 1
ATOM 3978 C CA . LEU A 1 524 ? 25.689 18.304 -9.510 1.00 31.52 524 LEU A CA 1
ATOM 3979 C C . LEU A 1 524 ? 25.289 18.184 -8.040 1.00 31.52 524 LEU A C 1
ATOM 3981 O O . LEU A 1 524 ? 24.457 17.350 -7.676 1.00 31.52 524 LEU A O 1
ATOM 3985 N N . GLU A 1 525 ? 25.915 19.002 -7.195 1.00 33.09 525 GLU A N 1
ATOM 3986 C CA . GLU A 1 525 ? 25.653 19.040 -5.757 1.00 33.09 525 GLU A CA 1
ATOM 3987 C C . GLU A 1 525 ? 24.276 19.642 -5.426 1.00 33.09 525 GLU A C 1
ATOM 3989 O O . GLU A 1 525 ? 23.738 20.486 -6.148 1.00 33.09 525 GLU A O 1
ATOM 3994 N N . MET A 1 526 ? 23.707 19.247 -4.280 1.00 39.09 526 MET A N 1
ATOM 3995 C CA . MET A 1 526 ? 22.323 19.583 -3.907 1.00 39.09 526 MET A CA 1
ATOM 3996 C C . MET A 1 526 ? 22.029 21.079 -3.689 1.00 39.09 526 MET A C 1
ATOM 3998 O O . MET A 1 526 ? 20.857 21.440 -3.585 1.00 39.09 526 MET A O 1
ATOM 4002 N N . GLY A 1 527 ? 23.037 21.957 -3.632 1.00 31.94 527 GLY A N 1
ATOM 4003 C CA . GLY A 1 527 ? 22.822 23.397 -3.434 1.00 31.94 527 GLY A CA 1
ATOM 4004 C C . GLY A 1 527 ? 21.987 24.045 -4.546 1.00 31.94 527 GLY A C 1
ATOM 4005 O O . GLY A 1 527 ? 21.072 24.818 -4.266 1.00 31.94 527 GLY A O 1
ATOM 4006 N N . GLY A 1 528 ? 22.239 23.674 -5.807 1.00 30.50 528 GLY A N 1
ATOM 4007 C CA . GLY A 1 528 ? 21.647 24.354 -6.966 1.00 30.50 528 GLY A CA 1
ATOM 4008 C C . GLY A 1 528 ? 20.128 24.203 -7.112 1.00 30.50 528 GLY A C 1
ATOM 4009 O O . GLY A 1 528 ? 19.498 25.038 -7.751 1.00 30.50 528 GLY A O 1
ATOM 4010 N N . ILE A 1 529 ? 19.517 23.171 -6.519 1.00 40.44 529 ILE A N 1
ATOM 4011 C CA . ILE A 1 529 ? 18.074 22.901 -6.672 1.00 40.44 529 ILE A CA 1
ATOM 4012 C C . ILE A 1 529 ? 17.225 23.835 -5.793 1.00 40.44 529 ILE A C 1
ATOM 4014 O O . ILE A 1 529 ? 16.102 24.165 -6.168 1.00 40.44 529 ILE A O 1
ATOM 4018 N N . VAL A 1 530 ? 17.749 24.295 -4.651 1.00 40.00 530 VAL A N 1
ATOM 4019 C CA . VAL A 1 530 ? 17.013 25.191 -3.741 1.00 40.00 530 VAL A CA 1
ATOM 4020 C C . VAL A 1 530 ? 17.031 26.633 -4.253 1.00 40.00 530 VAL A C 1
ATOM 4022 O O . VAL A 1 530 ? 15.983 27.275 -4.291 1.00 40.00 530 VAL A O 1
ATOM 4025 N N . ASP A 1 531 ? 18.181 27.122 -4.726 1.00 34.72 531 ASP A N 1
ATOM 4026 C CA . ASP A 1 531 ? 18.298 28.478 -5.286 1.00 34.72 531 ASP A CA 1
ATOM 4027 C C . ASP A 1 531 ? 17.454 28.666 -6.560 1.00 34.72 531 ASP A C 1
ATOM 4029 O O . ASP A 1 531 ? 16.917 29.749 -6.791 1.00 34.72 531 ASP A O 1
ATOM 4033 N N . LEU A 1 532 ? 17.277 27.609 -7.363 1.00 37.00 532 LEU A N 1
ATOM 4034 C CA . LEU A 1 532 ? 16.464 27.634 -8.589 1.00 37.00 532 LEU A CA 1
ATOM 4035 C C . LEU A 1 532 ? 14.946 27.557 -8.308 1.00 37.00 532 LEU A C 1
ATOM 4037 O O . LEU A 1 532 ? 14.146 27.815 -9.199 1.00 37.00 532 LEU A O 1
ATOM 4041 N N . LEU A 1 533 ? 14.537 27.257 -7.068 1.00 37.81 533 LEU A N 1
ATOM 4042 C CA . LEU A 1 533 ? 13.138 27.298 -6.610 1.00 37.81 533 LEU A CA 1
ATOM 4043 C C . LEU A 1 533 ? 12.760 28.611 -5.899 1.00 37.81 533 LEU A C 1
ATOM 4045 O O . LEU A 1 533 ? 11.601 28.793 -5.535 1.00 37.81 533 LEU A O 1
ATOM 4049 N N . MET A 1 534 ? 13.719 29.518 -5.690 1.00 37.97 534 MET A N 1
ATOM 4050 C CA . MET A 1 534 ? 13.547 30.761 -4.923 1.00 37.97 534 MET A CA 1
ATOM 4051 C C . MET A 1 534 ? 13.810 32.020 -5.769 1.00 37.97 534 MET A C 1
ATOM 4053 O O . MET A 1 534 ? 14.120 33.081 -5.221 1.00 37.97 534 MET A O 1
ATOM 4057 N N . LYS A 1 535 ? 13.748 31.904 -7.106 1.00 36.31 535 LYS A N 1
ATOM 4058 C CA . LYS A 1 535 ? 14.180 32.969 -8.022 1.00 36.31 535 LYS A CA 1
ATOM 4059 C C . LYS A 1 535 ? 13.391 33.085 -9.336 1.00 36.31 535 LYS A C 1
ATOM 4061 O O . LYS A 1 535 ? 13.990 33.184 -10.403 1.00 36.31 535 LYS A O 1
ATOM 4066 N N . GLU A 1 536 ? 12.069 33.178 -9.215 1.00 36.12 536 GLU A N 1
ATOM 4067 C CA . GLU A 1 536 ? 11.198 33.982 -10.095 1.00 36.12 536 GLU A CA 1
ATOM 4068 C C . GLU A 1 536 ? 10.102 34.659 -9.253 1.00 36.12 536 GLU A C 1
ATOM 4070 O O . GLU A 1 536 ? 9.549 33.973 -8.363 1.00 36.12 536 GLU A O 1
#

Radius of gyration: 31.0 Å; Cα contacts (8 Å, |Δi|>4): 536; chains: 1; bounding box: 68×83×106 Å

Mean predicted aligned error: 15.58 Å

Organism: NCBI:txid456999

Nearest PDB structures (foldseek):
  8bb6-assembly2_B  TM=7.424E-01  e=5.974E-10  Arabidopsis thaliana
  6gs4-assembly1_A  TM=5.119E-01  e=2.559E-04  Escherichia coli K-12
  4ja4-assembly3_C  TM=5.153E-01  e=1.056E-03  Escherichia coli K-12
  7q0l-assembly1_A  TM=4.903E-01  e=5.421E-04  Yersinia enterocolitica subsp. palearctica YE-P4
  8vzo-assembly1_A  TM=5.243E-01  e=2.996E-03  Mus musculus

InterPro domains:
  IPR011701 Major facilitator superfamily [PF07690] (20-190)
  IPR036259 MFS transporter superfamily [G3DSA:1.20.1250.20] (28-426)
  IPR036259 MFS transporter superfamily [SSF103473] (32-415)

Secondary structure (DSSP, 8-state):
-----------SS---TTEEEES--EE-S-HHHHHHHHHTHHHHHHHHHHHHHHHHHHHHHHTT--TTTHHHHHTHHHHHHHHHHHHHHHHHHT---TT-SSHHHHHHHHHHHHHHHHHHHTHHHHHHHTT--HHHHHHHHHHHHHHHHHHHHHHHHHHHHHHHHHS-HHHHHHHHHHHHHHHHHHHHHHHHHHHS-HHHH-TTT-SSHHHHHHHHHHHHHHHHHHHHHHHEEPPEEEESS----TTHHHHHHHHHHHHHHH--HHHHHHHHHHHHTSTTTHHHHHTHHHHHHHHHHHHHHHTT--TT-TTHHHHHHHHHHHHHHHHHHHHHHHHHHGGGGB---S--SS----SHHHHHPBPHHHHHHHHHHHHHHHHHHTTS---HHHHHHHHHHHHHHHHHHHHHHHHHHHHHHHTT-GGGGGSSS-S----------SS------PPPPPPPPP--------------------------PPP--------------------------------------THHHHHTTS--